Protein AF-A0A7U9S848-F1 (afdb_monomer)

Foldseek 3Di:
DDDDPDDQQDWDDDPQFTKGWHDKDKDWDWDADPVRDIDIDIWMKTFIATPVFRDGQAWWAALQDIDGGHIDTPCCCPVVVDHDLCPGPNRRIAALCTAFLNVDPLNLVCQLQDPVGSSRRSRHGQQFQDWDQTADNLPRDTDPGTDGSVVCSVVVDDDDLLAPVDALLLLLVCCCDVPQQVVQWADKDAQDDDVLNPPDTAGIWTDGPNAIETEHADLVQQCLPDDPPPDPADNVNSVVNVVVVCCSCVVVRYHYWYFYPVDSDLVRRVVSCCVTPVVVRGPCPRGDSLVSNVSSDHSLLLVLLQCVAPVVDALVVSCVVSVDDSVVSVVSNVVCVVSVSHDDDHPDPPPQAFKKWKADPVRDIDIDSHLVRCQVCVCVVPVDHDDSVLLVCQQVVVDVARPRMHMHTDDPVVVVD

Sequence (417 aa):
MITYKLNIGDRLKNDTRDLTITNRKIVEKIYGKKNGKQYNKSEIYYQFICNKCGYDSSEYYISGVLYKEYWILQGGLINKGYGCPCCNKSHRITVSHINSIVSSKKTEWMIPYFQGGYDEAKKYTANSNKMKYFICPHCGRIKDKQIHIDFLAKTGYLPCICGDGISYPNKYGFELFNNQLKDQIQNFIREYSPDWAKRYSYDFYFEKDGKKYICEFDGGLGHGGYIHTNSKITKEETIEIDRIKDNLAKNNGAELIRIDTSVSNSDYISKNILNSKLKNILDFSKVDFKSCDIFACSNLMKSFCFDYENNQVYYHDLTKKYGLSEDAIRKYIKHGRKIGWCKREYIIQEKTSQKIRMYSSDGSYEVFKSAVELEKISCKKFGIKFNRYGIYAACNGTKKTYRGYRFEYITDEEVVA

Secondary structure (DSSP, 8-state):
----SS-TT-EEESSS-EEEEEEEEEEEEEEE-TTS-EEEEEEEEEEEEETTT---S-SEEETTEEES---EEHHHHHTS----TTTSSS--SB-TTTTSGGG-TTTGGGGGGSTTHHHHHTTS-TT---EE-PBPTTT-PBPSS-EEHHHHHHHSS---TTSTTS-HHHHHHHHIIIIISGGG-EEEEEEE--GGGTT--EEEEEEETTEEEEEEEE-STTTTS---TT-S--HHHHHHHHHHHHHHHHHTTEEEEEEE-SS--HHHHHHHHHHSGGGGTS--TT--HHHHHHHHS-HHHHHHHHHHHHS---HHHHHHHHT--HHHHHHHHHHHHHHTS--PPP-----PPPEEEEE-TTS-EEEES-HHHHHHHHHHHHSS---HHHHHHHHTTSSS-BTTBEEEEE-SGGG--

Radius of gyration: 35.05 Å; Cα contacts (8 Å, |Δi|>4): 669; chains: 1; bounding box: 66×70×109 Å

Structure (mmCIF, N/CA/C/O backbone):
data_AF-A0A7U9S848-F1
#
_entry.id   AF-A0A7U9S848-F1
#
loop_
_atom_site.group_PDB
_atom_site.id
_atom_site.type_symbol
_atom_site.label_atom_id
_atom_site.label_alt_id
_atom_site.label_comp_id
_atom_site.label_asym_id
_atom_site.label_entity_id
_atom_site.label_seq_id
_atom_site.pdbx_PDB_ins_code
_atom_site.Cartn_x
_atom_site.Cartn_y
_atom_site.Cartn_z
_atom_site.occupancy
_atom_site.B_iso_or_equiv
_atom_site.auth_seq_id
_atom_site.auth_comp_id
_atom_site.auth_asym_id
_atom_site.auth_atom_id
_atom_site.pdbx_PDB_model_num
ATOM 1 N N . MET A 1 1 ? 24.810 7.479 -53.062 1.00 67.62 1 MET A N 1
ATOM 2 C CA . MET A 1 1 ? 24.498 6.068 -52.746 1.00 67.62 1 MET A CA 1
ATOM 3 C C . MET A 1 1 ? 24.488 5.917 -51.230 1.00 67.62 1 MET A C 1
ATOM 5 O O . MET A 1 1 ? 25.383 6.459 -50.591 1.00 67.62 1 MET A O 1
ATOM 9 N N . ILE A 1 2 ? 23.457 5.307 -50.638 1.00 86.06 2 ILE A N 1
ATOM 10 C CA . ILE A 1 2 ? 23.409 5.098 -49.183 1.00 86.06 2 ILE A CA 1
ATOM 11 C C . ILE A 1 2 ? 24.327 3.925 -48.816 1.00 86.06 2 ILE A C 1
ATOM 13 O O . ILE A 1 2 ? 24.224 2.862 -49.418 1.00 86.06 2 ILE A O 1
ATOM 17 N N . THR A 1 3 ? 25.251 4.121 -47.875 1.00 91.69 3 THR A N 1
ATOM 18 C CA . THR A 1 3 ? 26.263 3.113 -47.522 1.00 91.69 3 THR A CA 1
ATOM 19 C C . THR A 1 3 ? 26.296 2.838 -46.025 1.00 91.69 3 THR A C 1
ATOM 21 O O . THR A 1 3 ? 26.155 3.746 -45.191 1.00 91.69 3 THR A O 1
ATOM 24 N N . TYR A 1 4 ? 26.469 1.559 -45.685 1.00 95.12 4 TYR A N 1
ATOM 25 C CA . TYR A 1 4 ? 26.722 1.132 -44.317 1.00 95.12 4 TYR A CA 1
ATOM 26 C C . TYR A 1 4 ? 28.052 1.710 -43.843 1.00 95.12 4 TYR A C 1
ATOM 28 O O . TYR A 1 4 ? 29.075 1.564 -44.503 1.00 95.12 4 TYR A O 1
ATOM 36 N N . LYS A 1 5 ? 28.024 2.363 -42.686 1.00 95.56 5 LYS A N 1
ATOM 37 C CA . LYS A 1 5 ? 29.217 2.860 -41.996 1.00 95.56 5 LYS A CA 1
ATOM 38 C C . LYS A 1 5 ? 29.747 1.889 -40.936 1.00 95.56 5 LYS A C 1
ATOM 40 O O . LYS A 1 5 ? 30.796 2.161 -40.372 1.00 95.56 5 LYS A O 1
ATOM 45 N N . LEU A 1 6 ? 29.005 0.820 -40.638 1.00 96.06 6 LEU A N 1
ATOM 46 C CA . LEU A 1 6 ? 29.400 -0.238 -39.710 1.00 96.06 6 LEU A CA 1
ATOM 47 C C . LEU A 1 6 ? 29.177 -1.611 -40.354 1.00 96.06 6 LEU A C 1
ATOM 49 O O . LEU A 1 6 ? 28.190 -1.839 -41.071 1.00 96.06 6 LEU A O 1
ATOM 53 N N . ASN A 1 7 ? 30.090 -2.529 -40.075 1.00 97.12 7 ASN A N 1
ATOM 54 C CA . ASN A 1 7 ? 30.034 -3.933 -40.444 1.00 97.12 7 ASN A CA 1
ATOM 55 C C . ASN A 1 7 ? 29.506 -4.792 -39.295 1.00 97.12 7 ASN A C 1
ATOM 57 O O . ASN A 1 7 ? 29.535 -4.406 -38.128 1.00 97.12 7 ASN A O 1
ATOM 61 N N . ILE A 1 8 ? 28.982 -5.967 -39.644 1.00 97.81 8 ILE A N 1
ATOM 62 C CA . ILE A 1 8 ? 28.645 -6.988 -38.649 1.00 97.81 8 ILE A CA 1
ATOM 63 C C . ILE A 1 8 ? 29.952 -7.417 -37.970 1.00 97.81 8 ILE A C 1
ATOM 65 O O . ILE A 1 8 ? 30.948 -7.640 -38.652 1.00 97.81 8 ILE A O 1
ATOM 69 N N . GLY A 1 9 ? 29.946 -7.487 -36.640 1.00 97.69 9 GLY A N 1
ATOM 70 C CA . GLY A 1 9 ? 31.130 -7.717 -35.811 1.00 97.69 9 GLY A CA 1
ATOM 71 C C . GLY A 1 9 ? 31.802 -6.440 -35.297 1.00 97.69 9 GLY A C 1
ATOM 72 O O . GLY A 1 9 ? 32.552 -6.516 -34.324 1.00 97.69 9 GLY A O 1
ATOM 73 N N . ASP A 1 10 ? 31.499 -5.264 -35.862 1.00 97.88 10 ASP A N 1
ATOM 74 C CA . ASP A 1 10 ? 32.074 -4.007 -35.376 1.00 97.88 10 ASP A CA 1
ATOM 75 C C . ASP A 1 10 ? 31.671 -3.749 -33.920 1.00 97.88 10 ASP A C 1
ATOM 77 O O . ASP A 1 10 ? 30.493 -3.838 -33.551 1.00 97.88 10 ASP A O 1
ATOM 81 N N . ARG A 1 11 ? 32.653 -3.365 -33.096 1.00 97.31 11 ARG A N 1
ATOM 82 C CA . ARG A 1 11 ? 32.451 -3.031 -31.684 1.00 97.31 11 ARG A CA 1
ATOM 83 C C . ARG A 1 11 ? 32.529 -1.526 -31.451 1.00 97.31 11 ARG A C 1
ATOM 85 O O . ARG A 1 11 ? 33.555 -0.890 -31.667 1.00 97.31 11 ARG A O 1
ATOM 92 N N . LEU A 1 12 ? 31.452 -0.964 -30.917 1.00 95.19 12 LEU A N 1
ATOM 93 C CA . LEU A 1 12 ? 31.349 0.426 -30.486 1.00 95.19 12 LEU A CA 1
ATOM 94 C C . LEU A 1 12 ? 31.537 0.506 -28.967 1.00 95.19 12 LEU A C 1
ATOM 96 O O . LEU A 1 12 ? 30.590 0.259 -28.216 1.00 95.19 12 LEU A O 1
ATOM 100 N N . LYS A 1 13 ? 32.738 0.882 -28.511 1.00 94.31 13 LYS A N 1
ATOM 101 C CA . LYS A 1 13 ? 33.074 0.973 -27.081 1.00 94.31 13 LYS A CA 1
ATOM 102 C C . LYS A 1 13 ? 33.490 2.386 -26.668 1.00 94.31 13 LYS A C 1
ATOM 104 O O . LYS A 1 13 ? 34.346 2.993 -27.298 1.00 94.31 13 LYS A O 1
ATOM 109 N N . ASN A 1 14 ? 32.878 2.889 -25.599 1.00 88.81 14 ASN A N 1
ATOM 110 C CA . ASN A 1 14 ? 33.303 4.055 -24.821 1.00 88.81 14 ASN A CA 1
ATOM 111 C C . ASN A 1 14 ? 32.723 3.962 -23.392 1.00 88.81 14 ASN A C 1
ATOM 113 O O . ASN A 1 14 ? 32.030 2.997 -23.058 1.00 88.81 14 ASN A O 1
ATOM 117 N N . ASP A 1 15 ? 32.939 4.976 -22.555 1.00 83.94 15 ASP A N 1
ATOM 118 C CA . ASP A 1 15 ? 32.482 4.975 -21.155 1.00 83.94 15 ASP A CA 1
ATOM 119 C C . ASP A 1 15 ? 30.972 4.737 -21.014 1.00 83.94 15 ASP A C 1
ATOM 121 O O . ASP A 1 15 ? 30.498 4.054 -20.103 1.00 83.94 15 ASP A O 1
ATOM 125 N N . THR A 1 16 ? 30.186 5.222 -21.974 1.00 83.75 16 THR A N 1
ATOM 126 C CA . THR A 1 16 ? 28.721 5.150 -21.941 1.00 83.75 16 THR A CA 1
ATOM 127 C C . THR A 1 16 ? 28.151 3.905 -22.622 1.00 83.75 16 THR A C 1
ATOM 129 O O . THR A 1 16 ? 27.079 3.446 -22.228 1.00 83.75 16 THR A O 1
ATOM 132 N N . ARG A 1 17 ? 28.862 3.267 -23.564 1.00 90.94 17 ARG A N 1
ATOM 133 C CA . ARG A 1 17 ? 28.336 2.129 -24.343 1.00 90.94 17 ARG A CA 1
ATOM 134 C C . ARG A 1 17 ? 29.391 1.085 -24.690 1.00 90.94 17 ARG A C 1
ATOM 136 O O . ARG A 1 17 ? 30.548 1.409 -24.905 1.00 90.94 17 ARG A O 1
ATOM 143 N N . ASP A 1 18 ? 28.955 -0.161 -24.792 1.00 96.06 18 ASP A N 1
ATOM 144 C CA . ASP A 1 18 ? 29.749 -1.263 -25.334 1.00 96.06 18 ASP A CA 1
ATOM 145 C C . ASP A 1 18 ? 28.796 -2.155 -26.131 1.00 96.06 18 ASP A C 1
ATOM 147 O O . ASP A 1 18 ? 27.959 -2.843 -25.541 1.00 96.06 18 ASP A O 1
ATOM 151 N N . LEU A 1 19 ? 28.825 -2.020 -27.458 1.00 97.69 19 LEU A N 1
ATOM 152 C CA . LEU A 1 19 ? 27.879 -2.652 -28.380 1.00 97.69 19 LEU A CA 1
ATOM 153 C C . LEU A 1 19 ? 28.640 -3.378 -29.490 1.00 97.69 19 LEU A C 1
ATOM 155 O O . LEU A 1 19 ? 29.578 -2.805 -30.035 1.00 97.69 19 LEU A O 1
ATOM 159 N N . THR A 1 20 ? 28.195 -4.569 -29.875 1.00 98.38 20 THR A N 1
ATOM 160 C CA . THR A 1 20 ? 28.698 -5.307 -31.044 1.00 98.38 20 THR A CA 1
ATOM 161 C C . THR A 1 20 ? 27.589 -5.414 -32.082 1.00 98.38 20 THR A C 1
ATOM 163 O O . THR A 1 20 ? 26.498 -5.874 -31.754 1.00 98.38 20 THR A O 1
ATOM 166 N N . ILE A 1 21 ? 27.835 -4.975 -33.317 1.00 98.50 21 ILE A N 1
ATOM 167 C CA . ILE A 1 21 ? 26.840 -5.018 -34.399 1.00 98.50 21 ILE A CA 1
ATOM 168 C C . ILE A 1 21 ? 26.603 -6.465 -34.836 1.00 98.50 21 ILE A C 1
ATOM 170 O O . ILE A 1 21 ? 27.550 -7.177 -35.159 1.00 98.50 21 ILE A O 1
ATOM 174 N N . THR A 1 22 ? 25.341 -6.886 -34.889 1.00 98.25 22 THR A N 1
ATOM 175 C CA . THR A 1 22 ? 24.952 -8.263 -35.248 1.00 98.25 22 THR A CA 1
ATOM 176 C C . THR A 1 22 ? 24.195 -8.352 -36.563 1.00 98.25 22 THR A C 1
ATOM 178 O O . THR A 1 22 ? 24.275 -9.366 -37.246 1.00 98.25 22 THR A O 1
ATOM 181 N N . ASN A 1 23 ? 23.479 -7.294 -36.948 1.00 98.19 23 ASN A N 1
ATOM 182 C CA . ASN A 1 23 ? 22.708 -7.270 -38.186 1.00 98.19 23 ASN A CA 1
ATOM 183 C C . ASN A 1 23 ? 22.568 -5.845 -38.730 1.00 98.19 23 ASN A C 1
ATOM 185 O O . ASN A 1 23 ? 22.725 -4.864 -37.994 1.00 98.19 23 ASN A O 1
ATOM 189 N N . ARG A 1 24 ? 22.245 -5.718 -40.019 1.00 97.62 24 ARG A N 1
ATOM 190 C CA . ARG A 1 24 ? 22.034 -4.432 -40.691 1.00 97.62 24 ARG A CA 1
ATOM 191 C C . ARG A 1 24 ? 21.044 -4.554 -41.844 1.00 97.62 24 ARG A C 1
ATOM 193 O O . ARG A 1 24 ? 21.055 -5.538 -42.570 1.00 97.62 24 ARG A O 1
ATOM 200 N N . LYS A 1 25 ? 20.225 -3.523 -42.061 1.00 97.12 25 LYS A N 1
ATOM 201 C CA . LYS A 1 25 ? 19.288 -3.447 -43.197 1.00 97.12 25 LYS A CA 1
ATOM 202 C C . LYS A 1 25 ? 19.115 -2.020 -43.701 1.00 97.12 25 LYS A C 1
ATOM 204 O O . LYS A 1 25 ? 19.347 -1.066 -42.957 1.00 97.12 25 LYS A O 1
ATOM 209 N N . ILE A 1 26 ? 18.702 -1.890 -44.955 1.00 96.44 26 ILE A N 1
ATOM 210 C CA . ILE A 1 26 ? 18.235 -0.632 -45.539 1.00 96.44 26 ILE A CA 1
ATOM 211 C C . ILE A 1 26 ? 16.715 -0.722 -45.642 1.00 96.44 26 ILE A C 1
ATOM 213 O O . ILE A 1 26 ? 16.181 -1.737 -46.075 1.00 96.44 26 ILE A O 1
ATOM 217 N N . VAL A 1 27 ? 16.023 0.325 -45.205 1.00 95.25 27 VAL A N 1
ATOM 218 C CA . VAL A 1 27 ? 14.564 0.432 -45.289 1.00 95.25 27 VAL A CA 1
ATOM 219 C C . VAL A 1 27 ? 14.224 1.702 -46.047 1.00 95.25 27 VAL A C 1
ATOM 221 O O . VAL A 1 27 ? 14.706 2.777 -45.689 1.00 95.25 27 VAL A O 1
ATOM 224 N N . GLU A 1 28 ? 13.387 1.596 -47.071 1.00 93.12 28 GLU A N 1
ATOM 225 C CA . GLU A 1 28 ? 12.820 2.760 -47.746 1.00 93.12 28 GLU A CA 1
ATOM 226 C C . GLU A 1 28 ? 11.597 3.258 -46.986 1.00 93.12 28 GLU A C 1
ATOM 228 O O . GLU A 1 28 ? 10.691 2.494 -46.656 1.00 93.12 28 GLU A O 1
ATOM 233 N N . LYS A 1 29 ? 11.590 4.551 -46.662 1.00 90.69 29 LYS A N 1
ATOM 234 C CA . LYS A 1 29 ? 10.498 5.194 -45.938 1.00 90.69 29 LYS A CA 1
ATOM 235 C C . LYS A 1 29 ? 9.965 6.383 -46.718 1.00 90.69 29 LYS A C 1
ATOM 237 O O . LYS A 1 29 ? 10.732 7.159 -47.289 1.00 90.69 29 LYS A O 1
ATOM 242 N N . ILE A 1 30 ? 8.646 6.530 -46.682 1.00 90.50 30 ILE A N 1
ATOM 243 C CA . ILE A 1 30 ? 7.923 7.664 -47.250 1.00 90.50 30 ILE A CA 1
ATOM 244 C C . ILE A 1 30 ? 7.723 8.695 -46.140 1.00 90.50 30 ILE A C 1
ATOM 246 O O . ILE A 1 30 ? 7.187 8.381 -45.077 1.00 90.50 30 ILE A O 1
ATOM 250 N N . TYR A 1 31 ? 8.153 9.929 -46.378 1.00 87.56 31 TYR A N 1
ATOM 251 C CA . TYR A 1 31 ? 8.009 11.038 -45.441 1.00 87.56 31 TYR A CA 1
ATOM 252 C C . TYR A 1 31 ? 7.080 12.098 -46.017 1.00 87.56 31 TYR A C 1
ATOM 254 O O . TYR A 1 31 ? 7.248 12.526 -47.158 1.00 87.56 31 TYR A O 1
ATOM 262 N N . GLY A 1 32 ? 6.139 12.571 -45.202 1.00 86.00 32 GLY A N 1
ATOM 263 C CA . GLY A 1 32 ? 5.325 13.741 -45.518 1.00 86.00 32 GLY A CA 1
ATOM 264 C C . GLY A 1 32 ? 6.055 15.043 -45.186 1.00 86.00 32 GLY A C 1
ATOM 265 O O . GLY A 1 32 ? 6.699 15.167 -44.143 1.00 86.00 32 GLY A O 1
ATOM 266 N N . LYS A 1 33 ? 5.945 16.038 -46.065 1.00 82.19 33 LYS A N 1
ATOM 267 C CA . LYS A 1 33 ? 6.315 17.432 -45.790 1.00 82.19 33 LYS A CA 1
ATOM 268 C C . LYS A 1 33 ? 5.093 18.209 -45.290 1.00 82.19 33 LYS A C 1
ATOM 270 O O . LYS A 1 33 ? 3.957 17.854 -45.590 1.00 82.19 33 LYS A O 1
ATOM 275 N N . LYS A 1 34 ? 5.327 19.326 -44.584 1.00 73.50 34 LYS A N 1
ATOM 276 C CA . LYS A 1 34 ? 4.268 20.228 -44.072 1.00 73.50 34 LYS A CA 1
ATOM 277 C C . LYS A 1 34 ? 3.311 20.755 -45.155 1.00 73.50 34 LYS A C 1
ATOM 279 O O . LYS A 1 34 ? 2.200 21.142 -44.835 1.00 73.50 34 LYS A O 1
ATOM 284 N N . ASN A 1 35 ? 3.734 20.760 -46.419 1.00 84.75 35 ASN A N 1
ATOM 285 C CA . ASN A 1 35 ? 2.944 21.178 -47.580 1.00 84.75 35 ASN A CA 1
ATOM 286 C C . ASN A 1 35 ? 2.248 20.008 -48.308 1.00 84.75 35 ASN A C 1
ATOM 288 O O . ASN A 1 35 ? 1.928 20.134 -49.486 1.00 84.75 35 ASN A O 1
ATOM 292 N N . GLY A 1 36 ? 2.101 18.845 -47.664 1.00 81.62 36 GLY A N 1
ATOM 293 C CA . GLY A 1 36 ? 1.437 17.663 -48.230 1.00 81.62 36 GLY A CA 1
ATOM 294 C C . GLY A 1 36 ? 2.277 16.847 -49.221 1.00 81.62 36 GLY A C 1
ATOM 295 O O . GLY A 1 36 ? 1.904 15.727 -49.555 1.00 81.62 36 GLY A O 1
ATOM 296 N N . LYS A 1 37 ? 3.440 17.347 -49.664 1.00 84.94 37 LYS A N 1
ATOM 297 C CA . LYS A 1 37 ? 4.323 16.610 -50.584 1.00 84.94 37 LYS A CA 1
ATOM 298 C C . LYS A 1 37 ? 5.006 15.442 -49.875 1.00 84.94 37 LYS A C 1
ATOM 300 O O . LYS A 1 37 ? 5.584 15.624 -48.804 1.00 84.94 37 LYS A O 1
ATOM 305 N N . GLN A 1 38 ? 5.005 14.269 -50.500 1.00 89.62 38 GLN A N 1
ATOM 306 C CA . GLN A 1 38 ? 5.727 13.095 -50.011 1.00 89.62 3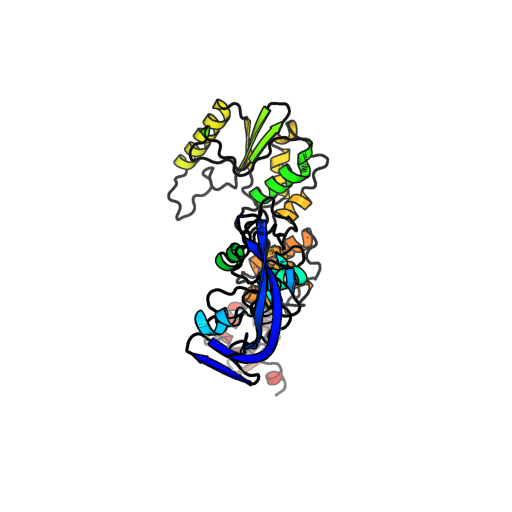8 GLN A CA 1
ATOM 307 C C . GLN A 1 38 ? 7.099 12.966 -50.682 1.00 89.62 38 GLN A C 1
ATOM 309 O O . GLN A 1 38 ? 7.293 13.414 -51.811 1.00 89.62 38 GLN A O 1
ATOM 314 N N . TYR A 1 39 ? 8.070 12.387 -49.977 1.00 87.38 39 TYR A N 1
ATOM 315 C CA . TYR A 1 39 ? 9.351 11.992 -50.558 1.00 87.38 39 TYR A CA 1
ATOM 316 C C . TYR A 1 39 ? 9.847 10.683 -49.951 1.00 87.38 39 TYR A C 1
ATOM 318 O O . TYR A 1 39 ? 9.628 10.412 -48.768 1.00 87.38 39 TYR A O 1
ATOM 326 N N . ASN A 1 40 ? 10.557 9.904 -50.762 1.00 88.69 40 ASN A N 1
ATOM 327 C CA . ASN A 1 40 ? 11.159 8.649 -50.337 1.00 88.69 40 ASN A CA 1
ATOM 328 C C . ASN A 1 40 ? 12.578 8.898 -49.837 1.00 88.69 40 ASN A C 1
ATOM 330 O O . ASN A 1 40 ? 13.328 9.702 -50.397 1.00 88.69 40 ASN A O 1
ATOM 334 N N . LYS A 1 41 ? 12.953 8.199 -48.772 1.00 90.56 41 LYS A N 1
ATOM 335 C CA . LYS A 1 41 ? 14.304 8.221 -48.231 1.00 90.56 41 LYS A CA 1
ATOM 336 C C . LYS A 1 41 ? 14.649 6.838 -47.709 1.00 90.56 41 LYS A C 1
ATOM 338 O O . LYS A 1 41 ? 13.946 6.289 -46.863 1.00 90.56 41 LYS A O 1
ATOM 343 N N . SER A 1 42 ? 15.760 6.305 -48.190 1.00 92.88 42 SER A N 1
ATOM 344 C CA . SER A 1 42 ? 16.357 5.091 -47.647 1.00 92.88 42 SER A CA 1
ATOM 345 C C . SER A 1 42 ? 17.054 5.407 -46.323 1.00 92.88 42 SER A C 1
ATOM 347 O O . SER A 1 42 ? 17.754 6.414 -46.185 1.00 92.88 42 SER A O 1
ATOM 349 N N . GLU A 1 43 ? 16.878 4.542 -45.335 1.00 94.94 43 GLU A N 1
ATOM 350 C CA . GLU A 1 43 ? 17.501 4.651 -44.024 1.00 94.94 43 GLU A CA 1
ATOM 351 C C . GLU A 1 43 ? 18.197 3.345 -43.651 1.00 94.94 43 GLU A C 1
ATOM 353 O O . GLU A 1 43 ? 17.666 2.259 -43.869 1.00 94.94 43 GLU A O 1
ATOM 358 N N . ILE A 1 44 ? 19.386 3.453 -43.058 1.00 97.19 44 ILE A N 1
ATOM 359 C CA . ILE A 1 44 ? 20.152 2.301 -42.577 1.00 97.19 44 ILE A CA 1
ATOM 360 C C . ILE A 1 44 ? 19.853 2.054 -41.105 1.00 97.19 44 ILE A C 1
ATOM 362 O O . ILE A 1 44 ? 19.991 2.964 -40.283 1.00 97.19 44 ILE A O 1
ATOM 366 N N . TYR A 1 45 ? 19.549 0.804 -40.778 1.00 97.75 45 TYR A N 1
ATOM 367 C CA . TYR A 1 45 ? 19.307 0.332 -39.424 1.00 97.75 45 TYR A CA 1
ATOM 368 C C . TYR A 1 45 ? 20.272 -0.787 -39.039 1.00 97.75 45 TYR A C 1
ATOM 370 O O . TYR A 1 45 ? 20.689 -1.570 -39.892 1.00 97.75 45 TYR A O 1
ATOM 378 N N . TYR A 1 46 ? 20.564 -0.882 -37.744 1.00 98.19 46 TYR A N 1
ATOM 379 C CA . TYR A 1 46 ? 21.417 -1.907 -37.148 1.00 98.19 46 TYR A CA 1
ATOM 380 C C . TYR A 1 46 ? 20.710 -2.628 -35.997 1.00 98.19 46 TYR A C 1
ATOM 382 O O . TYR A 1 46 ? 19.921 -2.010 -35.275 1.00 98.19 46 TYR A O 1
ATOM 390 N N . GLN A 1 47 ? 21.052 -3.901 -35.808 1.00 98.19 47 GLN A N 1
ATOM 391 C CA . GLN A 1 47 ? 20.898 -4.631 -34.546 1.00 98.19 47 GLN A CA 1
ATOM 392 C C . GLN A 1 47 ? 22.265 -4.786 -33.887 1.00 98.19 47 GLN A C 1
ATOM 394 O O . GLN A 1 47 ? 23.307 -4.733 -34.549 1.00 98.19 47 GLN A O 1
ATOM 399 N N . PHE A 1 48 ? 22.257 -4.961 -32.573 1.00 97.88 48 PHE A N 1
ATOM 400 C CA . PHE A 1 48 ? 23.467 -5.145 -31.788 1.00 97.88 48 PHE A CA 1
ATOM 401 C C . PHE A 1 48 ? 23.219 -6.022 -30.563 1.00 97.88 48 PHE A C 1
ATOM 403 O O . PHE A 1 48 ? 22.096 -6.109 -30.066 1.00 97.88 48 PHE A O 1
ATOM 410 N N . ILE A 1 49 ? 24.308 -6.559 -30.019 1.00 98.19 49 ILE A N 1
ATOM 411 C CA . ILE A 1 49 ? 24.383 -7.058 -28.646 1.00 98.19 49 ILE A CA 1
ATOM 412 C C . ILE A 1 49 ? 25.056 -6.001 -27.776 1.00 98.19 49 ILE A C 1
ATOM 414 O O . ILE A 1 49 ? 26.077 -5.422 -28.148 1.00 98.19 49 ILE A O 1
ATOM 418 N N . CYS A 1 50 ? 24.476 -5.710 -26.616 1.00 97.62 50 CYS A N 1
ATOM 419 C CA . CYS A 1 50 ? 25.077 -4.855 -25.611 1.00 97.62 50 CYS A CA 1
ATOM 420 C C . CYS A 1 50 ? 25.937 -5.688 -24.665 1.00 97.62 50 CYS A C 1
ATOM 422 O O . CYS A 1 50 ? 25.421 -6.376 -23.789 1.00 97.62 50 CYS A O 1
ATOM 424 N N . ASN A 1 51 ? 27.251 -5.514 -24.748 1.00 97.50 51 ASN A N 1
ATOM 425 C CA . ASN A 1 51 ? 28.219 -6.240 -23.925 1.00 97.50 51 ASN A CA 1
ATOM 426 C C . ASN A 1 51 ? 28.175 -5.841 -22.433 1.00 97.50 51 ASN A C 1
ATOM 428 O O . ASN A 1 51 ? 28.852 -6.458 -21.620 1.00 97.50 51 ASN A O 1
ATOM 432 N N . LYS A 1 52 ? 27.396 -4.809 -22.057 1.00 95.19 52 LYS A N 1
ATOM 433 C CA . LYS A 1 52 ? 27.201 -4.393 -20.653 1.00 95.19 52 LYS A CA 1
ATOM 434 C C . LYS A 1 52 ? 26.040 -5.100 -19.954 1.00 95.19 52 LYS A C 1
ATOM 436 O O . LYS A 1 52 ? 26.140 -5.381 -18.769 1.00 95.19 52 LYS A O 1
ATOM 441 N N . CYS A 1 53 ? 24.922 -5.306 -20.651 1.00 95.44 53 CYS A N 1
ATOM 442 C CA . CYS A 1 53 ? 23.685 -5.829 -20.048 1.00 95.44 53 CYS A CA 1
ATOM 443 C C . CYS A 1 53 ? 23.147 -7.096 -20.718 1.00 95.44 53 CYS A C 1
ATOM 445 O O . CYS A 1 53 ? 22.130 -7.613 -20.279 1.00 95.44 53 CYS A O 1
ATOM 447 N N . GLY A 1 54 ? 23.785 -7.564 -21.792 1.00 96.62 54 GLY A N 1
ATOM 448 C CA . GLY A 1 54 ? 23.375 -8.756 -22.532 1.00 96.62 54 GLY A CA 1
ATOM 449 C C . GLY A 1 54 ? 22.242 -8.541 -23.536 1.00 96.62 54 GLY A C 1
ATOM 450 O O . GLY A 1 54 ? 21.961 -9.451 -24.301 1.00 96.62 54 GLY A O 1
ATOM 451 N N . TYR A 1 55 ? 21.614 -7.358 -23.592 1.00 97.81 55 TYR A N 1
ATOM 452 C CA . TYR A 1 55 ? 20.520 -7.111 -24.538 1.00 97.81 55 TYR A CA 1
ATOM 453 C C . TYR A 1 55 ? 20.971 -7.272 -25.994 1.00 97.81 55 TYR A C 1
ATOM 455 O O . TYR A 1 55 ? 21.879 -6.571 -26.435 1.00 97.81 55 TYR A O 1
ATOM 463 N N . ASP A 1 56 ? 20.292 -8.128 -26.743 1.00 97.25 56 ASP A N 1
ATOM 464 C CA . ASP A 1 56 ? 20.653 -8.626 -28.076 1.00 97.25 56 ASP A CA 1
ATOM 465 C C . ASP A 1 56 ? 19.760 -8.081 -29.202 1.00 97.25 56 ASP A C 1
ATOM 467 O O . ASP A 1 56 ? 19.757 -8.598 -30.317 1.00 97.25 56 ASP A O 1
ATOM 471 N N . SER A 1 57 ? 19.015 -7.004 -28.934 1.00 97.50 57 SER A N 1
ATOM 472 C CA . SER A 1 57 ? 18.023 -6.439 -29.861 1.00 97.50 57 SER A CA 1
ATOM 473 C C . SER A 1 57 ? 16.822 -7.354 -30.153 1.00 97.50 57 SER A C 1
ATOM 475 O O . SER A 1 57 ? 16.117 -7.111 -31.138 1.00 97.50 57 SER A O 1
ATOM 477 N N . SER A 1 58 ? 16.574 -8.353 -29.298 1.00 96.56 58 SER A N 1
ATOM 478 C CA . SER A 1 58 ? 15.374 -9.199 -29.313 1.00 96.56 58 SER A CA 1
ATOM 479 C C . SER A 1 58 ? 14.156 -8.495 -28.688 1.00 96.56 58 SER A C 1
ATOM 481 O O . SER A 1 58 ? 14.005 -7.276 -28.799 1.00 96.56 58 SER A O 1
ATOM 483 N N . GLU A 1 59 ? 13.257 -9.259 -28.066 1.00 97.81 59 GLU A N 1
ATOM 484 C CA . GLU A 1 59 ? 11.974 -8.787 -27.570 1.00 97.81 59 GLU A CA 1
ATOM 485 C C . GLU A 1 59 ? 12.105 -7.705 -26.491 1.00 97.81 59 GLU A C 1
ATOM 487 O O . GLU A 1 59 ? 12.862 -7.816 -25.522 1.00 97.81 59 GLU A O 1
ATOM 492 N N . TYR A 1 60 ? 11.302 -6.653 -26.627 1.00 98.00 60 TYR A N 1
ATOM 493 C CA . TYR A 1 60 ? 11.251 -5.560 -25.664 1.00 98.00 60 TYR A CA 1
ATOM 494 C C . TYR A 1 60 ? 9.867 -4.922 -25.597 1.00 98.00 60 TYR A C 1
ATOM 496 O O . TYR A 1 60 ? 9.027 -5.084 -26.481 1.00 98.00 60 TYR A O 1
ATOM 504 N N . TYR A 1 61 ? 9.650 -4.126 -24.553 1.00 97.75 61 TYR A N 1
ATOM 505 C CA . TYR A 1 61 ? 8.437 -3.352 -24.353 1.00 97.75 61 TYR A CA 1
ATOM 506 C C . TYR A 1 61 ? 8.703 -1.852 -24.443 1.00 97.75 61 TYR A C 1
ATOM 508 O O . TYR A 1 61 ? 9.662 -1.331 -23.861 1.00 97.75 61 TYR A O 1
ATOM 516 N N . ILE A 1 62 ? 7.794 -1.137 -25.106 1.00 95.00 62 ILE A N 1
ATOM 517 C CA . ILE A 1 62 ? 7.643 0.317 -24.981 1.00 95.00 62 ILE A CA 1
ATOM 518 C C . ILE A 1 62 ? 6.231 0.590 -24.495 1.00 95.00 62 ILE A C 1
ATOM 520 O O . ILE A 1 62 ? 5.254 0.225 -25.139 1.00 95.00 62 ILE A O 1
ATOM 524 N N . SER A 1 63 ? 6.114 1.265 -23.351 1.00 90.19 63 SER A N 1
ATOM 525 C CA . SER A 1 63 ? 4.814 1.635 -22.776 1.00 90.19 63 SER A CA 1
ATOM 526 C C . SER A 1 63 ? 3.843 0.455 -22.585 1.00 90.19 63 SER A C 1
ATOM 528 O O . SER A 1 63 ? 2.634 0.658 -22.596 1.00 90.19 63 SER A O 1
ATOM 530 N N . GLY A 1 64 ? 4.353 -0.762 -22.376 1.00 92.81 64 GLY A N 1
ATOM 531 C CA . GLY A 1 64 ? 3.542 -1.975 -22.227 1.00 92.81 64 GLY A CA 1
ATOM 532 C C . GLY A 1 64 ? 3.261 -2.742 -23.523 1.00 92.81 64 GLY A C 1
ATOM 533 O O . GLY A 1 64 ? 2.704 -3.834 -23.456 1.00 92.81 64 GLY A O 1
ATOM 534 N N . VAL A 1 65 ? 3.658 -2.210 -24.681 1.00 96.12 65 VAL A N 1
ATOM 535 C CA . VAL A 1 65 ? 3.492 -2.854 -25.993 1.00 96.12 65 VAL A CA 1
ATOM 536 C C . VAL A 1 65 ? 4.738 -3.666 -26.323 1.00 96.12 65 VAL A C 1
ATOM 538 O O . VAL A 1 65 ? 5.840 -3.127 -26.230 1.00 96.12 65 VAL A O 1
ATOM 541 N N . LEU A 1 66 ? 4.553 -4.936 -26.693 1.00 97.75 66 LEU A N 1
ATOM 542 C CA . LEU A 1 66 ? 5.621 -5.857 -27.087 1.00 97.75 66 LEU A CA 1
ATOM 543 C C . LEU A 1 66 ? 6.086 -5.581 -28.523 1.00 97.75 66 LEU A C 1
ATOM 545 O O . LEU A 1 66 ? 5.273 -5.435 -29.434 1.00 97.75 66 LEU A O 1
ATOM 549 N N . TYR A 1 67 ? 7.396 -5.587 -28.719 1.00 98.00 67 TYR A N 1
ATOM 550 C CA . TYR A 1 67 ? 8.071 -5.527 -30.009 1.00 98.00 67 TYR A CA 1
ATOM 551 C C . TYR A 1 67 ? 9.052 -6.692 -30.089 1.00 98.00 67 TYR A C 1
ATOM 553 O O . TYR A 1 67 ? 9.738 -6.971 -29.110 1.00 98.00 67 TYR A O 1
ATOM 561 N N . LYS A 1 68 ? 9.122 -7.358 -31.246 1.00 97.56 68 LYS A N 1
ATOM 562 C CA . LYS A 1 68 ? 9.938 -8.572 -31.417 1.00 97.56 68 LYS A CA 1
ATOM 563 C C . LYS A 1 68 ? 11.409 -8.303 -31.728 1.00 97.56 68 LYS A C 1
ATOM 565 O O . LYS A 1 68 ? 12.259 -9.131 -31.437 1.00 97.56 68 LYS A O 1
ATOM 570 N N . GLU A 1 69 ? 11.697 -7.152 -32.329 1.00 96.62 69 GLU A N 1
ATOM 571 C CA . GLU A 1 69 ? 13.038 -6.806 -32.792 1.00 96.62 69 GLU A CA 1
ATOM 572 C C . GLU A 1 69 ? 13.301 -5.315 -32.633 1.00 96.62 69 GLU A C 1
ATOM 574 O O . GLU A 1 69 ? 12.484 -4.478 -33.034 1.00 96.62 69 GLU A O 1
ATOM 579 N N . TYR A 1 70 ? 14.475 -4.966 -32.114 1.00 97.25 70 TYR A N 1
ATOM 580 C CA . TYR A 1 70 ? 14.912 -3.582 -31.993 1.00 97.25 70 TYR A CA 1
ATOM 581 C C . TYR A 1 70 ? 15.883 -3.200 -33.102 1.00 97.25 70 TYR A C 1
ATOM 583 O O . TYR A 1 70 ? 16.935 -3.804 -33.265 1.00 97.25 70 TYR A O 1
ATOM 591 N N . TRP A 1 71 ? 15.568 -2.127 -33.820 1.00 97.25 71 TRP A N 1
ATOM 592 C CA . TRP A 1 71 ? 16.401 -1.606 -34.897 1.00 97.25 71 TRP A CA 1
ATOM 593 C C . TRP A 1 71 ? 16.758 -0.147 -34.619 1.00 97.25 71 TRP A C 1
ATOM 595 O O . TRP A 1 71 ? 15.875 0.692 -34.439 1.00 97.25 71 TRP A O 1
ATOM 605 N N . ILE A 1 72 ? 18.052 0.183 -34.615 1.00 95.44 72 ILE A N 1
ATOM 606 C CA . ILE A 1 72 ? 18.533 1.554 -34.394 1.00 95.44 72 ILE A CA 1
ATOM 607 C C . ILE A 1 72 ? 19.068 2.179 -35.680 1.00 95.44 72 ILE A C 1
ATOM 609 O O . ILE A 1 72 ? 19.834 1.565 -36.417 1.00 95.44 72 ILE A O 1
ATOM 613 N N . LEU A 1 73 ? 18.683 3.430 -35.938 1.00 96.50 73 LEU A N 1
ATOM 614 C CA . LEU A 1 73 ? 19.141 4.194 -37.097 1.00 96.50 73 LEU A CA 1
ATOM 615 C C . LEU A 1 73 ? 20.661 4.436 -37.039 1.00 96.50 73 LEU A C 1
ATOM 617 O O . LEU A 1 73 ? 21.186 4.838 -35.997 1.00 96.50 73 LEU A O 1
ATOM 621 N N . GLN A 1 74 ? 21.347 4.316 -38.181 1.00 95.38 74 GLN A N 1
ATOM 622 C CA . GLN A 1 74 ? 22.782 4.596 -38.341 1.00 95.38 74 GLN A CA 1
ATOM 623 C C . GLN A 1 74 ? 23.210 5.931 -37.717 1.00 95.38 74 GLN A C 1
ATOM 625 O O . GLN A 1 74 ? 24.185 5.995 -36.970 1.00 95.38 74 GLN A O 1
ATOM 630 N N . GLY A 1 75 ? 22.460 7.004 -37.989 1.00 94.19 75 GLY A N 1
ATOM 631 C CA . GLY A 1 75 ? 22.746 8.327 -37.431 1.00 94.19 75 GLY A CA 1
ATOM 632 C C . GLY A 1 75 ? 22.644 8.379 -35.902 1.00 94.19 75 GLY A C 1
ATOM 633 O O . GLY A 1 75 ? 23.347 9.165 -35.273 1.00 94.19 75 GLY A O 1
ATOM 634 N N . GLY A 1 76 ? 21.824 7.518 -35.292 1.00 93.12 76 GLY A N 1
ATOM 635 C CA . GLY A 1 76 ? 21.716 7.391 -33.841 1.00 93.12 76 GLY A CA 1
ATOM 636 C C . GLY A 1 76 ? 22.982 6.808 -33.213 1.00 93.12 76 GLY A C 1
ATOM 637 O O . GLY A 1 76 ? 23.489 7.358 -32.238 1.00 93.12 76 GLY A O 1
ATOM 638 N N . LEU A 1 77 ? 23.529 5.736 -33.794 1.00 92.75 77 LEU A N 1
ATOM 639 C CA . LEU A 1 77 ? 24.771 5.123 -33.311 1.00 92.75 77 LEU A CA 1
ATOM 640 C C . LEU A 1 77 ? 25.997 5.999 -33.589 1.00 92.75 77 LEU A C 1
ATOM 642 O O . LEU A 1 77 ? 26.838 6.169 -32.708 1.00 92.75 77 LEU A O 1
ATOM 646 N N . ILE A 1 78 ? 26.104 6.562 -34.790 1.00 92.69 78 ILE A N 1
ATOM 647 C CA . ILE A 1 78 ? 27.342 7.211 -35.240 1.00 92.69 78 ILE A CA 1
ATOM 648 C C . ILE A 1 78 ? 27.353 8.693 -34.881 1.00 92.69 78 ILE A C 1
ATOM 650 O O . ILE A 1 78 ? 28.271 9.152 -34.214 1.00 92.69 78 ILE A O 1
ATOM 654 N N . ASN A 1 79 ? 26.316 9.437 -35.272 1.00 92.12 79 ASN A N 1
ATOM 655 C CA . ASN A 1 79 ? 26.320 10.896 -35.137 1.00 92.12 79 ASN A CA 1
ATOM 656 C C . ASN A 1 79 ? 25.886 11.343 -33.736 1.00 92.12 79 ASN A C 1
ATOM 658 O O . ASN A 1 79 ? 26.364 12.352 -33.233 1.00 92.12 79 ASN A O 1
ATOM 662 N N . LYS A 1 80 ? 24.932 10.629 -33.120 1.00 90.25 80 LYS A N 1
ATOM 663 C CA . LYS A 1 80 ? 24.395 10.970 -31.790 1.00 90.25 80 LYS A CA 1
ATOM 664 C C . LYS A 1 80 ? 25.025 10.177 -30.651 1.00 90.25 80 LYS A C 1
ATOM 666 O O . LYS A 1 80 ? 24.742 10.468 -29.494 1.00 90.25 80 LYS A O 1
ATOM 671 N N . GLY A 1 81 ? 25.838 9.169 -30.961 1.00 90.50 81 GLY A N 1
ATOM 672 C CA . GLY A 1 81 ? 26.513 8.373 -29.941 1.00 90.50 81 GLY A CA 1
ATOM 673 C C . GLY A 1 81 ? 25.565 7.580 -29.035 1.00 90.50 81 GLY A C 1
ATOM 674 O O . GLY A 1 81 ? 25.940 7.264 -27.909 1.00 90.50 81 GLY A O 1
ATOM 675 N N . TYR A 1 82 ? 24.342 7.253 -29.478 1.00 91.75 82 TYR A N 1
ATOM 676 C CA . TYR A 1 82 ? 23.383 6.534 -28.638 1.00 91.75 82 TYR A CA 1
ATOM 677 C C . TYR A 1 82 ? 23.964 5.205 -28.136 1.00 91.75 82 TYR A C 1
ATOM 679 O O . TYR A 1 82 ? 24.575 4.444 -28.890 1.00 91.75 82 TYR A O 1
ATOM 687 N N . GLY A 1 83 ? 23.772 4.952 -26.841 1.00 92.12 83 GLY A N 1
ATOM 688 C CA . GLY A 1 83 ? 24.073 3.678 -26.197 1.00 92.12 83 GLY A CA 1
ATOM 689 C C . GLY A 1 83 ? 22.882 2.718 -26.208 1.00 92.12 83 GLY A C 1
ATOM 690 O O . GLY A 1 83 ? 21.854 2.967 -26.848 1.00 92.12 83 GLY A O 1
ATOM 691 N N . CYS A 1 84 ? 23.015 1.632 -25.445 1.00 95.06 84 CYS A N 1
ATOM 692 C CA . CYS A 1 84 ? 21.967 0.628 -25.298 1.00 95.06 84 CYS A CA 1
ATOM 693 C C . CYS A 1 84 ? 20.674 1.259 -24.742 1.00 95.06 84 CYS A C 1
ATOM 695 O O . CYS A 1 84 ? 20.707 1.881 -23.680 1.00 95.06 84 CYS A O 1
ATOM 697 N N . PRO A 1 85 ? 19.516 1.109 -25.406 1.00 94.88 85 PRO A N 1
ATOM 698 C CA . PRO A 1 85 ? 18.245 1.637 -24.913 1.00 94.88 85 PRO A CA 1
ATOM 699 C C . PRO A 1 85 ? 17.772 0.944 -23.622 1.00 94.88 85 PRO A C 1
ATOM 701 O O . PRO A 1 85 ? 16.922 1.506 -22.936 1.00 94.88 85 PRO A O 1
ATOM 704 N N . CYS A 1 86 ? 18.306 -0.241 -23.300 1.00 94.94 86 CYS A N 1
ATOM 705 C CA . CYS A 1 86 ? 17.921 -1.046 -22.142 1.00 94.94 86 CYS A CA 1
ATOM 706 C C . CYS A 1 86 ? 18.681 -0.684 -20.858 1.00 94.94 86 CYS A C 1
ATOM 708 O O . CYS A 1 86 ? 18.073 -0.714 -19.797 1.00 94.94 86 CYS A O 1
ATOM 710 N N . CYS A 1 87 ? 19.979 -0.349 -20.922 1.00 92.69 87 CYS A N 1
ATOM 711 C CA . CYS A 1 87 ? 20.827 -0.148 -19.728 1.00 92.69 87 CYS A CA 1
ATOM 712 C C . CYS A 1 87 ? 21.498 1.235 -19.640 1.00 92.69 87 CYS A C 1
ATOM 714 O O . CYS A 1 87 ? 22.364 1.459 -18.797 1.00 92.69 87 CYS A O 1
ATOM 716 N N . ASN A 1 88 ? 21.172 2.158 -20.548 1.00 86.94 88 ASN A N 1
ATOM 717 C CA . ASN A 1 88 ? 21.625 3.544 -20.429 1.00 86.94 88 ASN A CA 1
ATOM 718 C C . ASN A 1 88 ? 20.872 4.257 -19.293 1.00 86.94 88 ASN A C 1
ATOM 720 O O . ASN A 1 88 ? 19.710 3.947 -19.076 1.00 86.94 88 ASN A O 1
ATOM 724 N N . LYS A 1 89 ? 21.482 5.258 -18.637 1.00 80.69 89 LYS A N 1
ATOM 725 C CA . LYS A 1 89 ? 20.922 5.979 -17.469 1.00 80.69 89 LYS A CA 1
ATOM 726 C C . LYS A 1 89 ? 19.435 6.331 -17.622 1.00 80.69 89 LYS A C 1
ATOM 728 O O . LYS A 1 89 ? 18.657 6.143 -16.693 1.00 80.69 89 LYS A O 1
ATOM 733 N N . SER A 1 90 ? 19.048 6.787 -18.813 1.00 82.56 90 SER A N 1
ATOM 734 C CA . SER A 1 90 ? 17.650 6.971 -19.209 1.00 82.56 90 SER A CA 1
ATOM 735 C C . SER A 1 90 ? 17.209 5.815 -20.106 1.00 82.56 90 SER A C 1
ATOM 737 O O . SER A 1 90 ? 17.270 5.906 -21.337 1.00 82.56 90 SER A O 1
ATOM 739 N N . HIS A 1 91 ? 16.798 4.709 -19.484 1.00 86.38 91 HIS A N 1
ATOM 740 C CA . HIS A 1 91 ? 16.285 3.534 -20.187 1.00 86.38 91 HIS A CA 1
ATOM 741 C C . HIS A 1 91 ? 15.061 3.918 -21.036 1.00 86.38 91 HIS A C 1
ATOM 743 O O . HIS A 1 91 ? 14.139 4.574 -20.554 1.00 86.38 91 HIS A O 1
ATOM 749 N N . ARG A 1 92 ? 15.052 3.517 -22.310 1.00 91.31 92 ARG A N 1
ATOM 750 C CA . ARG A 1 92 ? 13.977 3.820 -23.279 1.00 91.31 92 ARG A CA 1
ATOM 751 C C . ARG A 1 92 ? 13.064 2.630 -23.549 1.00 91.31 92 ARG A C 1
ATOM 753 O O . ARG A 1 92 ? 11.946 2.819 -24.017 1.00 91.31 92 ARG A O 1
ATOM 760 N N . ILE A 1 93 ? 13.551 1.425 -23.274 1.00 96.12 93 ILE A N 1
ATOM 761 C CA . ILE A 1 93 ? 12.819 0.171 -23.447 1.00 96.12 93 ILE A CA 1
ATOM 762 C C . ILE A 1 93 ? 12.861 -0.634 -22.152 1.00 96.12 93 ILE A C 1
ATOM 764 O O . ILE A 1 93 ? 13.760 -0.452 -21.326 1.00 96.12 93 ILE A O 1
ATOM 768 N N . THR A 1 94 ? 11.905 -1.544 -22.003 1.00 97.44 94 THR A N 1
ATOM 769 C CA . THR A 1 94 ? 11.919 -2.562 -20.949 1.00 97.44 94 THR A CA 1
ATOM 770 C C . THR A 1 94 ? 12.181 -3.931 -21.560 1.00 97.44 94 THR A C 1
ATOM 772 O O . THR A 1 94 ? 11.523 -4.298 -22.526 1.00 97.44 94 THR A O 1
ATOM 775 N N . VAL A 1 95 ? 13.100 -4.696 -20.987 1.00 97.50 95 VAL A N 1
ATOM 776 C CA . VAL A 1 95 ? 13.377 -6.089 -21.350 1.00 97.50 95 VAL A CA 1
ATOM 777 C C . VAL A 1 95 ? 13.156 -6.926 -20.098 1.00 97.50 95 VAL A C 1
ATOM 779 O O . VAL A 1 95 ? 13.765 -6.662 -19.056 1.00 97.50 95 VAL A O 1
ATOM 782 N N . SER A 1 96 ? 12.250 -7.906 -20.180 1.00 96.69 96 SER A N 1
ATOM 783 C CA . SER A 1 96 ? 11.681 -8.564 -18.997 1.00 96.69 96 SER A CA 1
ATOM 784 C C . SER A 1 96 ? 12.728 -9.170 -18.066 1.00 96.69 96 SER A C 1
ATOM 786 O O . SER A 1 96 ? 12.599 -9.017 -16.859 1.00 96.69 96 SER A O 1
ATOM 788 N N . HIS A 1 97 ? 13.788 -9.773 -18.600 1.00 94.94 97 HIS A N 1
ATOM 789 C CA . HIS A 1 97 ? 14.835 -10.425 -17.810 1.00 94.94 97 HIS A CA 1
ATOM 790 C C . HIS A 1 97 ? 16.047 -9.523 -17.492 1.00 94.94 97 HIS A C 1
ATOM 792 O O . HIS A 1 97 ? 16.973 -9.989 -16.840 1.00 94.94 97 HIS A O 1
ATOM 798 N N . ILE A 1 98 ? 16.063 -8.253 -17.931 1.00 95.88 98 ILE A N 1
ATOM 799 C CA . ILE A 1 98 ? 17.225 -7.353 -17.758 1.00 95.88 98 ILE A CA 1
ATOM 800 C C . ILE A 1 98 ? 16.921 -6.179 -16.826 1.00 95.88 98 ILE A C 1
ATOM 802 O O . ILE A 1 98 ? 17.680 -5.922 -15.897 1.00 95.88 98 ILE A O 1
ATOM 806 N N . ASN A 1 99 ? 15.865 -5.409 -17.107 1.00 95.56 99 ASN A N 1
ATOM 807 C CA . ASN A 1 99 ? 15.621 -4.133 -16.417 1.00 95.56 99 ASN A CA 1
ATOM 808 C C . ASN A 1 99 ? 14.163 -3.919 -15.976 1.00 95.56 99 ASN A C 1
ATOM 810 O O . ASN A 1 99 ? 13.809 -2.833 -15.508 1.00 95.56 99 ASN A O 1
ATOM 814 N N . SER A 1 100 ? 13.301 -4.922 -16.147 1.00 96.44 100 SER A N 1
ATOM 815 C CA . SER A 1 100 ? 11.901 -4.839 -15.730 1.00 96.44 100 SER A CA 1
ATOM 816 C C . SER A 1 100 ? 11.734 -4.997 -14.214 1.00 96.44 100 SER A C 1
ATOM 818 O O . SER A 1 100 ? 12.652 -5.419 -13.511 1.00 96.44 100 SER A O 1
ATOM 820 N N . ILE A 1 101 ? 10.530 -4.736 -13.708 1.00 96.69 101 ILE A N 1
ATOM 821 C CA . ILE A 1 101 ? 10.165 -4.971 -12.302 1.00 96.69 101 ILE A CA 1
ATOM 822 C C . ILE A 1 101 ? 10.414 -6.426 -11.878 1.00 96.69 101 ILE A C 1
ATOM 824 O O . ILE A 1 101 ? 10.849 -6.660 -10.752 1.00 96.69 101 ILE A O 1
ATOM 828 N N . VAL A 1 102 ? 10.195 -7.396 -12.772 1.00 97.12 102 VAL A N 1
ATOM 829 C CA . VAL A 1 102 ? 10.363 -8.826 -12.454 1.00 97.12 102 VAL A CA 1
ATOM 830 C C . VAL A 1 102 ? 11.817 -9.300 -12.531 1.00 97.12 102 VAL A C 1
ATOM 832 O O . VAL A 1 102 ? 12.119 -10.409 -12.110 1.00 97.12 102 VAL A O 1
ATOM 835 N N . SER A 1 103 ? 12.728 -8.479 -13.062 1.00 94.94 103 SER A N 1
ATOM 836 C CA . SER A 1 103 ? 14.138 -8.860 -13.251 1.00 94.94 103 SER A CA 1
ATOM 837 C C . SER A 1 103 ? 14.997 -8.745 -11.986 1.00 94.94 103 SER A C 1
ATOM 839 O O . SER A 1 103 ? 16.154 -9.156 -11.989 1.00 94.94 103 SER A O 1
ATOM 841 N N . SER A 1 104 ? 14.464 -8.176 -10.898 1.00 92.06 104 SER A N 1
ATOM 842 C CA . SER A 1 104 ? 15.227 -7.889 -9.682 1.00 92.06 104 SER A CA 1
ATOM 843 C C . SER A 1 104 ? 14.443 -8.226 -8.419 1.00 92.06 104 SER A C 1
ATOM 845 O O . SER A 1 104 ? 13.330 -7.743 -8.213 1.00 92.06 104 SER A O 1
ATOM 847 N N . LYS A 1 105 ? 15.089 -8.951 -7.496 1.00 91.75 105 LYS A N 1
ATOM 848 C CA . LYS A 1 105 ? 14.547 -9.234 -6.154 1.00 91.75 105 LYS A CA 1
ATOM 849 C C . LYS A 1 105 ? 14.190 -7.964 -5.374 1.00 91.75 105 LYS A C 1
ATOM 851 O O . LYS A 1 105 ? 13.308 -7.985 -4.525 1.00 91.75 105 LYS A O 1
ATOM 856 N N . LYS A 1 106 ? 14.852 -6.835 -5.663 1.00 93.00 106 LYS A N 1
ATOM 857 C CA . LYS A 1 106 ? 14.571 -5.548 -5.001 1.00 93.00 106 LYS A CA 1
ATOM 858 C C . LYS A 1 106 ? 13.235 -4.931 -5.425 1.00 93.00 106 LYS A C 1
ATOM 860 O O . LYS A 1 106 ? 12.746 -4.043 -4.736 1.00 93.00 106 LYS A O 1
ATOM 865 N N . THR A 1 107 ? 12.672 -5.357 -6.553 1.00 94.81 107 THR A N 1
ATOM 866 C CA . THR A 1 107 ? 11.438 -4.802 -7.133 1.00 94.81 107 THR A CA 1
ATOM 867 C C . THR A 1 107 ? 10.325 -5.837 -7.259 1.00 94.81 107 THR A C 1
ATOM 869 O O . THR A 1 107 ? 9.183 -5.468 -7.505 1.00 94.81 107 THR A O 1
ATOM 872 N N . GLU A 1 108 ? 10.622 -7.118 -7.032 1.00 93.88 108 GLU A N 1
ATOM 873 C CA . GLU A 1 108 ? 9.660 -8.225 -7.090 1.00 93.88 108 GLU A CA 1
ATOM 874 C C . GLU A 1 108 ? 8.445 -8.015 -6.169 1.00 93.88 108 GLU A C 1
ATOM 876 O O . GLU A 1 108 ? 7.315 -8.330 -6.539 1.00 93.88 108 GLU A O 1
ATOM 881 N N . TRP A 1 109 ? 8.645 -7.370 -5.015 1.00 94.06 109 TRP A N 1
ATOM 882 C CA . TRP A 1 109 ? 7.573 -7.010 -4.079 1.00 94.06 109 TRP A CA 1
ATOM 883 C C . TRP A 1 109 ? 6.486 -6.108 -4.696 1.00 94.06 109 TRP A C 1
ATOM 885 O O . TRP A 1 109 ? 5.383 -6.033 -4.160 1.00 94.06 109 TRP A O 1
ATOM 895 N N . MET A 1 110 ? 6.773 -5.422 -5.810 1.00 97.19 110 MET A N 1
ATOM 896 C CA . MET A 1 110 ? 5.808 -4.570 -6.509 1.00 97.19 110 MET A CA 1
ATOM 897 C C . MET A 1 110 ? 4.797 -5.384 -7.329 1.00 97.19 110 MET A C 1
ATOM 899 O O . MET A 1 110 ? 3.711 -4.883 -7.610 1.00 97.19 110 MET A O 1
ATOM 903 N N . ILE A 1 111 ? 5.131 -6.618 -7.733 1.00 97.62 111 ILE A N 1
ATOM 904 C CA . ILE A 1 111 ? 4.322 -7.441 -8.652 1.00 97.62 111 ILE A CA 1
ATOM 905 C C . ILE A 1 111 ? 2.870 -7.608 -8.174 1.00 97.62 111 ILE A C 1
ATOM 907 O O . ILE A 1 111 ? 1.973 -7.391 -8.990 1.00 97.62 111 ILE A O 1
ATOM 911 N N . PRO A 1 112 ? 2.593 -7.917 -6.890 1.00 96.75 112 PRO A N 1
ATOM 912 C CA . PRO A 1 112 ? 1.225 -8.114 -6.408 1.00 96.75 112 PRO A CA 1
ATOM 913 C C . PRO A 1 112 ? 0.333 -6.868 -6.488 1.00 96.75 112 PRO A C 1
ATOM 915 O O . PRO A 1 112 ? -0.877 -6.982 -6.317 1.00 96.75 112 PRO A O 1
ATOM 918 N N . TYR A 1 113 ? 0.903 -5.681 -6.725 1.00 97.06 113 TYR A N 1
ATOM 919 C CA . TYR A 1 113 ? 0.132 -4.451 -6.901 1.00 97.06 113 TYR A CA 1
ATOM 920 C C . TYR A 1 113 ? -0.397 -4.268 -8.330 1.00 97.06 113 TYR A C 1
ATOM 922 O O . TYR A 1 113 ? -1.296 -3.454 -8.547 1.00 97.06 113 TYR A O 1
ATOM 930 N N . PHE A 1 114 ? 0.133 -5.003 -9.312 1.00 97.50 114 PHE A N 1
ATOM 931 C CA . PHE A 1 114 ? -0.347 -4.977 -10.694 1.00 97.50 114 PHE A CA 1
ATOM 932 C C . PHE A 1 114 ? -1.551 -5.905 -10.857 1.00 97.50 114 PHE A C 1
ATOM 934 O O . PHE A 1 114 ? -1.517 -7.051 -10.416 1.00 97.50 114 PHE A O 1
ATOM 941 N N . GLN A 1 115 ? -2.604 -5.433 -11.529 1.00 97.06 115 GLN A N 1
ATOM 942 C CA . GLN A 1 115 ? -3.826 -6.222 -11.730 1.00 97.06 115 GLN A CA 1
ATOM 943 C C . GLN A 1 115 ? -3.558 -7.475 -12.573 1.00 97.06 115 GLN A C 1
ATOM 945 O O . GLN A 1 115 ? -4.075 -8.543 -12.265 1.00 97.06 115 GLN A O 1
ATOM 950 N N . GLY A 1 116 ? -2.708 -7.365 -13.600 1.00 96.75 116 GLY A N 1
ATOM 951 C CA . GLY A 1 116 ? -2.254 -8.511 -14.393 1.00 96.75 116 GLY A CA 1
ATOM 952 C C . GLY A 1 116 ? -1.053 -9.253 -13.794 1.00 96.75 116 GLY A C 1
ATOM 953 O O . GLY A 1 116 ? -0.402 -10.018 -14.506 1.00 96.75 116 GLY A O 1
ATOM 954 N N . GLY A 1 117 ? -0.705 -8.985 -12.530 1.00 96.75 117 GLY A N 1
ATOM 955 C CA . GLY A 1 117 ? 0.385 -9.634 -11.806 1.00 96.75 117 GLY A CA 1
ATOM 956 C C . GLY A 1 117 ? 1.714 -9.619 -12.564 1.00 96.75 117 GLY A C 1
ATOM 957 O O . GLY A 1 117 ? 2.138 -8.593 -13.105 1.00 96.75 117 GLY A O 1
ATOM 958 N N . TYR A 1 118 ? 2.371 -10.780 -12.613 1.00 97.38 118 TYR A N 1
ATOM 959 C CA . TYR A 1 118 ? 3.671 -10.960 -13.265 1.00 97.38 118 TYR A CA 1
ATOM 960 C C . TYR A 1 118 ? 3.655 -10.534 -14.741 1.00 97.38 118 TYR A C 1
ATOM 962 O O . TYR A 1 118 ? 4.550 -9.816 -15.196 1.00 97.38 118 TYR A O 1
ATOM 970 N N . ASP A 1 119 ? 2.618 -10.928 -15.485 1.00 97.50 119 ASP A N 1
ATOM 971 C CA . ASP A 1 119 ? 2.522 -10.671 -16.922 1.00 97.50 119 ASP A CA 1
ATOM 972 C C . ASP A 1 119 ? 2.347 -9.197 -17.263 1.00 97.50 119 ASP A C 1
ATOM 974 O O . ASP A 1 119 ? 2.749 -8.762 -18.344 1.00 97.50 119 ASP A O 1
ATOM 978 N N . GLU A 1 120 ? 1.772 -8.409 -16.360 1.00 97.69 120 GLU A N 1
ATOM 979 C CA . GLU A 1 120 ? 1.735 -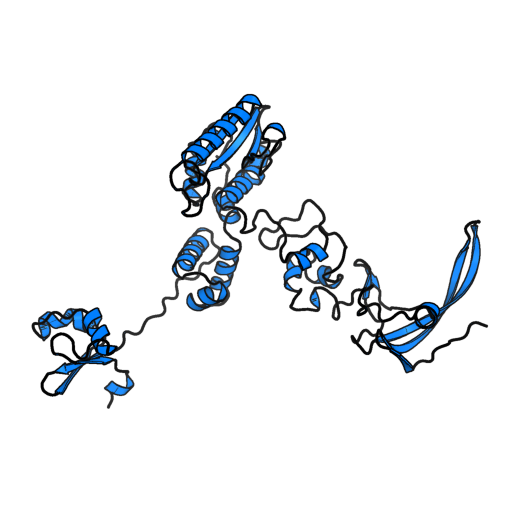6.960 -16.499 1.00 97.69 120 GLU A CA 1
ATOM 980 C C . GLU A 1 120 ? 3.038 -6.311 -16.021 1.00 97.69 120 GLU A C 1
ATOM 982 O O . GLU A 1 120 ? 3.612 -5.491 -16.744 1.00 97.69 120 GLU A O 1
ATOM 987 N N . ALA A 1 121 ? 3.535 -6.697 -14.844 1.00 97.50 121 ALA A N 1
ATOM 988 C CA . ALA A 1 121 ? 4.719 -6.102 -14.228 1.00 97.50 121 ALA A CA 1
ATOM 989 C C . ALA A 1 121 ? 5.980 -6.257 -15.097 1.00 97.50 121 ALA A C 1
ATOM 991 O O . ALA A 1 121 ? 6.778 -5.322 -15.202 1.00 97.50 121 ALA A O 1
ATOM 992 N N . LYS A 1 122 ? 6.139 -7.390 -15.801 1.00 97.44 122 LYS A N 1
ATOM 993 C CA . LYS A 1 122 ? 7.303 -7.665 -16.670 1.00 97.44 122 LYS A CA 1
ATOM 994 C C . LYS A 1 122 ? 7.467 -6.699 -17.846 1.00 97.44 122 LYS A C 1
ATOM 996 O O . LYS A 1 122 ? 8.514 -6.702 -18.498 1.00 97.44 122 LYS A O 1
ATOM 1001 N N . LYS A 1 123 ? 6.436 -5.898 -18.132 1.00 97.81 123 LYS A N 1
ATOM 1002 C CA . LYS A 1 123 ? 6.372 -4.950 -19.252 1.00 97.81 123 LYS A CA 1
ATOM 1003 C C . LYS A 1 123 ? 6.916 -3.562 -18.904 1.00 97.81 123 LYS A C 1
ATOM 1005 O O . LYS A 1 123 ? 7.036 -2.718 -19.794 1.00 97.81 123 LYS A O 1
ATOM 1010 N N . TYR A 1 124 ? 7.211 -3.306 -17.627 1.00 97.06 124 TYR A N 1
ATOM 1011 C CA . TYR A 1 124 ? 7.618 -1.993 -17.128 1.00 97.06 124 TYR A CA 1
ATOM 1012 C C . TYR A 1 124 ? 8.880 -2.073 -16.268 1.00 97.06 124 TYR A C 1
ATOM 1014 O O . TYR A 1 124 ? 9.158 -3.087 -15.630 1.00 97.06 124 TYR A O 1
ATOM 1022 N N . THR A 1 125 ? 9.641 -0.982 -16.239 1.00 95.38 125 T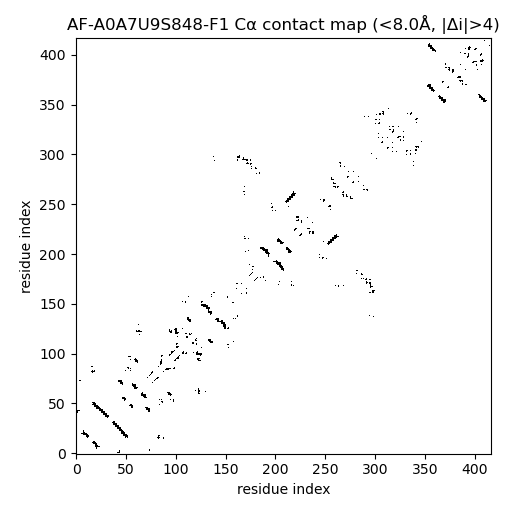HR A N 1
ATOM 1023 C CA . THR A 1 125 ? 10.717 -0.760 -15.266 1.00 95.38 125 THR A CA 1
ATOM 1024 C C . THR A 1 125 ? 10.140 -0.142 -13.989 1.00 95.38 125 THR A C 1
ATOM 1026 O O . THR A 1 125 ? 9.120 0.549 -14.030 1.00 95.38 125 THR A O 1
ATOM 1029 N N . ALA A 1 126 ? 10.813 -0.335 -12.852 1.00 95.25 126 ALA A N 1
ATOM 1030 C CA . ALA A 1 126 ? 10.360 0.211 -11.569 1.00 95.25 126 ALA A CA 1
ATOM 1031 C C . ALA A 1 126 ? 10.338 1.751 -11.528 1.00 95.25 126 ALA A C 1
ATOM 1033 O O . ALA A 1 126 ? 9.553 2.324 -10.790 1.00 95.25 126 ALA A O 1
ATOM 1034 N N . ASN A 1 127 ? 11.138 2.422 -12.366 1.00 92.38 127 ASN A N 1
ATOM 1035 C CA . ASN A 1 127 ? 11.199 3.887 -12.469 1.00 92.38 127 ASN A CA 1
ATOM 1036 C C . ASN A 1 127 ? 10.312 4.448 -13.597 1.00 92.38 127 ASN A C 1
ATOM 1038 O O . ASN A 1 127 ? 10.571 5.531 -14.118 1.00 92.38 127 ASN A O 1
ATOM 1042 N N . SER A 1 128 ? 9.319 3.688 -14.060 1.00 92.69 128 SER A N 1
ATOM 1043 C CA . SER A 1 128 ? 8.451 4.128 -15.148 1.00 92.69 128 SER A CA 1
ATOM 1044 C C . SER A 1 128 ? 7.471 5.211 -14.687 1.00 92.69 128 SER A C 1
ATOM 1046 O O . SER A 1 128 ? 6.731 5.025 -13.727 1.00 92.69 128 SER A O 1
ATOM 1048 N N . ASN A 1 129 ? 7.356 6.296 -15.456 1.00 93.06 129 ASN A N 1
ATOM 1049 C CA . ASN A 1 129 ? 6.343 7.334 -15.225 1.00 93.06 129 ASN A CA 1
ATOM 1050 C C . ASN A 1 129 ? 4.953 6.938 -15.758 1.00 93.06 129 ASN A C 1
ATOM 1052 O O . ASN A 1 129 ? 4.080 7.792 -15.903 1.00 93.06 129 ASN A O 1
ATOM 1056 N N . LYS A 1 130 ? 4.719 5.671 -16.115 1.00 95.00 130 LYS A N 1
ATOM 1057 C CA . LYS A 1 130 ? 3.388 5.225 -16.542 1.00 95.00 130 LYS A CA 1
ATOM 1058 C C . LYS A 1 130 ? 2.450 5.167 -15.347 1.00 95.00 130 LYS A C 1
ATOM 1060 O O . LYS A 1 130 ? 2.839 4.710 -14.278 1.00 95.00 130 LYS A O 1
ATOM 1065 N N . MET A 1 131 ? 1.224 5.630 -15.559 1.00 96.25 131 MET A N 1
ATOM 1066 C CA . MET A 1 131 ? 0.176 5.619 -14.550 1.00 96.25 131 MET A CA 1
ATOM 1067 C C . MET A 1 131 ? -0.694 4.371 -14.700 1.00 96.25 131 MET A C 1
ATOM 1069 O O . MET A 1 131 ? -1.003 3.953 -15.820 1.00 96.25 131 MET A O 1
ATOM 1073 N N . LYS A 1 132 ? -1.060 3.763 -13.572 1.00 96.25 132 LYS A N 1
ATOM 1074 C CA . LYS A 1 132 ? -1.860 2.538 -13.500 1.00 96.25 132 LYS A CA 1
ATOM 1075 C C . LYS A 1 132 ? -2.852 2.602 -12.346 1.00 96.25 132 LYS A C 1
ATOM 1077 O O . LYS A 1 132 ? -2.589 3.233 -11.326 1.00 96.25 132 LYS A O 1
ATOM 1082 N N . TYR A 1 133 ? -3.973 1.908 -12.504 1.00 97.12 133 TYR A N 1
ATOM 1083 C CA . TYR A 1 133 ? -4.854 1.577 -11.391 1.00 97.12 133 TYR A CA 1
ATOM 1084 C C . TYR A 1 133 ? -4.271 0.358 -10.677 1.00 97.12 133 TYR A C 1
ATOM 1086 O O . TYR A 1 133 ? -4.363 -0.757 -11.186 1.00 97.12 133 TYR A O 1
ATOM 1094 N N . PHE A 1 134 ? -3.613 0.559 -9.540 1.00 97.25 134 PHE A N 1
ATOM 1095 C CA . PHE A 1 134 ? -3.054 -0.558 -8.778 1.00 97.25 134 PHE A CA 1
ATOM 1096 C C . PHE A 1 134 ? -4.121 -1.260 -7.944 1.00 97.25 134 PHE A C 1
ATOM 1098 O O . PHE A 1 134 ? -5.084 -0.634 -7.498 1.00 97.25 134 PHE A O 1
ATOM 1105 N N . ILE A 1 135 ? -3.910 -2.550 -7.704 1.00 96.69 135 ILE A N 1
ATOM 1106 C CA . ILE A 1 135 ? -4.684 -3.354 -6.764 1.00 96.69 135 ILE A CA 1
ATOM 1107 C C . ILE A 1 135 ? -3.939 -3.437 -5.431 1.00 96.69 135 ILE A C 1
ATOM 1109 O O . ILE A 1 135 ? -2.718 -3.543 -5.389 1.00 96.69 135 ILE A O 1
ATOM 1113 N N . CYS A 1 136 ? -4.656 -3.361 -4.313 1.00 93.50 136 CYS A N 1
ATOM 1114 C CA . CYS A 1 136 ? -4.072 -3.660 -3.013 1.00 93.50 136 CYS A CA 1
ATOM 1115 C C . CYS A 1 136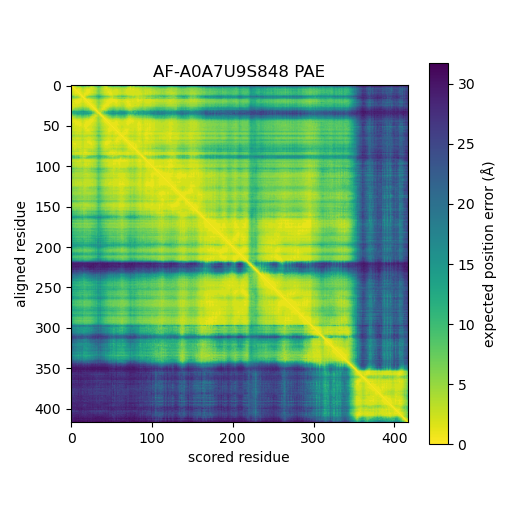 ? -4.022 -5.184 -2.812 1.00 93.50 136 CYS A C 1
ATOM 1117 O O . CYS A 1 136 ? -5.087 -5.799 -2.738 1.00 93.50 136 CYS A O 1
ATOM 1119 N N . PRO A 1 137 ? -2.846 -5.805 -2.621 1.00 90.19 137 PRO A N 1
ATOM 1120 C CA . PRO A 1 137 ? -2.740 -7.256 -2.459 1.00 90.19 137 PRO A CA 1
ATOM 1121 C C . PRO A 1 137 ? -3.350 -7.764 -1.145 1.00 90.19 137 PRO A C 1
ATOM 1123 O O . PRO A 1 137 ? -3.618 -8.952 -1.000 1.00 90.19 137 PRO A O 1
ATOM 1126 N N . HIS A 1 138 ? -3.593 -6.880 -0.173 1.00 86.62 138 HIS A N 1
ATOM 1127 C CA . HIS A 1 138 ? -4.124 -7.273 1.131 1.00 86.62 138 HIS A CA 1
ATOM 1128 C C . HIS A 1 138 ? -5.654 -7.326 1.183 1.00 86.62 138 HIS A C 1
ATOM 1130 O O . HIS A 1 138 ? -6.207 -8.229 1.821 1.00 86.62 138 HIS A O 1
ATOM 1136 N N . CYS A 1 139 ? -6.333 -6.379 0.524 1.00 87.56 139 CYS A N 1
ATOM 1137 C CA . CYS A 1 139 ? -7.799 -6.272 0.530 1.00 87.56 139 CYS A CA 1
ATOM 1138 C C . CYS A 1 139 ? -8.452 -6.377 -0.855 1.00 87.56 139 CYS A C 1
ATOM 1140 O O . CYS A 1 139 ? -9.670 -6.290 -0.947 1.00 87.56 139 CYS A O 1
ATOM 1142 N N . GLY A 1 140 ? -7.673 -6.511 -1.931 1.00 90.44 140 GLY A N 1
ATOM 1143 C CA . GLY A 1 140 ? -8.175 -6.650 -3.301 1.00 90.44 140 GLY A CA 1
ATOM 1144 C C . GLY A 1 140 ? -8.764 -5.377 -3.918 1.00 90.44 140 GLY A C 1
ATOM 1145 O O . GLY A 1 140 ? -9.136 -5.391 -5.087 1.00 90.44 140 GLY A O 1
ATOM 1146 N N . ARG A 1 141 ? -8.846 -4.259 -3.182 1.00 91.12 141 ARG A N 1
ATOM 1147 C CA . ARG A 1 141 ? -9.396 -3.003 -3.719 1.00 91.12 141 ARG A CA 1
ATOM 1148 C C . ARG A 1 141 ? -8.484 -2.431 -4.803 1.00 91.12 141 ARG A C 1
ATOM 1150 O O . ARG A 1 141 ? -7.280 -2.272 -4.584 1.00 91.12 141 ARG A O 1
ATOM 1157 N N . ILE A 1 142 ? -9.079 -2.071 -5.935 1.00 95.56 142 ILE A N 1
ATOM 1158 C CA . ILE A 1 142 ? -8.425 -1.323 -7.011 1.00 95.56 142 ILE A CA 1
ATOM 1159 C C . ILE A 1 142 ? -8.502 0.167 -6.675 1.00 95.56 142 ILE A C 1
ATOM 1161 O O . ILE A 1 142 ? -9.493 0.640 -6.117 1.00 95.56 142 ILE A O 1
ATOM 1165 N N . LYS A 1 143 ? -7.438 0.909 -6.976 1.00 93.69 143 LYS A N 1
ATOM 1166 C CA . LYS A 1 143 ? -7.426 2.362 -6.812 1.00 93.69 143 LYS A CA 1
ATOM 1167 C C . LYS A 1 143 ? -8.463 3.030 -7.710 1.00 93.69 143 LYS A C 1
ATOM 1169 O O . LYS A 1 143 ? -8.630 2.655 -8.860 1.00 93.69 143 LYS A O 1
ATOM 1174 N N . ASP A 1 144 ? -9.109 4.050 -7.172 1.00 89.62 144 ASP A N 1
ATOM 1175 C CA . ASP A 1 144 ? -10.046 4.949 -7.852 1.00 89.62 144 ASP A CA 1
ATOM 1176 C C . ASP A 1 144 ? -9.342 5.928 -8.804 1.00 89.62 144 ASP A C 1
ATOM 1178 O O . ASP A 1 144 ? -9.924 6.393 -9.782 1.00 89.62 144 ASP A O 1
ATOM 1182 N N . LYS A 1 145 ? -8.059 6.203 -8.551 1.00 93.44 145 LYS A N 1
ATOM 1183 C CA . LYS A 1 145 ? -7.192 7.024 -9.399 1.00 93.44 145 LYS A CA 1
ATOM 1184 C C . LYS A 1 145 ? -5.953 6.274 -9.858 1.00 93.44 145 LYS A C 1
ATOM 1186 O O . LYS A 1 145 ? -5.452 5.371 -9.185 1.00 93.44 145 LYS A O 1
ATOM 1191 N N . GLN A 1 146 ? -5.424 6.693 -11.002 1.00 95.69 146 GLN A N 1
ATOM 1192 C CA . GLN A 1 146 ? -4.152 6.173 -11.474 1.00 95.69 146 GLN A CA 1
ATOM 1193 C C . GLN A 1 146 ? -2.995 6.732 -10.636 1.00 95.69 146 GLN A C 1
ATOM 1195 O O . GLN A 1 146 ? -3.009 7.888 -10.217 1.00 95.69 146 GLN A O 1
ATOM 1200 N N . ILE A 1 147 ? -1.985 5.900 -10.404 1.00 96.19 147 ILE A N 1
ATOM 1201 C CA . ILE A 1 147 ? -0.755 6.246 -9.685 1.00 96.19 147 ILE A CA 1
ATOM 1202 C C . ILE A 1 147 ? 0.426 5.856 -10.576 1.00 96.19 147 ILE A C 1
ATOM 1204 O O . ILE A 1 147 ? 0.352 4.869 -11.312 1.00 96.19 147 ILE A O 1
ATOM 1208 N N . HIS A 1 148 ? 1.510 6.631 -10.545 1.00 96.75 148 HIS A N 1
ATOM 1209 C CA . HIS A 1 148 ? 2.720 6.296 -11.293 1.00 96.75 148 HIS A CA 1
ATOM 1210 C C . HIS A 1 148 ? 3.406 5.032 -10.746 1.00 96.75 148 HIS A C 1
ATOM 1212 O O . HIS A 1 148 ? 3.415 4.790 -9.542 1.00 96.75 148 HIS A O 1
ATOM 1218 N N . ILE A 1 149 ? 4.019 4.229 -11.619 1.00 96.50 149 ILE A N 1
ATOM 1219 C CA . ILE A 1 149 ? 4.791 3.042 -11.207 1.00 96.50 149 ILE A CA 1
ATOM 1220 C C . ILE A 1 149 ? 5.992 3.429 -10.332 1.00 96.50 149 ILE A C 1
ATOM 1222 O O . ILE A 1 149 ? 6.245 2.779 -9.318 1.00 96.50 149 ILE A O 1
ATOM 1226 N N . ASP A 1 150 ? 6.697 4.506 -10.679 1.00 95.81 150 ASP A N 1
ATOM 1227 C CA . ASP A 1 150 ? 7.855 4.991 -9.920 1.00 95.81 150 ASP A CA 1
ATOM 1228 C C . ASP A 1 150 ? 7.515 5.435 -8.488 1.00 95.81 150 ASP A C 1
ATOM 1230 O O . ASP A 1 150 ? 8.370 5.359 -7.604 1.00 95.81 150 ASP A O 1
ATOM 1234 N N . PHE A 1 151 ? 6.267 5.833 -8.226 1.00 96.31 151 PHE A N 1
ATOM 1235 C CA . PHE A 1 151 ? 5.791 6.137 -6.879 1.00 96.31 151 PHE A CA 1
ATOM 1236 C C . PHE A 1 151 ? 5.926 4.924 -5.953 1.00 96.31 151 PHE A C 1
ATOM 1238 O O . PHE A 1 151 ? 6.428 5.073 -4.839 1.00 96.31 151 PHE A O 1
ATOM 1245 N N . LEU A 1 152 ? 5.537 3.725 -6.410 1.00 94.69 152 LEU A N 1
ATOM 1246 C CA . LEU A 1 152 ? 5.681 2.497 -5.620 1.00 94.69 152 LEU A CA 1
ATOM 1247 C C . LEU A 1 152 ? 7.156 2.244 -5.295 1.00 94.69 152 LEU A C 1
ATOM 1249 O O . LEU A 1 152 ? 7.505 2.044 -4.137 1.00 94.69 152 LEU A O 1
ATOM 1253 N N . ALA A 1 153 ? 8.037 2.333 -6.294 1.00 93.75 153 ALA A N 1
ATOM 1254 C CA . ALA A 1 153 ? 9.467 2.099 -6.107 1.00 93.75 153 ALA A CA 1
ATOM 1255 C C . ALA A 1 153 ? 10.114 3.087 -5.116 1.00 93.75 153 ALA A C 1
ATOM 1257 O O . ALA A 1 153 ? 10.987 2.697 -4.346 1.00 93.75 153 ALA A O 1
ATOM 1258 N N . LYS A 1 154 ? 9.680 4.355 -5.124 1.00 94.69 154 LYS A N 1
ATOM 1259 C CA . LYS A 1 154 ? 10.204 5.413 -4.243 1.00 94.69 154 LYS A CA 1
ATOM 1260 C C . LYS A 1 154 ? 9.666 5.335 -2.818 1.00 94.69 154 LYS A C 1
ATOM 1262 O O . LYS A 1 154 ? 10.403 5.619 -1.882 1.00 94.69 154 LYS A O 1
ATOM 1267 N N . THR A 1 155 ? 8.385 5.011 -2.656 1.00 92.31 155 THR A N 1
ATOM 1268 C CA . THR A 1 155 ? 7.721 5.029 -1.343 1.00 92.31 155 THR A CA 1
ATOM 1269 C C . THR A 1 155 ? 7.780 3.689 -0.624 1.00 92.31 155 THR A C 1
ATOM 1271 O O . THR A 1 155 ? 7.728 3.662 0.601 1.00 92.31 155 THR A O 1
ATOM 1274 N N . GLY A 1 156 ? 7.899 2.578 -1.355 1.00 91.50 156 GLY A N 1
ATOM 1275 C CA . GLY A 1 156 ? 7.914 1.232 -0.786 1.00 91.50 156 GLY A CA 1
ATOM 1276 C C . GLY A 1 156 ? 6.532 0.692 -0.401 1.00 91.50 156 GLY A C 1
ATOM 1277 O O . GLY A 1 156 ? 6.449 -0.401 0.152 1.00 91.50 156 GLY A O 1
ATOM 1278 N N . TYR A 1 157 ? 5.443 1.421 -0.673 1.00 88.75 157 TYR A N 1
ATOM 1279 C CA . TYR A 1 157 ? 4.085 0.971 -0.357 1.00 88.75 157 TYR A CA 1
ATOM 1280 C C . TYR A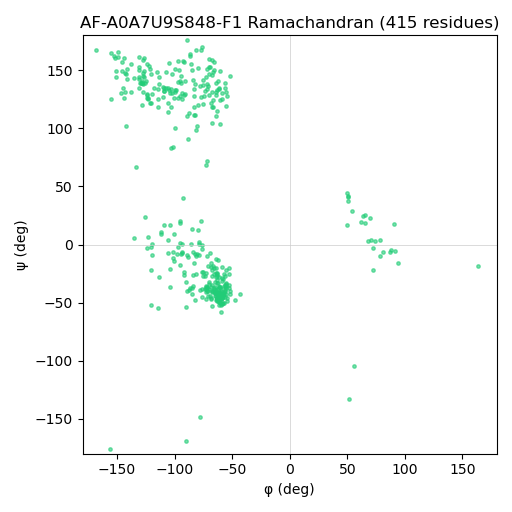 1 157 ? 3.028 1.581 -1.288 1.00 88.75 157 TYR A C 1
ATOM 1282 O O . TYR A 1 157 ? 3.244 2.600 -1.940 1.00 88.75 157 TYR A O 1
ATOM 1290 N N . LEU A 1 158 ? 1.844 0.964 -1.323 1.00 91.25 158 LEU A N 1
ATOM 1291 C CA . LEU A 1 158 ? 0.641 1.561 -1.904 1.00 91.25 158 LEU A CA 1
ATOM 1292 C C . LEU A 1 158 ? -0.266 2.043 -0.760 1.00 91.25 158 LEU A C 1
ATOM 1294 O O . LEU A 1 158 ? -0.732 1.201 0.014 1.00 91.25 158 LEU A O 1
ATOM 1298 N N . PRO A 1 159 ? -0.572 3.350 -0.645 1.00 88.81 159 PRO A N 1
ATOM 1299 C CA . PRO A 1 159 ? -1.520 3.840 0.350 1.00 88.81 159 PRO A CA 1
ATOM 1300 C C . PRO A 1 159 ? -2.839 3.091 0.214 1.00 88.81 159 PRO A C 1
ATOM 1302 O O . PRO A 1 159 ? -3.380 3.014 -0.883 1.00 88.81 159 PRO A O 1
ATOM 1305 N N . CYS A 1 160 ? -3.378 2.515 1.282 1.00 90.88 160 CYS A N 1
ATOM 1306 C CA . CYS A 1 160 ? -4.639 1.783 1.239 1.00 90.88 160 CYS A CA 1
ATOM 1307 C C . CYS A 1 160 ? -5.342 1.868 2.585 1.00 90.88 160 CYS A C 1
ATOM 1309 O O . CYS A 1 160 ? -4.687 1.895 3.621 1.00 90.88 160 CYS A O 1
ATOM 1311 N N . ILE A 1 161 ? -6.672 1.845 2.560 1.00 88.50 161 ILE A N 1
ATOM 1312 C CA . ILE A 1 161 ? -7.483 1.875 3.771 1.00 88.50 161 ILE A CA 1
ATOM 1313 C C . ILE A 1 161 ? -7.253 0.644 4.668 1.00 88.50 161 ILE A C 1
ATOM 1315 O O . ILE A 1 161 ? -7.261 0.738 5.887 1.00 88.50 161 ILE A O 1
ATOM 1319 N N . CYS A 1 162 ? -6.930 -0.518 4.102 1.00 88.69 162 CYS A N 1
ATOM 1320 C CA . CYS A 1 162 ? -6.561 -1.669 4.927 1.00 88.69 162 CYS A CA 1
ATOM 1321 C C . CYS A 1 162 ? -5.130 -1.568 5.497 1.00 88.69 162 CYS A C 1
ATOM 1323 O O . CYS A 1 162 ? -4.687 -2.480 6.186 1.00 88.69 162 CYS A O 1
ATOM 1325 N N . GLY A 1 163 ? -4.373 -0.503 5.199 1.00 86.94 163 GLY A N 1
ATOM 1326 C CA . GLY A 1 163 ? -2.979 -0.320 5.613 1.00 86.94 163 GLY A CA 1
ATOM 1327 C C . GLY A 1 163 ? -2.813 -0.157 7.125 1.00 86.94 163 GLY A C 1
ATOM 1328 O O . GLY A 1 163 ? -3.684 0.376 7.801 1.00 86.94 163 GLY A O 1
ATOM 1329 N N . ASP A 1 164 ? -1.688 -0.605 7.680 1.00 83.06 164 ASP A N 1
ATOM 1330 C CA . ASP A 1 164 ? -1.472 -0.651 9.139 1.00 83.06 164 ASP A CA 1
ATOM 1331 C C . ASP A 1 164 ? -1.271 0.726 9.798 1.00 83.06 164 ASP A C 1
ATOM 1333 O O . ASP A 1 164 ? -1.336 0.831 11.016 1.00 83.06 164 ASP A O 1
ATOM 1337 N N . GLY A 1 165 ? -1.109 1.790 9.004 1.00 83.50 165 GLY A N 1
ATOM 1338 C CA . GLY A 1 165 ? -1.072 3.174 9.492 1.00 83.50 165 GLY A CA 1
ATOM 1339 C C . GLY A 1 165 ? -2.439 3.768 9.858 1.00 83.50 165 GLY A C 1
ATOM 1340 O O . GLY A 1 165 ? -2.492 4.902 10.316 1.00 83.50 165 GLY A O 1
ATOM 1341 N N . ILE A 1 166 ? -3.538 3.036 9.645 1.00 88.12 166 ILE A N 1
ATOM 1342 C CA . ILE A 1 166 ? -4.898 3.474 9.991 1.00 88.12 166 ILE A CA 1
ATOM 1343 C C . ILE A 1 166 ? -5.383 2.652 11.183 1.00 88.12 166 ILE A C 1
ATOM 1345 O O . ILE A 1 166 ? -5.221 1.428 11.206 1.00 88.12 166 ILE A O 1
ATOM 1349 N N . SER A 1 167 ? -5.978 3.331 12.166 1.00 89.44 167 SER A N 1
ATOM 1350 C CA . SER A 1 167 ? -6.449 2.707 13.402 1.00 89.44 167 SER A CA 1
ATOM 1351 C C . SER A 1 167 ? -7.506 1.631 13.125 1.00 89.44 167 SER A C 1
ATOM 1353 O O . SER A 1 167 ? -8.276 1.709 12.163 1.00 89.44 167 SER A O 1
ATOM 1355 N N . TYR A 1 168 ? -7.551 0.614 13.989 1.00 91.69 168 TYR A N 1
ATOM 1356 C CA . TYR A 1 168 ? -8.560 -0.443 13.912 1.00 91.69 168 TYR A CA 1
ATOM 1357 C C . TYR A 1 168 ? -9.995 0.132 13.908 1.00 91.69 168 TYR A C 1
ATOM 1359 O O . TYR A 1 168 ? -10.737 -0.204 12.983 1.00 91.69 168 TYR A O 1
ATOM 1367 N N . PRO A 1 169 ? -10.379 1.058 14.819 1.00 93.75 169 PRO A N 1
ATOM 1368 C CA . PRO A 1 169 ? -11.693 1.704 14.771 1.00 93.75 169 PRO A CA 1
ATOM 1369 C C . PRO A 1 169 ? -11.995 2.390 13.430 1.00 93.75 169 PRO A C 1
ATOM 1371 O O . PRO A 1 169 ? -13.075 2.188 12.878 1.00 93.75 169 PRO A O 1
ATOM 1374 N N . ASN A 1 170 ? -11.031 3.101 12.831 1.00 93.25 170 ASN A N 1
ATOM 1375 C CA . ASN A 1 170 ? -11.279 3.833 11.582 1.00 93.25 170 ASN A CA 1
ATOM 1376 C C . ASN A 1 170 ? -11.389 2.921 10.354 1.00 93.25 170 ASN A C 1
ATOM 1378 O O . ASN A 1 170 ? -12.063 3.260 9.376 1.00 93.25 170 ASN A O 1
ATOM 1382 N N . LYS A 1 171 ? -10.747 1.751 10.377 1.00 94.50 171 LYS A N 1
ATOM 1383 C CA . LYS A 1 171 ? -10.985 0.710 9.368 1.00 94.50 171 LYS A CA 1
ATOM 1384 C C . LYS A 1 171 ? -12.340 0.039 9.569 1.00 94.50 171 LYS A C 1
ATOM 1386 O O . LYS A 1 171 ? -13.040 -0.207 8.590 1.00 94.50 171 LYS A O 1
ATOM 1391 N N . TYR A 1 172 ? -12.706 -0.223 10.823 1.00 95.94 172 TYR A N 1
ATOM 1392 C CA . TYR A 1 172 ? -13.976 -0.840 11.192 1.00 95.94 172 TYR A CA 1
ATOM 1393 C C . TYR A 1 172 ? -15.159 0.028 10.759 1.00 95.94 172 TYR A C 1
ATOM 1395 O O . TYR A 1 172 ? -16.042 -0.441 10.044 1.00 95.94 172 TYR A O 1
ATOM 1403 N N . GLY A 1 173 ? -15.138 1.314 11.127 1.00 96.38 173 GLY A N 1
ATOM 1404 C CA . GLY A 1 173 ? -16.146 2.291 10.721 1.00 96.38 173 GLY A CA 1
ATOM 1405 C C . GLY A 1 173 ? -16.215 2.449 9.204 1.00 96.38 173 GLY A C 1
ATOM 1406 O O . GLY A 1 173 ? -17.303 2.500 8.639 1.00 96.38 173 GLY A O 1
ATOM 1407 N N . PHE A 1 174 ? -15.076 2.420 8.507 1.00 95.56 174 PHE A N 1
ATOM 1408 C CA . PHE A 1 174 ? -15.086 2.437 7.047 1.00 95.56 174 PHE A CA 1
ATOM 1409 C C . PHE A 1 174 ? -15.790 1.224 6.435 1.00 95.56 174 PHE A C 1
ATOM 1411 O O . PHE A 1 174 ? -16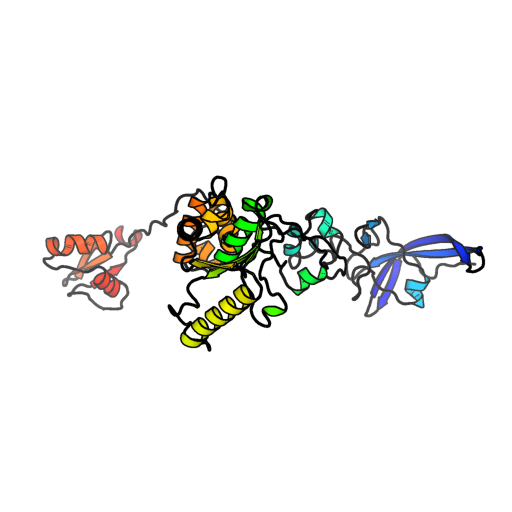.620 1.409 5.553 1.00 95.56 174 PHE A O 1
ATOM 1418 N N . GLU A 1 175 ? -15.480 -0.000 6.869 1.00 96.00 175 GLU A N 1
ATOM 1419 C CA . GLU A 1 175 ? -16.160 -1.194 6.347 1.00 96.00 175 GLU A CA 1
ATOM 1420 C C . GLU A 1 175 ? -17.668 -1.135 6.620 1.00 96.00 175 GLU A C 1
ATOM 1422 O O . GLU A 1 175 ? -18.475 -1.395 5.724 1.00 96.00 175 GLU A O 1
ATOM 1427 N N . LEU A 1 176 ? -18.036 -0.695 7.825 1.00 97.75 176 LEU A N 1
ATOM 1428 C CA . LEU A 1 176 ? -19.416 -0.516 8.248 1.00 97.75 176 LEU A CA 1
ATOM 1429 C C . LEU A 1 176 ? -20.174 0.481 7.358 1.00 97.75 176 LEU A C 1
ATOM 1431 O O . LEU A 1 176 ? -21.186 0.125 6.761 1.00 97.75 176 LEU A O 1
ATOM 1435 N N . PHE A 1 177 ? -19.699 1.720 7.240 1.00 97.81 177 PHE A N 1
ATOM 1436 C CA . PHE A 1 177 ? -20.425 2.758 6.508 1.00 97.81 177 PHE A CA 1
ATOM 1437 C C . PHE A 1 177 ? -20.312 2.591 4.990 1.00 97.81 177 PHE A C 1
ATOM 1439 O O . PHE A 1 177 ? -21.314 2.657 4.284 1.00 97.81 177 PHE A O 1
ATOM 1446 N N . ASN A 1 178 ? -19.107 2.333 4.475 1.00 95.12 178 ASN A N 1
ATOM 1447 C CA . ASN A 1 178 ? -18.851 2.325 3.035 1.00 95.12 178 ASN A CA 1
ATOM 1448 C C . ASN A 1 178 ? -19.379 1.073 2.329 1.00 95.12 178 ASN A C 1
ATOM 1450 O O . ASN A 1 178 ? -19.617 1.124 1.125 1.00 95.12 178 ASN A O 1
ATOM 1454 N N . ASN A 1 179 ? -19.485 -0.062 3.029 1.00 93.69 179 ASN A N 1
ATOM 1455 C CA . ASN A 1 179 ? -19.870 -1.330 2.403 1.00 93.69 179 ASN A CA 1
ATOM 1456 C C . ASN A 1 179 ? -21.151 -1.901 3.016 1.00 93.69 179 ASN A C 1
ATOM 1458 O O . ASN A 1 179 ? -22.083 -2.172 2.264 1.00 93.69 179 ASN A O 1
ATOM 1462 N N . GLN A 1 180 ? -21.231 -2.042 4.345 1.00 96.88 180 GLN A N 1
ATOM 1463 C CA . GLN A 1 180 ? -22.393 -2.670 4.997 1.00 96.88 180 GLN A CA 1
ATOM 1464 C C . GLN A 1 180 ? -23.648 -1.780 4.975 1.00 96.88 180 GLN A C 1
ATOM 1466 O O . GLN A 1 180 ? -24.758 -2.284 4.831 1.00 96.88 180 GLN A O 1
ATOM 1471 N N . LEU A 1 181 ? -23.482 -0.459 5.098 1.00 97.69 181 LEU A N 1
ATOM 1472 C CA . LEU A 1 181 ? -24.581 0.516 5.198 1.00 97.69 181 LEU A CA 1
ATOM 1473 C C . LEU A 1 181 ? -24.702 1.436 3.979 1.00 97.69 181 LEU A C 1
ATOM 1475 O O . LEU A 1 181 ? -25.494 2.377 4.003 1.00 97.69 181 LEU A O 1
ATOM 1479 N N . LYS A 1 182 ? -23.951 1.161 2.908 1.00 96.38 182 LYS A N 1
ATOM 1480 C CA . LYS A 1 182 ? -23.841 2.028 1.723 1.00 96.38 182 LYS A CA 1
ATOM 1481 C C . LYS A 1 182 ? -25.192 2.409 1.109 1.00 96.38 182 LYS A C 1
ATOM 1483 O O . LYS A 1 182 ? -25.345 3.521 0.629 1.00 96.38 182 LYS A O 1
ATOM 1488 N N . ASP A 1 183 ? -26.166 1.499 1.149 1.00 97.06 183 ASP A N 1
ATOM 1489 C CA . ASP A 1 183 ? -27.479 1.689 0.527 1.00 97.06 183 ASP A CA 1
ATOM 1490 C C . ASP A 1 183 ? -28.431 2.509 1.423 1.00 97.06 183 ASP A C 1
ATOM 1492 O O . ASP A 1 183 ? -29.520 2.888 0.999 1.00 97.06 183 ASP A O 1
ATOM 1496 N N . GLN A 1 184 ? -28.037 2.789 2.671 1.00 97.50 184 GLN A N 1
ATOM 1497 C CA . GLN A 1 184 ? -28.827 3.554 3.642 1.00 97.50 184 GLN A CA 1
ATOM 1498 C C . GLN A 1 184 ? -28.372 5.009 3.800 1.00 97.50 184 GLN A C 1
ATOM 1500 O O . GLN A 1 184 ? -29.080 5.783 4.458 1.00 97.50 184 GLN A O 1
ATOM 1505 N N . ILE A 1 185 ? -27.203 5.357 3.252 1.00 97.69 185 ILE A N 1
ATOM 1506 C CA . ILE A 1 185 ? -26.535 6.651 3.420 1.00 97.69 185 ILE A CA 1
ATOM 1507 C C . ILE A 1 185 ? -26.099 7.233 2.072 1.00 97.69 185 ILE A C 1
ATOM 1509 O O . ILE A 1 185 ? -25.968 6.528 1.078 1.00 97.69 185 ILE A O 1
ATOM 1513 N N . GLN A 1 186 ? -25.846 8.536 2.048 1.00 97.69 186 GLN A N 1
ATOM 1514 C CA . GLN A 1 186 ? -25.351 9.281 0.892 1.00 97.69 186 GLN A CA 1
ATOM 1515 C C . GLN A 1 186 ? -24.097 10.069 1.277 1.00 97.69 186 GLN A C 1
ATOM 1517 O O . GLN A 1 186 ? -23.851 10.313 2.458 1.00 97.69 186 GLN A O 1
ATOM 1522 N N . ASN A 1 187 ? -23.307 10.477 0.280 1.00 96.12 187 ASN A N 1
ATOM 1523 C CA . ASN A 1 187 ? -22.169 11.388 0.458 1.00 96.12 187 ASN A CA 1
ATOM 1524 C C . ASN A 1 187 ? -21.204 10.968 1.584 1.00 96.12 187 ASN A C 1
ATOM 1526 O O . ASN A 1 187 ? -20.738 11.806 2.352 1.00 96.12 187 ASN A O 1
ATOM 1530 N N . PHE A 1 188 ? -20.914 9.667 1.700 1.00 97.44 188 PHE A N 1
ATOM 1531 C CA . PHE A 1 188 ? -20.004 9.165 2.725 1.00 97.44 188 PHE A CA 1
ATOM 1532 C C . PHE A 1 188 ? -18.569 9.657 2.483 1.00 97.44 188 PHE A C 1
ATOM 1534 O O . PHE A 1 188 ? -17.997 9.430 1.415 1.00 97.44 188 PHE A O 1
ATOM 1541 N N . ILE A 1 189 ? -17.979 10.307 3.486 1.00 96.50 189 ILE A N 1
ATOM 1542 C CA . ILE A 1 189 ? -16.614 10.842 3.450 1.00 96.50 189 ILE A CA 1
ATOM 1543 C C . ILE A 1 189 ? -15.882 10.404 4.720 1.00 96.50 189 ILE A C 1
ATOM 1545 O O . ILE A 1 189 ? -16.408 10.502 5.825 1.00 96.50 189 ILE A O 1
ATOM 1549 N N . ARG A 1 190 ? -14.643 9.936 4.564 1.00 95.00 190 ARG A N 1
ATOM 1550 C CA . ARG A 1 190 ? -13.716 9.701 5.678 1.00 95.00 190 ARG A CA 1
ATOM 1551 C C . ARG A 1 190 ? -12.859 10.929 5.928 1.00 95.00 190 ARG A C 1
ATOM 1553 O O . ARG A 1 190 ? -12.584 11.652 4.974 1.00 95.00 190 ARG A O 1
ATOM 1560 N N . GLU A 1 191 ? -12.334 11.059 7.144 1.00 93.88 191 GLU A N 1
ATOM 1561 C CA . GLU A 1 191 ? -11.392 12.130 7.505 1.00 93.88 191 GLU A CA 1
ATOM 1562 C C . GLU A 1 191 ? -11.957 13.491 7.060 1.00 93.88 191 GLU A C 1
ATOM 1564 O O . GLU A 1 191 ? -11.295 14.308 6.419 1.00 93.88 191 GLU A O 1
ATOM 1569 N N . TYR A 1 192 ? -13.252 13.683 7.327 1.00 96.56 192 TYR A N 1
ATOM 1570 C CA . TYR A 1 192 ? -14.041 14.798 6.839 1.00 96.56 192 TYR A CA 1
ATOM 1571 C C . TYR A 1 192 ? -13.485 16.105 7.403 1.00 96.56 192 TYR A C 1
ATOM 1573 O O . TYR A 1 192 ? -13.509 16.343 8.610 1.00 96.56 192 TYR A O 1
ATOM 1581 N N . SER A 1 193 ? -12.965 16.946 6.513 1.00 96.12 193 SER A N 1
ATOM 1582 C CA . SER A 1 193 ? -12.299 18.208 6.846 1.00 96.12 193 SER A CA 1
ATOM 1583 C C . SER A 1 193 ? -12.819 19.331 5.944 1.00 96.12 193 SER A C 1
ATOM 1585 O O . SER A 1 193 ? -12.085 19.822 5.085 1.00 96.12 193 SER A O 1
ATOM 1587 N N . PRO A 1 194 ? -14.100 19.715 6.071 1.00 95.75 194 PRO A N 1
ATOM 1588 C CA . PRO A 1 194 ? -14.659 20.819 5.298 1.00 95.75 194 PRO A CA 1
ATOM 1589 C C . PRO A 1 194 ? -14.027 22.152 5.717 1.00 95.75 194 PRO A C 1
ATOM 1591 O O . PRO A 1 194 ? -13.564 22.293 6.848 1.00 95.75 194 PRO A O 1
ATOM 1594 N N . ASP A 1 195 ? -14.086 23.164 4.850 1.00 95.94 195 ASP A N 1
ATOM 1595 C CA . ASP A 1 195 ? -13.458 24.474 5.096 1.00 95.94 195 ASP A CA 1
ATOM 1596 C C . ASP A 1 195 ? -13.861 25.099 6.445 1.00 95.94 195 ASP A C 1
ATOM 1598 O O . ASP A 1 195 ? -13.034 25.680 7.154 1.00 95.94 195 ASP A O 1
ATOM 1602 N N . TRP A 1 196 ? -15.123 24.925 6.857 1.00 95.44 196 TRP A N 1
ATOM 1603 C CA . TRP A 1 196 ? -15.628 25.436 8.135 1.00 95.44 196 TRP A CA 1
ATOM 1604 C C . TRP A 1 196 ? -15.005 24.751 9.362 1.00 95.44 196 TRP A C 1
ATOM 1606 O O . TRP A 1 196 ? -14.986 25.343 10.442 1.00 95.44 196 TRP A O 1
ATOM 1616 N N . ALA A 1 197 ? -14.459 23.539 9.217 1.00 93.12 197 ALA A N 1
ATOM 1617 C CA . ALA A 1 197 ? -13.755 22.823 10.280 1.00 93.12 197 ALA A CA 1
ATOM 1618 C C . ALA A 1 197 ? -12.311 23.326 10.477 1.00 93.12 197 ALA A C 1
ATOM 1620 O O . ALA A 1 197 ? -11.673 23.013 11.486 1.00 93.12 197 ALA A O 1
ATOM 1621 N N . LYS A 1 198 ? -11.809 24.180 9.572 1.00 91.00 198 LYS A N 1
ATOM 1622 C CA . LYS A 1 198 ? -10.479 24.803 9.629 1.00 91.00 198 LYS A CA 1
ATOM 1623 C C . LYS A 1 198 ? -9.356 23.763 9.742 1.00 91.00 198 LYS A C 1
ATOM 1625 O O . LYS A 1 198 ? -8.997 23.133 8.760 1.00 91.00 198 LYS A O 1
ATOM 1630 N N . ARG A 1 199 ? -8.770 23.617 10.937 1.00 90.81 199 ARG A N 1
ATOM 1631 C CA . ARG A 1 199 ? -7.665 22.683 11.226 1.00 90.81 199 ARG A CA 1
ATOM 1632 C C . ARG A 1 199 ? -8.137 21.328 11.756 1.00 90.81 199 ARG A C 1
ATOM 1634 O O . ARG A 1 199 ? -7.304 20.465 12.011 1.00 90.81 199 ARG A O 1
ATOM 1641 N N . TYR A 1 200 ? -9.431 21.187 12.026 1.00 91.62 200 TYR A N 1
ATOM 1642 C CA . TYR A 1 200 ? -10.008 19.983 12.603 1.00 91.62 200 TYR A CA 1
ATOM 1643 C C . TYR A 1 200 ? -10.538 19.074 11.501 1.00 91.62 200 TYR A C 1
ATOM 1645 O O . TYR A 1 200 ? -11.076 19.539 10.501 1.00 91.62 200 TYR A O 1
ATOM 1653 N N . SER A 1 201 ? -10.418 17.775 11.734 1.00 92.75 201 SER A N 1
ATOM 1654 C CA . SER A 1 201 ? -11.051 16.736 10.934 1.00 92.75 201 SER A CA 1
ATOM 1655 C C . SER A 1 201 ? -11.896 15.850 11.838 1.00 92.75 201 SER A C 1
ATOM 1657 O O . SER A 1 201 ? -11.664 15.781 13.053 1.00 92.75 201 SER A O 1
ATOM 1659 N N . TYR A 1 202 ? -12.886 15.217 11.223 1.00 95.12 202 TYR A N 1
ATOM 1660 C CA . TYR A 1 202 ? -13.755 14.229 11.842 1.00 95.12 202 TYR A CA 1
ATOM 1661 C C . TYR A 1 202 ? -13.548 12.871 11.177 1.00 95.12 202 TYR A C 1
ATOM 1663 O O . TYR A 1 202 ? -13.269 12.824 9.977 1.00 95.12 202 TYR A O 1
ATOM 1671 N N . ASP A 1 203 ? -13.705 11.767 11.907 1.00 95.50 203 ASP A N 1
ATOM 1672 C CA . ASP A 1 203 ? -13.447 10.439 11.340 1.00 95.50 203 ASP A CA 1
ATOM 1673 C C . ASP A 1 203 ? -14.350 10.124 10.138 1.00 95.50 203 ASP A C 1
ATOM 1675 O O . ASP A 1 203 ? -13.862 9.673 9.093 1.00 95.50 203 ASP A O 1
ATOM 1679 N N . PHE A 1 204 ? -15.656 10.395 10.257 1.00 97.75 204 PHE A N 1
ATOM 1680 C CA . PHE A 1 204 ? -16.646 10.071 9.229 1.00 97.75 204 PHE A CA 1
ATOM 1681 C C . PHE A 1 204 ? -17.737 11.131 9.080 1.00 97.75 204 PHE A C 1
ATOM 1683 O O . PHE A 1 204 ? -18.209 11.711 10.055 1.00 97.75 204 PHE A O 1
ATOM 1690 N N . TYR A 1 205 ? -18.206 11.299 7.848 1.00 98.38 205 TYR A N 1
ATOM 1691 C CA . TYR A 1 205 ? -19.380 12.080 7.477 1.00 98.38 205 TYR A CA 1
ATOM 1692 C C . TYR A 1 205 ? -20.285 11.260 6.568 1.00 98.38 205 TYR A C 1
ATOM 1694 O O . TYR A 1 205 ? -19.793 10.511 5.723 1.00 98.38 205 TYR A O 1
ATOM 1702 N N . PHE A 1 206 ? -21.595 11.424 6.715 1.00 98.38 206 PHE A N 1
ATOM 1703 C CA . PHE A 1 206 ? -22.577 10.940 5.752 1.00 98.38 206 PHE A CA 1
ATOM 1704 C C . PHE A 1 206 ? -23.869 11.752 5.830 1.00 98.38 206 PHE A C 1
ATOM 1706 O O . PHE A 1 206 ? -24.138 12.463 6.799 1.00 98.38 206 PHE A O 1
ATOM 1713 N N . GLU A 1 207 ? -24.699 11.600 4.809 1.00 98.25 207 GLU A N 1
ATOM 1714 C CA . GLU A 1 207 ? -26.035 12.168 4.749 1.00 98.25 207 GLU A CA 1
ATOM 1715 C C . GLU A 1 207 ? -27.088 11.068 4.761 1.00 98.25 207 GLU A C 1
ATOM 1717 O O . GLU A 1 207 ? -26.907 9.995 4.182 1.00 98.25 207 GLU A O 1
ATOM 1722 N N . LYS A 1 208 ? -28.213 11.339 5.418 1.00 97.44 208 LYS A N 1
ATOM 1723 C CA . LYS A 1 208 ? -29.394 10.483 5.375 1.00 97.44 208 LYS A CA 1
ATOM 1724 C C . LYS A 1 208 ? -30.645 11.341 5.464 1.00 97.44 208 LYS A C 1
ATOM 1726 O O . LYS A 1 208 ? -30.738 12.196 6.339 1.00 97.44 208 LYS A O 1
ATOM 1731 N N . ASP A 1 209 ? -31.589 11.114 4.554 1.00 95.50 209 ASP A N 1
ATOM 1732 C CA . ASP A 1 209 ? -32.894 11.787 4.526 1.00 95.50 209 ASP A CA 1
ATOM 1733 C C . ASP A 1 209 ? -32.775 13.325 4.614 1.00 95.50 209 ASP A C 1
ATOM 1735 O O . ASP A 1 209 ? -33.491 13.992 5.359 1.00 95.50 209 ASP A O 1
ATOM 1739 N N . GLY A 1 210 ? -31.804 13.891 3.884 1.00 94.62 210 GLY A N 1
ATOM 1740 C CA . GLY A 1 210 ? -31.522 15.333 3.849 1.00 94.62 210 GLY A CA 1
ATOM 1741 C C . GLY A 1 210 ? -30.826 15.899 5.095 1.00 94.62 210 GLY A C 1
ATOM 1742 O O . GLY A 1 210 ? -30.598 17.106 5.166 1.00 94.62 210 GLY A O 1
ATOM 1743 N N . LYS A 1 211 ? -30.472 15.060 6.075 1.00 97.56 211 LYS A N 1
ATOM 1744 C CA . LYS A 1 211 ? -29.735 15.447 7.285 1.00 97.56 211 LYS A CA 1
ATOM 1745 C C . LYS A 1 211 ? -28.268 15.050 7.189 1.00 97.56 211 LYS A C 1
ATOM 1747 O O . LYS A 1 211 ? -27.930 14.017 6.614 1.00 97.56 211 LYS A O 1
ATOM 1752 N N . LYS A 1 212 ? -27.411 15.875 7.790 1.00 98.25 212 LYS A N 1
ATOM 1753 C CA . LYS A 1 212 ? -25.958 15.697 7.828 1.00 98.25 212 LYS A CA 1
ATOM 1754 C C . LYS A 1 212 ? -25.540 15.093 9.157 1.00 98.25 212 LYS A C 1
ATOM 1756 O O . LYS A 1 212 ? -25.917 15.608 10.210 1.00 98.25 212 LYS A O 1
ATOM 1761 N N . TYR A 1 213 ? -24.724 14.052 9.099 1.00 98.38 213 TYR A N 1
ATOM 1762 C CA . TYR A 1 213 ? -24.223 13.350 10.269 1.00 98.38 213 TYR A CA 1
ATOM 1763 C C . TYR A 1 213 ? -22.705 13.294 10.237 1.00 98.38 213 TYR A C 1
ATOM 1765 O O . TYR A 1 213 ? -22.095 13.042 9.198 1.00 98.38 213 TYR A O 1
ATOM 1773 N N . ILE A 1 214 ? -22.104 13.506 11.400 1.00 98.00 214 ILE A N 1
ATOM 1774 C CA . ILE A 1 214 ? -20.686 13.281 11.635 1.00 98.00 214 ILE A CA 1
ATOM 1775 C C . ILE A 1 214 ? -20.567 12.205 12.705 1.00 98.00 214 ILE A C 1
ATOM 1777 O O . ILE A 1 214 ? -21.267 12.254 13.716 1.00 98.00 214 ILE A O 1
ATOM 1781 N N . CYS A 1 215 ? -19.687 11.234 12.484 1.00 96.81 215 CYS A N 1
ATOM 1782 C CA . CYS A 1 215 ? -19.419 10.172 13.438 1.00 96.81 215 CYS A CA 1
ATOM 1783 C C . CYS A 1 215 ? -17.934 10.146 13.800 1.00 96.81 215 CYS A C 1
ATOM 1785 O O . CYS A 1 215 ? -17.096 10.030 12.910 1.00 96.81 215 CYS A O 1
ATOM 1787 N N . GLU A 1 216 ? -17.635 10.208 15.094 1.00 94.56 216 GLU A N 1
ATOM 1788 C CA . GLU A 1 216 ? -16.279 10.107 15.650 1.00 94.56 216 GLU A CA 1
ATOM 1789 C C . GLU A 1 216 ? -16.117 8.774 16.372 1.00 94.56 216 GLU A C 1
ATOM 1791 O O . GLU A 1 216 ? -16.993 8.365 17.143 1.00 94.56 216 GLU A O 1
ATOM 1796 N N . PHE A 1 217 ? -15.025 8.072 16.088 1.00 93.12 217 PHE A N 1
ATOM 1797 C CA . PHE A 1 217 ? -14.676 6.792 16.690 1.00 93.12 217 PHE A CA 1
ATOM 1798 C C . PHE A 1 217 ? -13.579 7.035 17.724 1.00 93.12 217 PHE A C 1
ATOM 1800 O O . PHE A 1 217 ? -12.386 6.830 17.497 1.00 93.12 217 PHE A O 1
ATOM 1807 N N . ASP A 1 218 ? -14.004 7.443 18.914 1.00 86.75 218 ASP A N 1
ATOM 1808 C CA . ASP A 1 218 ? -13.099 7.946 19.932 1.00 86.75 218 ASP A CA 1
ATOM 1809 C C . ASP A 1 218 ? -12.439 6.810 20.722 1.00 86.75 218 ASP A C 1
ATOM 1811 O O . ASP A 1 218 ? -13.064 6.104 21.516 1.00 86.75 218 ASP A O 1
ATOM 1815 N N . GLY A 1 219 ? -11.133 6.637 20.529 1.00 70.75 219 GLY A N 1
ATOM 1816 C CA . GLY A 1 219 ? -10.324 5.585 21.155 1.00 70.75 219 GLY A CA 1
ATOM 1817 C C . GLY A 1 219 ? -9.952 5.829 22.624 1.00 70.75 219 GLY A C 1
ATOM 1818 O O . GLY A 1 219 ? -8.961 5.277 23.097 1.00 70.75 219 GLY A O 1
ATOM 1819 N N . GLY A 1 220 ? -10.664 6.696 23.350 1.00 60.38 220 GLY A N 1
ATOM 1820 C CA . GLY A 1 220 ? -10.365 7.070 24.744 1.00 60.38 220 GLY A CA 1
ATOM 1821 C C . GLY A 1 220 ? -9.125 7.965 24.940 1.00 60.38 220 GLY A C 1
ATOM 1822 O O . GLY A 1 220 ? -9.050 8.699 25.930 1.00 60.38 220 GLY A O 1
ATOM 1823 N N . LEU A 1 221 ? -8.188 7.977 23.982 1.00 50.16 221 LEU A N 1
ATOM 1824 C CA . LEU A 1 221 ? -7.084 8.938 23.860 1.00 50.16 221 LEU A CA 1
ATOM 1825 C C . LEU A 1 221 ? -7.623 10.306 23.417 1.00 50.16 221 LEU A C 1
ATOM 1827 O O . LEU A 1 221 ? -7.454 10.729 22.279 1.00 50.16 221 LEU A O 1
ATOM 1831 N N . GLY A 1 222 ? -8.304 10.977 24.339 1.00 43.91 222 GLY A N 1
ATOM 1832 C CA . GLY A 1 222 ? -8.746 12.357 24.168 1.00 43.91 222 GLY A CA 1
ATOM 1833 C C . GLY A 1 222 ? -9.827 12.803 25.147 1.00 43.91 222 GLY A C 1
ATOM 1834 O O . GLY A 1 222 ? -9.929 13.976 25.473 1.00 43.91 222 GLY A O 1
ATOM 1835 N N . HIS A 1 223 ? -10.532 11.872 25.783 1.00 46.56 223 HIS A N 1
ATOM 1836 C CA . HIS A 1 223 ? -11.544 12.206 26.790 1.00 46.56 223 HIS A CA 1
ATOM 1837 C C . HIS A 1 223 ? -10.980 12.218 28.214 1.00 46.56 223 HIS A C 1
ATOM 1839 O O . HIS A 1 223 ? -11.578 11.697 29.153 1.00 46.56 223 HIS A O 1
ATOM 1845 N N . GLY A 1 224 ? -9.767 12.748 28.386 1.00 48.22 224 GLY A N 1
ATOM 1846 C CA . GLY A 1 224 ? -9.163 12.913 29.706 1.00 48.22 224 GLY A CA 1
ATOM 1847 C C . GLY A 1 224 ? -8.907 11.633 30.511 1.00 48.22 224 GLY A C 1
ATOM 1848 O O . GLY A 1 224 ? -8.759 11.716 31.733 1.00 48.22 224 GLY A O 1
ATOM 1849 N N . GLY A 1 225 ? -8.872 10.468 29.859 1.00 47.44 225 GLY A N 1
ATOM 1850 C CA . GLY A 1 225 ? -8.581 9.183 30.498 1.00 47.44 225 GLY A CA 1
ATOM 1851 C C . GLY A 1 225 ? -7.083 8.902 30.619 1.00 47.44 225 GLY A C 1
ATOM 1852 O O . GLY A 1 225 ? -6.631 8.462 31.672 1.00 47.44 225 GLY A O 1
ATOM 1853 N N . TYR A 1 226 ? -6.308 9.185 29.565 1.00 48.88 226 TYR A N 1
ATOM 1854 C CA . TYR A 1 226 ? -4.860 8.970 29.549 1.00 48.88 226 TYR A CA 1
ATOM 1855 C C . TYR A 1 226 ? -4.173 9.898 28.540 1.00 48.88 226 TYR A C 1
ATOM 1857 O O . TYR A 1 226 ? -4.518 9.910 27.360 1.00 48.88 226 TYR A O 1
ATOM 1865 N N . ILE A 1 227 ? -3.189 10.664 29.005 1.00 55.38 227 ILE A N 1
ATOM 1866 C CA . ILE A 1 227 ? -2.279 11.442 28.163 1.00 55.38 227 ILE A CA 1
ATOM 1867 C C . ILE A 1 227 ? -1.036 10.569 27.959 1.00 55.38 227 ILE A C 1
ATOM 1869 O O . ILE A 1 227 ? -0.478 10.063 28.934 1.00 55.38 227 ILE A O 1
ATOM 1873 N N . HIS A 1 228 ? -0.596 10.353 26.715 1.00 54.75 228 HIS A N 1
ATOM 1874 C CA . HIS A 1 228 ? 0.700 9.703 26.486 1.00 54.75 228 HIS A CA 1
ATOM 1875 C C . HIS A 1 228 ? 1.794 10.497 27.207 1.00 54.75 228 HIS A C 1
ATOM 1877 O O . HIS A 1 228 ? 1.804 11.719 27.128 1.00 54.75 228 HIS A O 1
ATOM 1883 N N . THR A 1 229 ? 2.747 9.825 27.852 1.00 54.88 229 THR A N 1
ATOM 1884 C CA . THR A 1 229 ? 3.811 10.450 28.666 1.00 54.88 229 THR A CA 1
ATOM 1885 C C . THR A 1 229 ? 4.612 11.542 27.944 1.00 54.88 229 THR A C 1
ATOM 1887 O O . THR A 1 229 ? 5.199 12.391 28.601 1.00 54.88 229 THR A O 1
ATOM 1890 N N . ASN A 1 230 ? 4.597 11.551 26.605 1.00 61.03 230 ASN A N 1
ATOM 1891 C CA . ASN A 1 230 ? 5.268 12.536 25.749 1.00 61.03 230 ASN A CA 1
ATOM 1892 C C . ASN A 1 230 ? 4.303 13.463 24.980 1.00 61.03 230 ASN A C 1
ATOM 1894 O O . ASN A 1 230 ? 4.718 14.146 24.043 1.00 61.03 230 ASN A O 1
ATOM 1898 N N . SER A 1 231 ? 3.009 13.455 25.303 1.00 63.88 231 SER A N 1
ATOM 1899 C CA . SER A 1 231 ? 2.038 14.350 24.674 1.00 63.88 231 SER A CA 1
ATOM 1900 C C . SER A 1 231 ? 2.270 15.781 25.142 1.00 63.88 231 SER A C 1
ATOM 1902 O O . SER A 1 231 ? 2.444 16.042 26.330 1.00 63.88 231 SER A O 1
ATOM 1904 N N . LYS A 1 232 ? 2.224 16.717 24.194 1.00 69.62 232 LYS A N 1
ATOM 1905 C CA . LYS A 1 232 ? 2.253 18.158 24.472 1.00 69.62 232 LYS A CA 1
ATOM 1906 C C . LYS A 1 232 ? 0.870 18.729 24.803 1.00 69.62 232 LYS A C 1
ATOM 1908 O O . LYS A 1 232 ? 0.791 19.907 25.118 1.00 69.62 232 LYS A O 1
ATOM 1913 N N . ILE A 1 233 ? -0.183 17.917 24.673 1.00 70.88 233 ILE A N 1
ATOM 1914 C CA . ILE A 1 233 ? -1.582 18.323 24.831 1.00 70.88 233 ILE A CA 1
ATOM 1915 C C . ILE A 1 233 ? -2.088 17.876 26.203 1.00 70.88 233 ILE A C 1
ATOM 1917 O O . ILE A 1 233 ? -1.917 16.709 26.576 1.00 70.88 233 ILE A O 1
ATOM 1921 N N . THR A 1 234 ? -2.711 18.798 26.930 1.00 77.56 234 THR A N 1
ATOM 1922 C CA . THR A 1 234 ? -3.319 18.570 28.243 1.00 77.56 234 THR A CA 1
ATOM 1923 C C . THR A 1 234 ? -4.715 17.947 28.135 1.00 77.56 234 THR A C 1
ATOM 1925 O O . THR A 1 234 ? -5.341 17.878 27.071 1.00 77.56 234 THR A O 1
ATOM 1928 N N . LYS A 1 235 ? -5.236 17.474 29.269 1.00 75.94 235 LYS A N 1
ATOM 1929 C CA . LYS A 1 235 ? -6.589 16.915 29.353 1.00 75.94 235 LYS A CA 1
ATOM 1930 C C . LYS A 1 235 ? -7.631 17.996 29.073 1.00 75.94 235 LYS A C 1
ATOM 1932 O O . LYS A 1 235 ? -8.585 17.758 28.339 1.00 75.94 235 LYS A O 1
ATOM 1937 N N . GLU A 1 236 ? -7.411 19.179 29.626 1.00 79.50 236 GLU A N 1
ATOM 1938 C CA . GLU A 1 236 ? -8.253 20.359 29.478 1.00 79.50 236 GLU A CA 1
ATOM 1939 C C . GLU A 1 236 ? -8.284 20.827 28.021 1.00 79.50 236 GLU A C 1
ATOM 1941 O O . GLU A 1 236 ? -9.359 21.077 27.481 1.00 79.50 236 GLU A O 1
ATOM 1946 N N . GLU A 1 237 ? -7.126 20.858 27.354 1.00 80.69 237 GLU A N 1
ATOM 1947 C CA . GLU A 1 237 ? -7.037 21.193 25.930 1.00 80.69 237 GLU A CA 1
ATOM 1948 C C . GLU A 1 237 ? -7.810 20.206 25.058 1.00 80.69 237 GLU A C 1
ATOM 1950 O O . GLU A 1 237 ? -8.434 20.617 24.081 1.00 80.69 237 GLU A O 1
ATOM 1955 N N . THR A 1 238 ? -7.819 18.917 25.407 1.00 78.31 238 THR A N 1
ATOM 1956 C CA . THR A 1 238 ? -8.545 17.936 24.593 1.00 78.31 238 THR A CA 1
ATOM 1957 C C . THR A 1 238 ? -10.059 18.042 24.771 1.00 78.31 238 THR A C 1
ATOM 1959 O O . THR A 1 238 ? -10.794 18.006 23.786 1.00 78.31 238 THR A O 1
ATOM 1962 N N . ILE A 1 239 ? -10.525 18.296 25.999 1.00 81.75 239 ILE A N 1
ATOM 1963 C CA . ILE A 1 239 ? -11.939 18.607 26.273 1.00 81.75 239 ILE A CA 1
ATOM 1964 C C . ILE A 1 239 ? -12.373 19.863 25.507 1.00 81.75 239 ILE A C 1
ATOM 1966 O O . ILE A 1 239 ? -13.480 19.920 24.971 1.00 81.75 239 ILE A O 1
ATOM 1970 N N . GLU A 1 240 ? -11.510 20.876 25.441 1.00 86.31 240 GLU A N 1
ATOM 1971 C CA . GLU A 1 240 ? -11.817 22.106 24.717 1.00 86.31 240 GLU A CA 1
ATOM 1972 C C . GLU A 1 240 ? -11.851 21.892 23.198 1.00 86.31 240 GLU A C 1
ATOM 1974 O O . GLU A 1 240 ? -12.738 22.408 22.520 1.00 86.31 240 GLU A O 1
ATOM 1979 N N . ILE A 1 241 ? -10.950 21.070 22.651 1.00 85.12 241 ILE A N 1
ATOM 1980 C CA . ILE A 1 241 ? -10.998 20.658 21.241 1.00 85.12 241 ILE A CA 1
ATOM 1981 C C . ILE A 1 241 ? -12.327 19.967 20.919 1.00 85.12 241 ILE A C 1
ATOM 1983 O O . ILE A 1 241 ? -12.946 20.304 19.907 1.00 85.12 241 ILE A O 1
ATOM 1987 N N . ASP A 1 242 ? -12.791 19.060 21.779 1.00 85.38 242 ASP A N 1
ATOM 1988 C CA . ASP A 1 242 ? -14.078 18.383 21.602 1.00 85.38 242 ASP A CA 1
ATOM 1989 C C . ASP A 1 242 ? -15.245 19.378 21.582 1.00 85.38 242 ASP A C 1
ATOM 1991 O O . ASP A 1 242 ? -16.073 19.334 20.671 1.00 85.38 242 ASP A O 1
ATOM 1995 N N . ARG A 1 243 ? -15.271 20.342 22.513 1.00 89.31 243 ARG A N 1
ATOM 1996 C CA . ARG A 1 243 ? -16.296 21.403 22.543 1.00 89.31 243 ARG A CA 1
ATOM 1997 C C . ARG A 1 243 ? -16.283 22.271 21.291 1.00 89.31 243 ARG A C 1
ATOM 1999 O O . ARG A 1 243 ? -17.341 22.641 20.780 1.00 89.31 243 ARG A O 1
ATOM 2006 N N . ILE A 1 244 ? -15.099 22.620 20.790 1.00 91.94 244 ILE A N 1
ATOM 2007 C CA . ILE A 1 244 ? -14.961 23.394 19.553 1.00 91.94 244 ILE A CA 1
ATOM 2008 C C . ILE A 1 244 ? -15.533 22.597 18.378 1.00 91.94 244 ILE A C 1
ATOM 2010 O O . ILE A 1 244 ? -16.320 23.143 17.604 1.00 91.94 244 ILE A O 1
ATOM 2014 N N . LYS A 1 245 ? -15.186 21.311 18.263 1.00 92.56 245 LYS A N 1
ATOM 2015 C CA . LYS A 1 245 ? -15.706 20.414 17.222 1.00 92.56 245 LYS A CA 1
ATOM 2016 C C . LYS A 1 245 ? -17.232 20.281 17.300 1.00 92.56 245 LYS A C 1
ATOM 2018 O O . LYS A 1 245 ? -17.900 20.422 16.277 1.00 92.56 245 LYS A O 1
ATOM 2023 N N . ASP A 1 246 ? -17.795 20.138 18.500 1.00 91.56 246 ASP A N 1
ATOM 2024 C CA . ASP A 1 246 ? -19.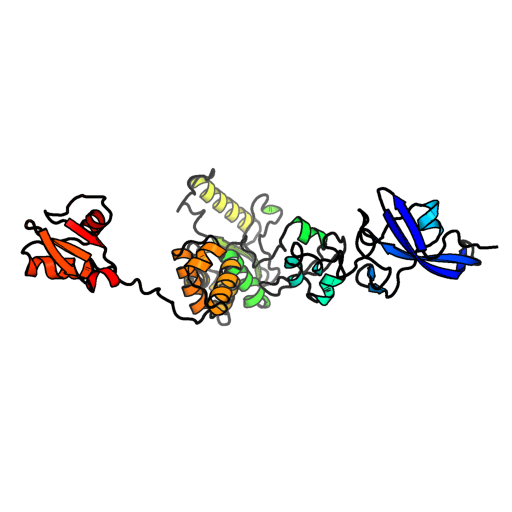249 20.084 18.720 1.00 91.56 246 ASP A CA 1
ATOM 2025 C C . ASP A 1 246 ? -19.953 21.337 18.205 1.00 91.56 246 ASP A C 1
ATOM 2027 O O . ASP A 1 246 ? -20.925 21.258 17.448 1.00 91.56 246 ASP A O 1
ATOM 2031 N N . ASN A 1 247 ? -19.441 22.505 18.593 1.00 94.56 247 ASN A N 1
ATOM 2032 C CA . ASN A 1 247 ? -20.008 23.783 18.190 1.00 94.56 247 ASN A CA 1
ATOM 2033 C C . ASN A 1 247 ? -19.886 24.001 16.680 1.00 94.56 247 ASN A C 1
ATOM 2035 O O . ASN A 1 247 ? -20.838 24.463 16.052 1.00 94.56 247 ASN A O 1
ATOM 2039 N N . LEU A 1 248 ? -18.747 23.648 16.080 1.00 96.38 248 LEU A N 1
ATOM 2040 C CA . LEU A 1 248 ? -18.541 23.768 14.638 1.00 96.38 248 LEU A CA 1
ATOM 2041 C C . LEU A 1 248 ? -19.509 22.874 13.855 1.00 96.38 248 LEU A C 1
ATOM 2043 O O . LEU A 1 248 ? -20.144 23.364 12.922 1.00 96.38 248 LEU A O 1
ATOM 2047 N N . ALA A 1 249 ? -19.670 21.607 14.248 1.00 95.19 249 ALA A N 1
ATOM 2048 C CA . ALA A 1 249 ? -20.619 20.694 13.615 1.00 95.19 249 ALA A CA 1
ATOM 2049 C C . ALA A 1 249 ? -22.060 21.218 13.726 1.00 95.19 249 ALA A C 1
ATOM 2051 O O . ALA A 1 249 ? -22.751 21.373 12.715 1.00 95.19 249 ALA A O 1
ATOM 2052 N N . LYS A 1 250 ? -22.479 21.595 14.942 1.00 94.88 250 LYS A N 1
ATOM 2053 C CA . LYS A 1 250 ? -23.823 22.118 15.213 1.00 94.88 250 LYS A CA 1
ATOM 2054 C C . LYS A 1 250 ? -24.125 23.386 14.412 1.00 94.88 250 LYS A C 1
ATOM 2056 O O . LYS A 1 250 ? -25.179 23.472 13.785 1.00 94.88 250 LYS A O 1
ATOM 2061 N N . ASN A 1 251 ? -23.203 24.349 14.391 1.00 96.50 251 ASN A N 1
ATOM 2062 C CA . ASN A 1 251 ? -23.376 25.618 13.676 1.00 96.50 251 ASN A CA 1
ATOM 2063 C C . ASN A 1 251 ? -23.453 25.441 12.152 1.00 96.50 251 ASN A C 1
ATOM 2065 O O . ASN A 1 251 ? -23.976 26.314 11.467 1.00 96.50 251 ASN A O 1
ATOM 2069 N N . ASN A 1 252 ? -22.970 24.314 11.625 1.00 96.12 252 ASN A N 1
ATOM 2070 C CA . ASN A 1 252 ? -23.036 23.974 10.203 1.00 96.12 252 ASN A CA 1
ATOM 2071 C C . ASN A 1 252 ? -24.124 22.929 9.888 1.00 96.12 252 ASN A C 1
ATOM 2073 O O . ASN A 1 252 ? -24.122 22.332 8.808 1.00 96.12 252 ASN A O 1
ATOM 2077 N N . GLY A 1 253 ? -25.068 22.718 10.813 1.00 95.94 253 GLY A N 1
ATOM 2078 C CA . GLY A 1 253 ? -26.236 21.861 10.608 1.00 95.94 253 GLY A CA 1
ATOM 2079 C C . GLY A 1 253 ? -25.917 20.367 10.532 1.00 95.94 253 GLY A C 1
ATOM 2080 O O . GLY A 1 253 ? -26.690 19.621 9.935 1.00 95.94 253 GLY A O 1
ATOM 2081 N N . ALA A 1 254 ? -24.788 19.933 11.098 1.00 96.62 254 ALA A N 1
ATOM 2082 C CA . ALA A 1 254 ? -24.413 18.527 11.191 1.00 96.62 254 ALA A CA 1
ATOM 2083 C C . ALA A 1 254 ? -24.622 17.996 12.615 1.00 96.62 254 ALA A C 1
ATOM 2085 O O . ALA A 1 254 ? -24.160 18.591 13.591 1.00 96.62 254 ALA A O 1
ATOM 2086 N N . GLU A 1 255 ? -25.304 16.856 12.740 1.00 96.69 255 GLU A N 1
ATOM 2087 C CA . GLU A 1 255 ? -25.432 16.152 14.013 1.00 96.69 255 GLU A CA 1
ATOM 2088 C C . GLU A 1 255 ? -24.197 15.279 14.257 1.00 96.69 255 GLU A C 1
ATOM 2090 O O . GLU A 1 255 ? -23.906 14.359 13.494 1.00 96.69 255 GLU A O 1
ATOM 2095 N N . LEU A 1 256 ? -23.477 15.572 15.339 1.00 95.50 256 LEU A N 1
ATOM 2096 C CA . LEU A 1 256 ? -22.281 14.845 15.743 1.00 95.50 256 LEU A CA 1
ATOM 2097 C C . LEU A 1 256 ? -22.629 13.696 16.699 1.00 95.50 256 LEU A C 1
ATOM 2099 O O . LEU A 1 256 ? -23.312 13.891 17.709 1.00 95.50 256 LEU A O 1
ATOM 2103 N N . ILE A 1 257 ? -22.138 12.499 16.388 1.00 95.62 257 ILE A N 1
ATOM 2104 C CA . ILE A 1 257 ? -22.329 11.272 17.161 1.00 95.62 257 ILE A CA 1
ATOM 2105 C C . ILE A 1 257 ? -20.954 10.705 17.510 1.00 95.62 257 ILE A C 1
ATOM 2107 O O . ILE A 1 257 ? -20.131 10.475 16.629 1.00 95.62 257 ILE A O 1
ATOM 2111 N N . ARG A 1 258 ? -20.708 10.456 18.797 1.00 93.62 258 ARG A N 1
ATOM 2112 C CA . ARG A 1 258 ? -19.470 9.832 19.276 1.00 93.62 258 ARG A CA 1
ATOM 2113 C C . ARG A 1 258 ? -19.700 8.379 19.626 1.00 93.62 258 ARG A C 1
ATOM 2115 O O . ARG A 1 258 ? -20.665 8.054 20.318 1.00 93.62 258 ARG A O 1
ATOM 2122 N N . ILE A 1 259 ? -18.798 7.530 19.162 1.00 94.88 259 ILE A N 1
ATOM 2123 C CA . ILE A 1 259 ? -18.762 6.106 19.459 1.00 94.88 259 ILE A CA 1
ATOM 2124 C C . ILE A 1 259 ? -17.497 5.836 20.258 1.00 94.88 259 ILE A C 1
ATOM 2126 O O . ILE A 1 259 ? -16.391 6.018 19.760 1.00 94.88 259 ILE A O 1
ATOM 2130 N N . ASP A 1 260 ? -17.663 5.360 21.489 1.00 92.25 260 ASP A N 1
ATOM 2131 C CA . ASP A 1 260 ? -16.529 4.915 22.291 1.00 92.25 260 ASP A CA 1
ATOM 2132 C C . ASP A 1 260 ? -15.906 3.658 21.666 1.00 92.25 260 ASP A C 1
ATOM 2134 O O . ASP A 1 260 ? -16.538 2.601 21.558 1.00 92.25 260 ASP A O 1
ATOM 2138 N N . THR A 1 261 ? -14.643 3.781 21.271 1.00 92.62 261 THR A N 1
ATOM 2139 C CA . THR A 1 261 ? -13.819 2.712 20.700 1.00 92.62 261 THR A CA 1
ATOM 2140 C C . THR A 1 261 ? -12.503 2.529 21.455 1.00 92.62 261 THR A C 1
ATOM 2142 O O . THR A 1 261 ? -11.535 1.978 20.923 1.00 92.62 261 THR A O 1
ATOM 2145 N N . SER A 1 262 ? -12.471 2.942 22.727 1.00 88.38 262 SER A N 1
ATOM 2146 C CA . SER A 1 262 ? -11.322 2.805 23.636 1.00 88.38 262 SER A CA 1
ATOM 2147 C C . SER A 1 262 ? -10.778 1.381 23.741 1.00 88.38 262 SER A C 1
ATOM 2149 O O . SER A 1 262 ? -9.587 1.175 23.983 1.00 88.38 262 SER A O 1
ATOM 2151 N N . VAL A 1 263 ? -11.625 0.386 23.481 1.00 88.06 263 VAL A N 1
ATOM 2152 C CA . VAL A 1 263 ? -11.216 -1.000 23.291 1.00 88.06 263 VAL A CA 1
ATOM 2153 C C . VAL A 1 263 ? -11.302 -1.352 21.806 1.00 88.06 263 VAL A C 1
ATOM 2155 O O . VAL A 1 263 ? -12.386 -1.442 21.232 1.00 88.06 263 VAL A O 1
ATOM 2158 N N . SER A 1 264 ? -10.146 -1.622 21.188 1.00 86.56 264 SER A N 1
ATOM 2159 C CA . SER A 1 264 ? -10.032 -2.093 19.797 1.00 86.56 264 SER A CA 1
ATOM 2160 C C . SER A 1 264 ? -10.488 -3.554 19.653 1.00 86.56 264 SER A C 1
ATOM 2162 O O . SER A 1 264 ? -9.684 -4.466 19.462 1.00 86.56 264 SER A O 1
ATOM 2164 N N . ASN A 1 265 ? -11.790 -3.786 19.820 1.00 89.38 265 ASN A N 1
ATOM 2165 C CA . ASN A 1 265 ? -12.438 -5.091 19.770 1.00 89.38 265 ASN A CA 1
ATOM 2166 C C . ASN A 1 265 ? -13.823 -4.970 19.113 1.00 89.38 265 ASN A C 1
ATOM 2168 O O . ASN A 1 265 ? -14.621 -4.129 19.516 1.00 89.38 265 ASN A O 1
ATOM 2172 N N . SER A 1 266 ? -14.124 -5.839 18.143 1.00 93.19 266 SER A N 1
ATOM 2173 C CA . SER A 1 266 ? -15.390 -5.804 17.395 1.00 93.19 266 SER A CA 1
ATOM 2174 C C . SER A 1 266 ? -16.638 -5.893 18.278 1.00 93.19 266 SER A C 1
ATOM 2176 O O . SER A 1 266 ? -17.582 -5.129 18.080 1.00 93.19 266 SER A O 1
ATOM 2178 N N . ASP A 1 267 ? -16.647 -6.768 19.288 1.00 94.25 267 ASP A N 1
ATOM 2179 C CA . ASP A 1 267 ? -17.813 -6.966 20.159 1.00 94.25 267 ASP A CA 1
ATOM 2180 C C . ASP A 1 267 ? -18.063 -5.703 21.015 1.00 94.25 267 ASP A C 1
ATOM 2182 O O . ASP A 1 267 ? -19.206 -5.315 21.252 1.00 94.25 267 ASP A O 1
ATOM 2186 N N . TYR A 1 268 ? -16.990 -5.016 21.430 1.00 95.19 268 TYR A N 1
ATOM 2187 C CA . TYR A 1 268 ? -17.071 -3.736 22.143 1.00 95.19 268 TYR A CA 1
ATOM 2188 C C . TYR A 1 268 ? -17.618 -2.615 21.249 1.00 95.19 268 TYR A C 1
ATOM 2190 O O . TYR A 1 268 ? -18.597 -1.955 21.601 1.00 95.19 268 TYR A O 1
ATOM 2198 N N . ILE A 1 269 ? -17.014 -2.429 20.071 1.00 95.81 269 ILE A N 1
ATOM 2199 C CA . ILE A 1 269 ? -17.374 -1.354 19.138 1.00 95.81 269 ILE A CA 1
ATOM 2200 C C . ILE A 1 269 ? -18.809 -1.536 18.629 1.00 95.81 269 ILE A C 1
ATOM 2202 O O . ILE A 1 269 ? -19.597 -0.593 18.677 1.00 95.81 269 ILE A O 1
ATOM 2206 N N . SER A 1 270 ? -19.185 -2.743 18.196 1.00 97.00 270 SER A N 1
ATOM 2207 C CA . SER A 1 270 ? -20.546 -3.033 17.719 1.00 97.00 270 SER A CA 1
ATOM 2208 C C . SER A 1 270 ? -21.601 -2.782 18.798 1.00 97.00 270 SER A C 1
ATOM 2210 O O . SER A 1 270 ? -22.615 -2.140 18.523 1.00 97.00 270 SER A O 1
ATOM 2212 N N . LYS A 1 271 ? -21.347 -3.187 20.050 1.00 97.62 271 LYS A N 1
ATOM 2213 C CA . LYS A 1 271 ? -22.233 -2.883 21.181 1.00 97.62 271 LYS A CA 1
ATOM 2214 C C . LYS A 1 271 ? -22.406 -1.375 21.381 1.00 97.62 271 LYS A C 1
ATOM 2216 O O . LYS A 1 271 ? -23.530 -0.920 21.581 1.00 97.62 271 LYS A O 1
ATOM 2221 N N . ASN A 1 272 ? -21.326 -0.601 21.317 1.00 97.00 272 ASN A N 1
ATOM 2222 C CA . ASN A 1 272 ? -21.396 0.851 21.485 1.00 97.00 272 ASN A CA 1
ATOM 2223 C C . ASN A 1 272 ? -22.121 1.537 20.321 1.00 97.00 272 ASN A C 1
ATOM 2225 O O . ASN A 1 272 ? -22.925 2.432 20.561 1.00 97.00 272 ASN A O 1
ATOM 2229 N N . ILE A 1 273 ? -21.944 1.060 19.086 1.00 97.25 273 ILE A N 1
ATOM 2230 C CA . ILE A 1 273 ? -22.727 1.514 17.927 1.00 97.25 273 ILE A CA 1
ATOM 2231 C C . ILE A 1 273 ? -24.221 1.273 18.157 1.00 97.25 273 ILE A C 1
ATOM 2233 O O . ILE A 1 273 ? -25.019 2.203 18.035 1.00 97.25 273 ILE A O 1
ATOM 2237 N N . LEU A 1 274 ? -24.597 0.054 18.551 1.00 97.44 274 LEU A N 1
ATOM 2238 C CA . LEU A 1 274 ? -25.991 -0.334 18.783 1.00 97.44 274 LEU A CA 1
ATOM 2239 C C . LEU A 1 274 ? -26.624 0.362 19.998 1.00 97.44 274 LEU A C 1
ATOM 2241 O O . LEU A 1 274 ? -27.844 0.429 20.090 1.00 97.44 274 LEU A O 1
ATOM 2245 N N . ASN A 1 275 ? -25.829 0.897 20.920 1.00 96.81 275 ASN A N 1
ATOM 2246 C CA . ASN A 1 275 ? -26.329 1.683 22.052 1.00 96.81 275 ASN A CA 1
ATOM 2247 C C . ASN A 1 275 ? -26.264 3.199 21.809 1.00 96.81 275 ASN A C 1
ATOM 2249 O O . ASN A 1 275 ? -26.684 3.976 22.663 1.00 96.81 275 ASN A O 1
ATOM 2253 N N . SER A 1 276 ? -25.741 3.627 20.660 1.00 96.12 276 SER A N 1
ATOM 2254 C CA . SER A 1 276 ? -25.638 5.035 20.285 1.00 96.12 276 SER A CA 1
ATOM 2255 C C . SER A 1 276 ? -26.882 5.526 19.540 1.00 96.12 276 SER A C 1
ATOM 2257 O O . SER A 1 276 ? -27.766 4.756 19.154 1.00 96.12 276 SER A O 1
ATOM 2259 N N . LYS A 1 277 ? -26.902 6.829 19.237 1.00 96.00 277 LYS A N 1
ATOM 2260 C CA . LYS A 1 277 ? -27.909 7.437 18.358 1.00 96.00 277 LYS A CA 1
ATOM 2261 C C . LYS A 1 277 ? -27.967 6.805 16.965 1.00 96.00 277 LYS A C 1
ATOM 2263 O O . LYS A 1 277 ? -29.030 6.845 16.353 1.00 96.00 277 LYS A O 1
ATOM 2268 N N . LEU A 1 278 ? -26.876 6.195 16.480 1.00 96.56 278 LEU A N 1
ATOM 2269 C CA . LEU A 1 278 ? -26.852 5.561 15.159 1.00 96.56 278 LEU A CA 1
ATOM 2270 C C . LEU A 1 278 ? -27.937 4.496 15.013 1.00 96.56 278 LEU A C 1
ATOM 2272 O O . LEU A 1 278 ? -28.525 4.409 13.942 1.00 96.56 278 LEU A O 1
ATOM 2276 N N . LYS A 1 279 ? -28.257 3.738 16.072 1.00 96.50 279 LYS A N 1
ATOM 2277 C CA . LYS A 1 279 ? -29.306 2.703 16.032 1.00 96.50 279 LYS A CA 1
ATOM 2278 C C . LYS A 1 279 ? -30.678 3.246 15.625 1.00 96.50 279 LYS A C 1
ATOM 2280 O O . LYS A 1 279 ? -31.472 2.519 15.044 1.00 96.50 279 LYS A O 1
ATOM 2285 N N . ASN A 1 280 ? -30.954 4.513 15.929 1.00 96.00 280 ASN A N 1
ATOM 2286 C CA . ASN A 1 280 ? -32.218 5.158 15.576 1.00 96.00 280 ASN A CA 1
ATOM 2287 C C . ASN A 1 280 ? -32.183 5.794 14.177 1.00 96.00 280 ASN A C 1
ATOM 2289 O O . ASN A 1 280 ? -33.214 6.237 13.684 1.00 96.00 280 ASN A O 1
ATOM 2293 N N . ILE A 1 281 ? -30.999 5.881 13.563 1.00 97.19 281 ILE A N 1
ATOM 2294 C CA . ILE A 1 281 ? -30.765 6.529 12.268 1.00 97.19 281 ILE A CA 1
ATOM 2295 C C . ILE A 1 281 ? -30.584 5.477 11.170 1.00 97.19 281 ILE A C 1
ATOM 2297 O O . ILE A 1 281 ? -31.021 5.696 10.048 1.00 97.19 281 ILE A O 1
ATOM 2301 N N . LEU A 1 282 ? -29.948 4.344 11.471 1.00 97.38 282 LEU A N 1
ATOM 2302 C CA . LEU A 1 282 ? -29.573 3.305 10.510 1.00 97.38 282 LEU A CA 1
ATOM 2303 C C . LEU A 1 282 ? -30.083 1.939 10.973 1.00 97.38 282 LEU A C 1
ATOM 2305 O O . LEU A 1 282 ? -30.128 1.646 12.167 1.00 97.38 282 LEU A O 1
ATOM 2309 N N . ASP A 1 283 ? -30.428 1.086 10.014 1.00 97.31 283 ASP A N 1
ATOM 2310 C CA . ASP A 1 283 ? -30.811 -0.300 10.256 1.00 97.31 283 ASP A CA 1
ATOM 2311 C C . ASP A 1 283 ? -29.570 -1.205 10.269 1.00 97.31 283 ASP A C 1
ATOM 2313 O O . ASP A 1 283 ? -28.913 -1.415 9.248 1.00 97.31 283 ASP A O 1
ATOM 2317 N N . PHE A 1 284 ? -29.268 -1.771 11.436 1.00 97.31 284 PHE A N 1
ATOM 2318 C CA . PHE A 1 284 ? -28.144 -2.687 11.638 1.00 97.31 284 PHE A CA 1
ATOM 2319 C C . PHE A 1 284 ? -28.533 -4.169 11.547 1.00 97.31 284 PHE A C 1
ATOM 2321 O O . PHE A 1 284 ? -27.674 -5.028 11.726 1.00 97.31 284 PHE A O 1
ATOM 2328 N N . SER A 1 285 ? -29.800 -4.499 11.273 1.00 96.06 285 SER A N 1
ATOM 2329 C CA . SER A 1 285 ? -30.304 -5.882 11.302 1.00 96.06 285 SER A CA 1
ATOM 2330 C C . SER A 1 285 ? -29.582 -6.830 10.337 1.00 96.06 285 SER A C 1
ATOM 2332 O O . SER A 1 285 ? -29.472 -8.024 10.610 1.00 96.06 285 SER A O 1
ATOM 2334 N N . LYS A 1 286 ? -29.067 -6.295 9.224 1.00 95.12 286 LYS A N 1
ATOM 2335 C CA . LYS A 1 286 ? -28.351 -7.040 8.176 1.00 95.12 286 LYS A CA 1
ATOM 2336 C C . LYS A 1 286 ? -26.837 -6.824 8.185 1.00 95.12 286 LYS A C 1
ATOM 2338 O O . LYS A 1 286 ? -26.158 -7.313 7.287 1.00 95.12 286 LYS A O 1
ATOM 2343 N N . VAL A 1 287 ? -26.310 -6.070 9.147 1.00 96.94 287 VAL A N 1
ATOM 2344 C CA . VAL A 1 287 ? -24.880 -5.746 9.198 1.00 96.94 287 VAL A CA 1
ATOM 2345 C C . VAL A 1 287 ? -24.079 -6.959 9.657 1.00 96.94 287 VAL A C 1
ATOM 2347 O O . VAL A 1 287 ? -24.331 -7.512 10.728 1.00 96.94 287 VAL A O 1
ATOM 2350 N N . ASP A 1 288 ? -23.056 -7.324 8.884 1.00 96.25 288 ASP A N 1
ATOM 2351 C CA . ASP A 1 288 ? -22.063 -8.312 9.296 1.00 96.25 288 ASP A CA 1
ATOM 2352 C C . ASP A 1 288 ? -20.906 -7.636 10.053 1.00 96.25 288 ASP A C 1
ATOM 2354 O O . ASP A 1 288 ? -19.888 -7.231 9.495 1.00 96.25 288 ASP A O 1
ATOM 2358 N N . PHE A 1 289 ? -21.025 -7.532 11.376 1.00 95.44 289 PHE A N 1
ATOM 2359 C CA . PHE A 1 289 ? -19.951 -6.981 12.213 1.00 95.44 289 PHE A CA 1
ATOM 2360 C C . PHE A 1 289 ? -18.663 -7.823 12.193 1.00 95.44 289 PHE A C 1
ATOM 2362 O O . PHE A 1 289 ? -17.583 -7.314 12.515 1.00 95.44 289 PHE A O 1
ATOM 2369 N N . LYS A 1 290 ? -18.736 -9.104 11.804 1.00 92.69 290 LYS A N 1
ATOM 2370 C CA . LYS A 1 290 ? -17.549 -9.951 11.653 1.00 92.69 290 LYS A CA 1
ATOM 2371 C C . LYS A 1 290 ? -16.758 -9.552 10.410 1.00 92.69 290 LYS A C 1
ATOM 2373 O O . LYS A 1 290 ? -15.529 -9.565 10.465 1.00 92.69 290 LYS A O 1
ATOM 2378 N N . SER A 1 291 ? -17.414 -9.154 9.318 1.00 92.38 291 SER A N 1
ATOM 2379 C CA . SER A 1 291 ? -16.702 -8.644 8.139 1.00 92.38 291 SER A CA 1
ATOM 2380 C C . SER A 1 291 ? -15.980 -7.329 8.445 1.00 92.38 291 SER A C 1
ATOM 2382 O O . SER A 1 291 ? -14.834 -7.158 8.026 1.00 92.38 291 SER A O 1
ATOM 2384 N N . CYS A 1 292 ? -16.592 -6.448 9.246 1.00 94.69 292 CYS A N 1
ATOM 2385 C CA . CYS A 1 292 ? -15.946 -5.237 9.760 1.00 94.69 292 CYS A CA 1
ATOM 2386 C C . CYS A 1 292 ? -14.683 -5.557 10.570 1.00 94.69 292 CYS A C 1
ATOM 2388 O O . CYS A 1 292 ? -13.641 -4.939 10.350 1.00 94.69 292 CYS A O 1
ATOM 2390 N N . ASP A 1 293 ? -14.750 -6.560 11.453 1.00 93.06 293 ASP A N 1
ATOM 2391 C CA . ASP A 1 293 ? -13.599 -7.030 12.234 1.00 93.06 293 ASP A CA 1
ATOM 2392 C C . ASP A 1 293 ? -12.468 -7.524 11.321 1.00 93.06 293 ASP A C 1
ATOM 2394 O O . ASP A 1 293 ? -11.339 -7.035 11.390 1.00 93.06 293 ASP A O 1
ATOM 2398 N N . ILE A 1 294 ? -12.794 -8.426 10.388 1.00 89.44 294 ILE A N 1
ATOM 2399 C CA . ILE A 1 294 ? -11.847 -9.007 9.424 1.00 89.44 294 ILE A CA 1
ATOM 2400 C C . ILE A 1 294 ? -11.153 -7.923 8.599 1.00 89.44 294 ILE A C 1
ATOM 2402 O O . ILE A 1 294 ? -9.953 -8.020 8.338 1.00 89.44 294 ILE A O 1
ATOM 2406 N N . PHE A 1 295 ? -11.892 -6.898 8.174 1.00 90.62 295 PHE A N 1
ATOM 2407 C CA . PHE A 1 295 ? -11.335 -5.795 7.401 1.00 90.62 295 PHE A CA 1
ATOM 2408 C C . PHE A 1 295 ? -10.438 -4.876 8.245 1.00 90.62 295 PHE A C 1
ATOM 2410 O O . PHE A 1 295 ? -9.419 -4.382 7.757 1.00 90.62 295 PHE A O 1
ATOM 2417 N N . ALA A 1 296 ? -10.807 -4.644 9.506 1.00 91.25 296 ALA A N 1
ATOM 2418 C CA . ALA A 1 296 ? -10.087 -3.760 10.415 1.00 91.25 296 ALA A CA 1
ATOM 2419 C C . ALA A 1 296 ? -8.781 -4.350 10.959 1.00 91.25 296 ALA A C 1
ATOM 2421 O O . ALA A 1 296 ? -7.867 -3.611 11.340 1.00 91.25 296 ALA A O 1
ATOM 2422 N N . CYS A 1 297 ? -8.676 -5.675 10.963 1.00 87.81 297 CYS A N 1
ATOM 2423 C CA . CYS A 1 297 ? -7.471 -6.407 11.316 1.00 87.81 297 CYS A CA 1
ATOM 2424 C C . CYS A 1 297 ? -6.229 -5.940 10.532 1.00 87.81 297 CYS A C 1
ATOM 2426 O O . CYS A 1 297 ? -6.298 -5.583 9.355 1.00 87.81 297 CYS A O 1
ATOM 2428 N N . SER A 1 298 ? -5.061 -5.958 11.182 1.00 80.69 298 SER A N 1
ATOM 2429 C CA . SER A 1 298 ? -3.809 -5.536 10.544 1.00 80.69 298 SER A CA 1
ATOM 2430 C C . SER A 1 298 ? -3.350 -6.521 9.467 1.00 80.69 298 SER A C 1
ATOM 2432 O O . SER A 1 298 ? -3.501 -7.743 9.594 1.00 80.69 298 SER A O 1
ATOM 2434 N N . ASN A 1 299 ? -2.722 -5.994 8.416 1.00 81.00 299 ASN A N 1
ATOM 2435 C CA . ASN A 1 299 ? -2.111 -6.814 7.369 1.00 81.00 299 ASN A CA 1
ATOM 2436 C C . ASN A 1 299 ? -0.949 -7.631 7.938 1.00 81.00 299 ASN A C 1
ATOM 2438 O O . ASN A 1 299 ? -0.722 -8.764 7.504 1.00 81.00 299 ASN A O 1
ATOM 2442 N N . LEU A 1 300 ? -0.251 -7.085 8.939 1.00 81.94 300 LEU A N 1
ATOM 2443 C CA . LEU A 1 300 ? 0.745 -7.812 9.713 1.00 81.94 300 LEU A CA 1
ATOM 2444 C C . LEU A 1 300 ? 0.152 -9.063 10.377 1.00 81.94 300 LEU A C 1
ATOM 2446 O O . LEU A 1 300 ? 0.690 -10.152 10.190 1.00 81.94 300 LEU A O 1
ATOM 2450 N N . MET A 1 301 ? -0.977 -8.940 11.089 1.00 84.06 301 MET A N 1
ATOM 2451 C CA . MET A 1 301 ? -1.637 -10.091 11.719 1.00 84.06 301 MET A CA 1
ATOM 2452 C C . MET A 1 301 ? -2.083 -11.118 10.678 1.00 84.06 301 MET A C 1
ATOM 2454 O O . MET A 1 301 ? -1.892 -12.316 10.887 1.00 84.06 301 MET A O 1
ATOM 2458 N N . LYS A 1 302 ? -2.636 -10.659 9.549 1.00 83.38 302 LYS A N 1
ATOM 2459 C CA . LYS A 1 302 ? -3.046 -11.525 8.438 1.00 83.38 302 LYS A CA 1
ATOM 2460 C C . LYS A 1 302 ? -1.873 -12.341 7.899 1.00 83.38 302 LYS A C 1
ATOM 2462 O O . LYS A 1 302 ? -1.960 -13.562 7.824 1.00 83.38 302 LYS A O 1
ATOM 2467 N N . SER A 1 303 ? -0.765 -11.670 7.587 1.00 83.00 303 SER A N 1
ATOM 2468 C CA . SER A 1 303 ? 0.456 -12.301 7.067 1.00 83.00 303 SER A CA 1
ATOM 2469 C C . SER A 1 303 ? 1.001 -13.333 8.049 1.00 83.00 303 SER A C 1
ATOM 2471 O O . SER A 1 303 ? 1.276 -14.469 7.678 1.00 83.00 303 SER A O 1
ATOM 2473 N N . PHE A 1 304 ? 1.067 -12.952 9.322 1.00 82.94 304 PHE A N 1
ATOM 2474 C CA . PHE A 1 304 ? 1.517 -13.823 10.392 1.00 82.94 304 PHE A CA 1
ATOM 2475 C C . PHE A 1 304 ? 0.621 -15.073 10.547 1.00 82.94 304 PHE A C 1
ATOM 2477 O O . PHE A 1 304 ? 1.137 -16.180 10.695 1.00 82.94 304 PHE A O 1
ATOM 2484 N N . CYS A 1 305 ? -0.710 -14.930 10.482 1.00 85.38 305 CYS A N 1
ATOM 2485 C CA . CYS A 1 305 ? -1.629 -16.068 10.601 1.00 85.38 305 CYS A CA 1
ATOM 2486 C C . CYS A 1 305 ? -1.474 -17.053 9.436 1.00 85.38 305 CYS A C 1
ATOM 2488 O O . CYS A 1 305 ? -1.472 -18.260 9.667 1.00 85.38 305 CYS A O 1
ATOM 2490 N N . PHE A 1 306 ? -1.298 -16.551 8.210 1.00 84.00 306 PHE A N 1
ATOM 2491 C CA . PHE A 1 306 ? -1.052 -17.404 7.046 1.00 84.00 306 PHE A CA 1
ATOM 2492 C C . PHE A 1 306 ? 0.297 -18.110 7.114 1.00 84.00 306 PHE A C 1
ATOM 2494 O O . PHE A 1 306 ? 0.377 -19.292 6.792 1.00 84.00 306 PHE A O 1
ATOM 2501 N N . ASP A 1 307 ? 1.345 -17.427 7.570 1.00 84.44 307 ASP A N 1
ATOM 2502 C CA . ASP A 1 307 ? 2.644 -18.062 7.769 1.00 84.44 307 ASP A CA 1
ATOM 2503 C C . ASP A 1 307 ? 2.580 -19.180 8.813 1.00 84.44 307 ASP A C 1
ATOM 2505 O O . ASP A 1 307 ? 3.164 -20.244 8.609 1.00 84.44 307 ASP A O 1
ATOM 2509 N N . TYR A 1 308 ? 1.854 -18.957 9.910 1.00 82.81 308 TYR A N 1
ATOM 2510 C CA . TYR A 1 308 ? 1.654 -19.956 10.958 1.00 82.81 308 TYR A CA 1
ATOM 2511 C C . TYR A 1 308 ? 0.874 -21.189 10.470 1.00 82.81 308 TYR A C 1
ATOM 2513 O O . TYR A 1 308 ? 1.221 -22.316 10.836 1.00 82.81 308 TYR A O 1
ATOM 2521 N N . GLU A 1 309 ? -0.154 -20.982 9.641 1.00 83.69 309 GLU A N 1
ATOM 2522 C CA . GLU A 1 309 ? -0.953 -22.061 9.051 1.00 83.69 309 GLU A CA 1
ATOM 2523 C C . GLU A 1 309 ? -0.149 -22.862 8.013 1.00 83.69 309 GLU A C 1
ATOM 2525 O O . GLU A 1 309 ? -0.160 -24.091 8.045 1.00 83.69 309 GLU A O 1
ATOM 2530 N N . ASN A 1 310 ? 0.591 -22.181 7.128 1.00 77.69 310 ASN A N 1
ATOM 2531 C CA . ASN A 1 310 ? 1.189 -22.801 5.941 1.00 77.69 310 ASN A CA 1
ATOM 2532 C C . ASN A 1 310 ? 2.603 -23.365 6.149 1.00 77.69 310 ASN A C 1
ATOM 2534 O O . ASN A 1 310 ? 2.962 -24.343 5.500 1.00 77.69 310 ASN A O 1
ATOM 2538 N N . ASN A 1 311 ? 3.431 -22.775 7.020 1.00 66.81 311 ASN A N 1
ATOM 2539 C CA . ASN A 1 311 ? 4.875 -23.068 7.030 1.00 66.81 311 ASN A CA 1
ATOM 2540 C C . ASN A 1 311 ? 5.326 -24.050 8.122 1.00 66.81 311 ASN A C 1
ATOM 2542 O O . ASN A 1 311 ? 6.518 -24.194 8.364 1.00 66.81 311 ASN A O 1
ATOM 2546 N N . GLN A 1 312 ? 4.398 -24.688 8.836 1.00 61.56 312 GLN A N 1
ATOM 2547 C CA . GLN A 1 312 ? 4.689 -25.512 10.016 1.00 61.56 312 GLN A CA 1
ATOM 2548 C C . GLN A 1 312 ? 5.593 -24.859 11.096 1.00 61.56 312 GLN A C 1
ATOM 2550 O O . GLN A 1 312 ? 6.045 -25.545 12.007 1.00 61.56 312 GLN A O 1
ATOM 2555 N N . VAL A 1 313 ? 5.769 -23.537 11.079 1.00 68.75 313 VAL A N 1
ATOM 2556 C CA . VAL A 1 313 ? 6.716 -22.780 11.920 1.00 68.75 313 VAL A CA 1
ATOM 2557 C C . VAL A 1 313 ? 6.333 -22.720 13.400 1.00 68.75 313 VAL A C 1
ATOM 2559 O O . VAL A 1 313 ? 5.148 -22.767 13.751 1.00 68.75 313 VAL A O 1
ATOM 2562 N N . TYR A 1 314 ? 7.343 -22.579 14.266 1.00 71.62 314 TYR A N 1
ATOM 2563 C CA . TYR A 1 314 ? 7.161 -22.349 15.698 1.00 71.62 314 TYR A CA 1
ATOM 2564 C C . TYR A 1 314 ? 7.013 -20.855 16.013 1.00 71.62 314 TYR A C 1
ATOM 2566 O O . TYR A 1 314 ? 7.405 -19.976 15.244 1.00 71.62 314 TYR A O 1
ATOM 2574 N N . TYR A 1 315 ? 6.488 -20.556 17.204 1.00 75.44 315 TYR A N 1
ATOM 2575 C CA . TYR A 1 315 ? 6.336 -19.191 17.719 1.00 75.44 315 TYR A CA 1
ATOM 2576 C C . TYR A 1 315 ? 7.636 -18.387 17.661 1.00 75.44 315 TYR A C 1
ATOM 2578 O O . TYR A 1 315 ? 7.618 -17.233 17.246 1.00 75.44 315 TYR A O 1
ATOM 2586 N N . HIS A 1 316 ? 8.757 -19.014 18.020 1.00 74.69 316 HIS A N 1
ATOM 2587 C CA . HIS A 1 316 ? 10.088 -18.403 18.002 1.00 74.69 316 HIS A CA 1
ATOM 2588 C C . HIS A 1 316 ? 10.562 -17.989 16.603 1.00 74.69 316 HIS A C 1
ATOM 2590 O O . HIS A 1 316 ? 11.268 -16.997 16.438 1.00 74.69 316 HIS A O 1
ATOM 2596 N N . ASP A 1 317 ? 10.169 -18.729 15.570 1.00 80.38 317 ASP A N 1
ATOM 2597 C CA . ASP A 1 317 ? 10.529 -18.372 14.197 1.00 80.38 317 ASP A CA 1
ATOM 2598 C C . ASP A 1 317 ? 9.739 -17.140 13.748 1.00 80.38 317 ASP A C 1
ATOM 2600 O O . ASP A 1 317 ? 10.262 -16.246 13.081 1.00 80.38 317 ASP A O 1
ATOM 2604 N N . LEU A 1 318 ? 8.484 -17.048 14.192 1.00 80.44 318 LEU A N 1
ATOM 2605 C CA . LEU A 1 318 ? 7.616 -15.913 13.915 1.00 80.44 318 LEU A CA 1
ATOM 2606 C C . LEU A 1 318 ? 8.017 -14.662 14.710 1.00 80.44 318 LEU A C 1
ATOM 2608 O O . LEU A 1 318 ? 7.987 -13.567 14.148 1.00 80.44 318 LEU A O 1
ATOM 2612 N N . THR A 1 319 ? 8.435 -14.793 15.977 1.00 82.62 319 THR A N 1
ATOM 2613 C CA . THR A 1 319 ? 8.961 -13.657 16.762 1.00 82.62 319 THR A CA 1
ATOM 2614 C C . THR A 1 319 ? 10.179 -13.057 16.069 1.00 82.62 319 THR A C 1
ATOM 2616 O O . THR A 1 319 ? 10.229 -11.845 15.874 1.00 82.62 319 THR A O 1
ATOM 2619 N N . LYS A 1 320 ? 11.120 -13.895 15.610 1.00 84.19 320 LYS A N 1
ATOM 2620 C CA . LYS A 1 320 ? 12.302 -13.458 14.854 1.00 84.19 320 LYS A CA 1
ATOM 2621 C C . LYS A 1 320 ? 11.941 -12.808 13.523 1.00 84.19 320 LYS A C 1
ATOM 2623 O O . LYS A 1 320 ? 12.495 -11.764 13.196 1.00 84.19 320 LYS A O 1
ATOM 2628 N N . LYS A 1 321 ? 11.024 -13.412 12.761 1.00 84.62 321 LYS A N 1
ATOM 2629 C CA . LYS A 1 321 ? 10.627 -12.911 11.438 1.00 84.62 321 LYS A CA 1
ATOM 2630 C C . LYS A 1 321 ? 9.949 -11.543 11.510 1.00 84.62 321 LYS A C 1
ATOM 2632 O O . LYS A 1 321 ? 10.211 -10.694 10.664 1.00 84.62 321 LYS A O 1
ATOM 2637 N N . TYR A 1 322 ? 9.074 -11.342 12.494 1.00 84.44 322 TYR A N 1
ATOM 2638 C CA . TYR A 1 322 ? 8.216 -10.157 12.575 1.00 84.44 322 TYR A CA 1
ATOM 2639 C C . TYR A 1 322 ? 8.630 -9.142 13.647 1.00 84.44 322 TYR A C 1
ATOM 2641 O O . TYR A 1 322 ? 8.044 -8.065 13.708 1.00 84.44 322 TYR A O 1
ATOM 2649 N N . GLY A 1 323 ? 9.604 -9.467 14.501 1.00 85.44 323 GLY A N 1
ATOM 2650 C CA . GLY A 1 323 ? 10.035 -8.598 15.600 1.00 85.44 323 GLY A CA 1
ATOM 2651 C C . GLY A 1 323 ? 8.960 -8.388 16.674 1.00 85.44 323 GLY A C 1
ATOM 2652 O O . GLY A 1 323 ? 8.954 -7.360 17.346 1.00 85.44 323 GLY A O 1
ATOM 2653 N N . LEU A 1 324 ? 8.023 -9.330 16.815 1.00 84.12 324 LEU A N 1
ATOM 2654 C CA . LEU A 1 324 ? 6.910 -9.252 17.766 1.00 84.12 324 LEU A CA 1
ATOM 2655 C C . LEU A 1 324 ? 7.194 -10.073 19.024 1.00 84.12 324 LEU A C 1
ATOM 2657 O O . LEU A 1 324 ? 7.863 -11.105 18.968 1.00 84.12 324 LEU A O 1
ATOM 2661 N N . SER A 1 325 ? 6.622 -9.651 20.154 1.00 84.50 325 SER A N 1
ATOM 2662 C CA . SER A 1 325 ? 6.640 -10.456 21.375 1.00 84.50 325 SER A CA 1
ATOM 2663 C C . SER A 1 325 ? 5.766 -11.705 21.231 1.00 84.50 325 SER A C 1
ATOM 2665 O O . SER A 1 325 ? 4.770 -11.711 20.500 1.00 84.50 325 SER A O 1
ATOM 2667 N N . GLU A 1 326 ? 6.098 -12.760 21.980 1.00 81.12 326 GLU A N 1
ATOM 2668 C CA . GLU A 1 326 ? 5.276 -13.976 22.023 1.00 81.12 326 GLU A CA 1
ATOM 2669 C C . GLU A 1 326 ? 3.829 -13.684 22.439 1.00 81.12 326 GLU A C 1
ATOM 2671 O O . GLU A 1 326 ? 2.902 -14.286 21.904 1.00 81.12 326 GLU A O 1
ATOM 2676 N N . ASP A 1 327 ? 3.612 -12.733 23.351 1.00 83.44 327 ASP A N 1
ATOM 2677 C CA . ASP A 1 327 ? 2.270 -12.363 23.802 1.00 83.44 327 ASP A CA 1
ATOM 2678 C C . ASP A 1 327 ? 1.448 -11.685 22.702 1.00 83.44 327 ASP A C 1
ATOM 2680 O O . ASP A 1 327 ? 0.263 -11.993 22.543 1.00 83.44 327 ASP A O 1
ATOM 2684 N N . ALA A 1 328 ? 2.057 -10.793 21.913 1.00 83.25 328 ALA A N 1
ATOM 2685 C CA . ALA A 1 328 ? 1.395 -10.188 20.757 1.00 83.25 328 ALA A CA 1
ATOM 2686 C C . ALA A 1 328 ? 1.019 -11.262 19.729 1.00 83.25 328 ALA A C 1
ATOM 2688 O O . ALA A 1 328 ? -0.122 -11.324 19.271 1.00 83.25 328 ALA A O 1
ATOM 2689 N N . ILE A 1 329 ? 1.948 -12.176 19.456 1.00 82.19 329 ILE A N 1
ATOM 2690 C CA . ILE A 1 329 ? 1.731 -13.323 18.579 1.00 82.19 329 ILE A CA 1
ATOM 2691 C C . ILE A 1 329 ? 0.585 -14.218 19.079 1.00 82.19 329 ILE A C 1
ATOM 2693 O O . ILE A 1 329 ? -0.295 -14.593 18.305 1.00 82.19 329 ILE A O 1
ATOM 2697 N N . ARG A 1 330 ? 0.547 -14.546 20.375 1.00 82.94 330 ARG A N 1
ATOM 2698 C CA . ARG A 1 330 ? -0.531 -15.354 20.969 1.00 82.94 330 ARG A CA 1
ATOM 2699 C C . ARG A 1 330 ? -1.888 -14.682 20.798 1.00 82.94 330 ARG A C 1
ATOM 2701 O O . ARG A 1 330 ? -2.853 -15.354 20.431 1.00 82.94 330 ARG A O 1
ATOM 2708 N N . LYS A 1 331 ? -1.964 -13.365 21.021 1.00 84.25 331 LYS A N 1
ATOM 2709 C CA . LYS A 1 331 ? -3.185 -12.580 20.780 1.00 84.25 331 LYS A CA 1
ATOM 2710 C C . LYS A 1 331 ? -3.603 -12.647 19.309 1.00 84.25 331 LYS A C 1
ATOM 2712 O O . LYS A 1 331 ? -4.773 -12.904 19.037 1.00 84.25 331 LYS A O 1
ATOM 2717 N N . TYR A 1 332 ? -2.654 -12.496 18.386 1.00 87.19 332 TYR A N 1
ATOM 2718 C CA . TYR A 1 332 ? -2.893 -12.562 16.943 1.00 87.19 332 TYR A CA 1
ATOM 2719 C C . TYR A 1 332 ? -3.398 -13.927 16.479 1.00 87.19 332 TYR A C 1
ATOM 2721 O O . TYR A 1 332 ? -4.408 -13.969 15.790 1.00 87.19 332 TYR A O 1
ATOM 2729 N N . ILE A 1 333 ? -2.796 -15.044 16.904 1.00 83.75 333 ILE A N 1
ATOM 2730 C CA . ILE A 1 333 ? -3.310 -16.385 16.560 1.00 83.75 333 ILE A CA 1
ATOM 2731 C C . ILE A 1 333 ? -4.699 -16.601 17.144 1.00 83.75 333 ILE A C 1
ATOM 2733 O O . ILE A 1 333 ? -5.586 -17.091 16.451 1.00 83.75 333 ILE A O 1
ATOM 2737 N N . LYS A 1 334 ? -4.909 -16.252 18.419 1.00 86.00 334 LYS A N 1
ATOM 2738 C CA . LYS A 1 334 ? -6.215 -16.431 19.063 1.00 86.00 334 LYS A CA 1
ATOM 2739 C C . LYS A 1 334 ? -7.305 -15.682 18.294 1.00 86.00 334 LYS A C 1
ATOM 2741 O O . LYS A 1 334 ? -8.382 -16.231 18.072 1.00 86.00 334 LYS A O 1
ATOM 2746 N N . HIS A 1 335 ? -7.012 -14.456 17.868 1.00 85.50 335 HIS A N 1
ATOM 2747 C CA . HIS A 1 335 ? -7.920 -13.673 17.045 1.00 85.50 335 HIS A CA 1
ATOM 2748 C C . HIS A 1 335 ? -8.071 -14.267 15.634 1.00 85.50 335 HIS A C 1
ATOM 2750 O O . HIS A 1 335 ? -9.192 -14.493 15.190 1.00 85.50 335 HIS A O 1
ATOM 2756 N N . GLY A 1 336 ? -6.963 -14.619 14.975 1.00 86.31 336 GLY A N 1
ATOM 2757 C CA . GLY A 1 336 ? -6.921 -15.292 13.675 1.00 86.31 336 GLY A CA 1
ATOM 2758 C C . GLY A 1 336 ? -7.784 -16.553 13.627 1.00 86.31 336 GLY A C 1
ATOM 2759 O O . GLY A 1 336 ? -8.514 -16.753 12.662 1.00 86.31 336 GLY A O 1
ATOM 2760 N N . ARG A 1 337 ? -7.802 -17.350 14.701 1.00 86.38 337 ARG A N 1
ATOM 2761 C CA . ARG A 1 337 ? -8.710 -18.497 14.860 1.00 86.38 337 ARG A CA 1
ATOM 2762 C C . ARG A 1 337 ? -10.182 -18.082 14.933 1.00 86.38 337 ARG A C 1
ATOM 2764 O O . ARG A 1 337 ? -10.997 -18.689 14.246 1.00 86.38 337 ARG A O 1
ATOM 2771 N N . LYS A 1 338 ? -10.532 -17.035 15.705 1.00 85.56 338 LYS A N 1
ATOM 2772 C CA . LYS A 1 338 ? -11.916 -16.500 15.794 1.00 85.56 338 LYS A CA 1
ATOM 2773 C C . LYS A 1 338 ? -12.444 -16.106 14.408 1.00 85.56 338 LYS A C 1
ATOM 2775 O O . LYS A 1 338 ? -13.606 -16.365 14.092 1.00 85.56 338 LYS A O 1
ATOM 2780 N N . ILE A 1 339 ? -11.591 -15.507 13.578 1.00 85.69 339 ILE A N 1
ATOM 2781 C CA . ILE A 1 339 ? -11.968 -15.039 12.236 1.00 85.69 339 ILE A CA 1
ATOM 2782 C C . ILE A 1 339 ? -11.704 -16.054 11.111 1.00 85.69 339 ILE A C 1
ATOM 2784 O O . ILE A 1 339 ? -12.173 -15.847 9.996 1.00 85.69 339 ILE A O 1
ATOM 2788 N N . GLY A 1 340 ? -11.038 -17.176 11.404 1.00 84.19 340 GLY A N 1
ATOM 2789 C CA . GLY A 1 340 ? -10.841 -18.303 10.485 1.00 84.19 340 GLY A CA 1
ATOM 2790 C C . GLY A 1 340 ? -9.582 -18.255 9.608 1.00 84.19 340 GLY A C 1
ATOM 2791 O O . GLY A 1 340 ? -9.526 -18.972 8.614 1.00 84.19 340 GLY A O 1
ATOM 2792 N N . TRP A 1 341 ? -8.581 -17.436 9.942 1.00 85.62 341 TRP A N 1
ATOM 2793 C CA . TRP A 1 341 ? -7.314 -17.336 9.195 1.00 85.62 341 TRP A CA 1
ATOM 2794 C C . TRP A 1 341 ? -6.295 -18.425 9.524 1.00 85.62 341 TRP A C 1
ATOM 2796 O O . TRP A 1 341 ? -5.444 -18.726 8.695 1.00 85.62 341 TRP A O 1
ATOM 2806 N N . CYS A 1 342 ? -6.367 -19.009 10.715 1.00 83.12 342 CYS A N 1
ATOM 2807 C CA . CYS A 1 342 ? -5.551 -20.156 11.090 1.00 83.12 342 CYS A CA 1
ATOM 2808 C C . CYS A 1 342 ? -6.392 -21.125 11.918 1.00 83.12 342 CYS A C 1
ATOM 2810 O O . CYS A 1 342 ? -7.251 -20.709 12.695 1.00 83.12 342 CYS A O 1
ATOM 2812 N N . LYS A 1 343 ? -6.175 -22.422 11.718 1.00 80.69 343 LYS A N 1
ATOM 2813 C CA . LYS A 1 343 ? -6.903 -23.514 12.378 1.00 80.69 343 LYS A CA 1
ATOM 2814 C C . LYS A 1 343 ? -5.969 -24.409 13.177 1.00 80.69 343 LYS A C 1
ATOM 2816 O O . LYS A 1 343 ? -6.421 -25.067 14.110 1.00 80.69 343 LYS A O 1
ATOM 2821 N N . ARG A 1 344 ? -4.675 -24.405 12.847 1.00 72.38 344 ARG A N 1
ATOM 2822 C CA . ARG A 1 344 ? -3.660 -25.217 13.517 1.00 72.38 344 ARG A CA 1
ATOM 2823 C C . ARG A 1 344 ? -3.637 -24.965 15.023 1.00 72.38 344 ARG A C 1
ATOM 2825 O O . ARG A 1 344 ? -3.598 -23.809 15.456 1.00 72.38 344 ARG A O 1
ATOM 2832 N N . GLU A 1 345 ? -3.647 -26.045 15.807 1.00 66.94 345 GLU A N 1
ATOM 2833 C CA . GLU A 1 345 ? -3.528 -26.010 17.267 1.00 66.94 345 GLU A CA 1
ATOM 2834 C C . GLU A 1 345 ? -2.123 -25.601 17.735 1.00 66.94 345 GLU A C 1
ATOM 2836 O O . GLU A 1 345 ? -1.151 -25.624 16.982 1.00 66.94 345 GLU A O 1
ATOM 2841 N N . TYR A 1 346 ? -2.030 -25.141 18.986 1.00 61.72 346 TYR A N 1
ATOM 2842 C CA . TYR A 1 346 ? -0.789 -24.587 19.528 1.00 61.72 346 TYR A CA 1
ATOM 2843 C C . TYR A 1 346 ? 0.246 -25.710 19.654 1.00 61.72 346 TYR A C 1
ATOM 2845 O O . TYR A 1 346 ? 0.033 -26.639 20.426 1.00 61.72 346 TYR A O 1
ATOM 2853 N N . ILE A 1 347 ? 1.381 -25.611 18.956 1.00 58.75 347 ILE A N 1
ATOM 2854 C CA . ILE A 1 347 ? 2.505 -26.513 19.225 1.00 58.75 347 ILE A CA 1
ATOM 2855 C C . ILE A 1 347 ? 3.245 -25.963 20.433 1.00 58.75 347 ILE A C 1
ATOM 2857 O O . ILE A 1 347 ? 4.014 -25.005 20.330 1.00 58.75 347 ILE A O 1
ATOM 2861 N N . ILE A 1 348 ? 2.953 -26.540 21.597 1.00 56.00 348 ILE A N 1
ATOM 2862 C CA . ILE A 1 348 ? 3.738 -26.304 22.801 1.00 56.00 348 ILE A CA 1
ATOM 2863 C C . ILE A 1 348 ? 5.019 -27.103 22.605 1.00 56.00 348 ILE A C 1
ATOM 2865 O O . ILE A 1 348 ? 4.973 -28.314 22.420 1.00 56.00 348 ILE A O 1
ATOM 2869 N N . GLN A 1 349 ? 6.163 -26.427 22.623 1.00 52.66 349 GLN A N 1
ATOM 2870 C CA . GLN A 1 349 ? 7.431 -27.124 22.755 1.00 52.66 349 GLN A CA 1
ATOM 2871 C C . GLN A 1 349 ? 7.404 -27.797 24.133 1.00 52.66 349 GLN A C 1
ATOM 2873 O O . GLN A 1 349 ? 7.379 -27.096 25.150 1.00 52.66 349 GLN A O 1
ATOM 2878 N N . GLU A 1 350 ? 7.330 -29.128 24.189 1.00 49.84 350 GLU A N 1
ATOM 2879 C CA . GLU A 1 350 ? 7.504 -29.838 25.453 1.00 49.84 350 GLU A CA 1
ATOM 2880 C C . GLU A 1 350 ? 8.903 -29.504 25.969 1.00 49.84 350 GLU A C 1
ATOM 2882 O O . GLU A 1 350 ? 9.914 -29.969 25.446 1.00 49.84 350 GLU A O 1
ATOM 2887 N N . LYS A 1 351 ? 8.986 -28.626 26.972 1.00 53.09 351 LYS A N 1
ATOM 2888 C CA . LYS A 1 351 ? 10.227 -28.460 27.719 1.00 53.09 351 LYS A CA 1
ATOM 2889 C C . LYS A 1 351 ? 10.431 -29.756 28.487 1.00 53.09 351 LYS A C 1
ATOM 2891 O O . LYS A 1 351 ? 9.758 -29.975 29.493 1.00 53.09 351 LYS A O 1
ATOM 2896 N N . THR A 1 352 ? 11.349 -30.596 28.023 1.00 57.44 352 THR A N 1
ATOM 2897 C CA . THR A 1 352 ? 11.857 -31.706 28.824 1.00 57.44 352 THR A CA 1
ATOM 2898 C C . THR A 1 352 ? 12.394 -31.115 30.125 1.00 57.44 352 THR A C 1
ATOM 2900 O O . THR A 1 352 ? 13.226 -30.204 30.137 1.00 57.44 352 THR A O 1
ATOM 2903 N N . SER A 1 353 ? 11.819 -31.526 31.252 1.00 67.44 353 SER A N 1
ATOM 2904 C CA . SER A 1 353 ? 12.262 -31.030 32.547 1.00 67.44 353 SER A CA 1
ATOM 2905 C C . SER A 1 353 ? 13.664 -31.567 32.817 1.00 67.44 353 SER A C 1
ATOM 2907 O O . SER A 1 353 ? 13.850 -32.781 32.829 1.00 67.44 353 SER A O 1
ATOM 2909 N N . GLN A 1 354 ? 14.641 -30.681 33.021 1.00 82.19 354 GLN A N 1
ATOM 2910 C CA . GLN A 1 354 ? 16.015 -31.097 33.307 1.00 82.19 354 GLN A CA 1
ATOM 2911 C C . GLN A 1 354 ? 16.080 -31.850 34.639 1.00 82.19 354 GLN A C 1
ATOM 2913 O O . GLN A 1 354 ? 15.553 -31.376 35.655 1.00 82.19 354 GLN A O 1
ATOM 2918 N N . LYS A 1 355 ? 16.735 -33.016 34.619 1.00 90.69 355 LYS A N 1
ATOM 2919 C CA . LYS A 1 355 ? 17.004 -33.823 35.809 1.00 90.69 355 LYS A CA 1
ATOM 2920 C C . LYS A 1 355 ? 17.962 -33.088 36.735 1.00 90.69 355 LYS A C 1
ATOM 2922 O O . LYS A 1 355 ? 18.791 -32.290 36.298 1.00 90.69 355 LYS A O 1
ATOM 2927 N N . ILE A 1 356 ? 17.826 -33.356 38.027 1.00 91.56 356 ILE A N 1
ATOM 2928 C CA . ILE A 1 356 ? 18.609 -32.689 39.065 1.00 91.56 356 ILE A CA 1
ATOM 2929 C C . ILE A 1 356 ? 19.258 -33.724 39.956 1.00 91.56 356 ILE A C 1
ATOM 2931 O O . ILE A 1 356 ? 18.583 -34.611 40.469 1.00 91.56 356 ILE A O 1
ATOM 2935 N N . ARG A 1 357 ? 20.557 -33.556 40.180 1.00 93.19 357 ARG A N 1
ATOM 2936 C CA . ARG A 1 357 ? 21.329 -34.289 41.175 1.00 93.19 357 ARG A CA 1
ATOM 2937 C C . ARG A 1 357 ? 21.446 -33.439 42.440 1.00 93.19 357 ARG A C 1
ATOM 2939 O O . ARG A 1 357 ? 21.865 -32.285 42.364 1.00 93.19 357 ARG A O 1
ATOM 2946 N N . MET A 1 358 ? 21.060 -33.984 43.591 1.00 93.50 358 MET A N 1
ATOM 2947 C CA . MET A 1 358 ? 21.207 -33.351 44.907 1.00 93.50 358 MET A CA 1
ATOM 2948 C C . MET A 1 358 ? 22.258 -34.102 45.715 1.00 93.50 358 MET A C 1
ATOM 2950 O O . MET A 1 358 ? 22.120 -35.307 45.895 1.00 93.50 358 MET A O 1
ATOM 2954 N N . TYR A 1 359 ? 23.260 -33.393 46.234 1.00 92.12 359 TYR A N 1
ATOM 2955 C CA . TYR A 1 359 ? 24.303 -33.979 47.078 1.00 92.12 359 TYR A CA 1
ATOM 2956 C C . TYR A 1 359 ? 24.012 -33.749 48.561 1.00 92.12 359 TYR A C 1
ATOM 2958 O O . TYR A 1 359 ? 23.734 -32.617 48.972 1.00 92.12 359 TYR A O 1
ATOM 2966 N N . SER A 1 360 ? 24.132 -34.813 49.346 1.00 83.75 360 SER A N 1
ATOM 2967 C CA . SER A 1 360 ? 24.129 -34.812 50.807 1.00 83.75 360 SER A CA 1
ATOM 2968 C C . SER A 1 360 ? 25.477 -34.346 51.368 1.00 83.75 360 SER A C 1
ATOM 2970 O O . SER A 1 360 ? 26.479 -34.255 50.658 1.00 83.75 360 SER A O 1
ATOM 2972 N N . SER A 1 361 ? 25.514 -34.051 52.669 1.00 79.56 361 SER A N 1
ATOM 2973 C CA . SER A 1 361 ? 26.715 -33.568 53.367 1.00 79.56 361 SER A CA 1
ATOM 2974 C C . SER A 1 361 ? 27.875 -34.567 53.389 1.00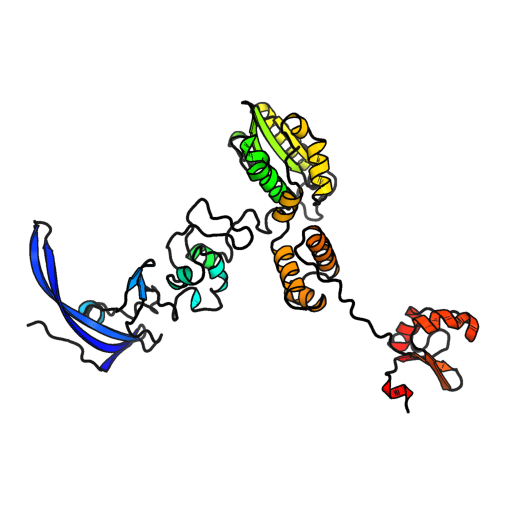 79.56 361 SER A C 1
ATOM 2976 O O . SER A 1 361 ? 29.022 -34.158 53.528 1.00 79.56 361 SER A O 1
ATOM 2978 N N . ASP A 1 362 ? 27.582 -35.859 53.257 1.00 81.81 362 ASP A N 1
ATOM 2979 C CA . ASP A 1 362 ? 28.561 -36.951 53.188 1.00 81.81 362 ASP A CA 1
ATOM 2980 C C . ASP A 1 362 ? 29.092 -37.204 51.763 1.00 81.81 362 ASP A C 1
ATOM 2982 O O . ASP A 1 362 ? 29.916 -38.091 51.557 1.00 81.81 362 ASP A O 1
ATOM 2986 N N . GLY A 1 363 ? 28.637 -36.426 50.774 1.00 79.94 363 GLY A N 1
ATOM 2987 C CA . GLY A 1 363 ? 29.025 -36.567 49.371 1.00 79.94 363 GLY A CA 1
ATOM 2988 C C . GLY A 1 363 ? 28.186 -37.566 48.570 1.00 79.94 363 GLY A C 1
ATOM 2989 O O . GLY A 1 363 ? 28.334 -37.611 47.348 1.00 79.94 363 GLY A O 1
ATOM 2990 N N . SER A 1 364 ? 27.274 -38.312 49.207 1.00 86.94 364 SER A N 1
ATOM 2991 C CA . SER A 1 364 ? 26.286 -39.131 48.493 1.00 86.94 364 SER A CA 1
ATOM 2992 C C . SER A 1 364 ? 25.314 -38.250 47.703 1.00 86.94 364 SER A C 1
ATOM 2994 O O . SER A 1 364 ? 25.142 -37.067 48.012 1.00 86.94 364 SER A O 1
ATOM 2996 N N . TYR A 1 365 ? 24.682 -38.795 46.659 1.00 91.31 365 TYR A N 1
ATOM 2997 C CA . TYR A 1 365 ? 23.732 -38.030 45.856 1.00 91.31 365 TYR A CA 1
ATOM 2998 C C . TYR A 1 365 ? 22.478 -38.809 45.475 1.00 91.31 365 TYR A C 1
ATOM 3000 O O . TYR A 1 365 ? 22.483 -40.032 45.360 1.00 91.31 365 TYR A O 1
ATOM 3008 N N . GLU A 1 366 ? 21.408 -38.061 45.212 1.00 92.44 366 GLU A N 1
ATOM 3009 C CA . GLU A 1 366 ? 20.155 -38.571 44.662 1.00 92.44 366 GLU A CA 1
ATOM 3010 C C . GLU A 1 366 ? 19.750 -37.798 43.404 1.00 92.44 366 GLU A C 1
ATOM 3012 O O . GLU A 1 366 ? 19.956 -36.585 43.307 1.00 92.44 366 GLU A O 1
ATOM 3017 N N . VAL A 1 367 ? 19.151 -38.503 42.442 1.00 92.19 367 VAL A N 1
ATOM 3018 C CA . VAL A 1 367 ? 18.682 -37.933 41.174 1.00 92.19 367 VAL A CA 1
ATOM 3019 C C . VAL A 1 367 ? 17.163 -37.806 41.170 1.00 92.19 367 VAL A C 1
ATOM 3021 O O . VAL A 1 367 ? 16.439 -38.744 41.499 1.00 92.19 367 VAL A O 1
ATOM 3024 N N . PHE A 1 368 ? 16.683 -36.650 40.725 1.00 91.25 368 PHE A N 1
ATOM 3025 C CA . PHE A 1 368 ? 15.271 -36.320 40.574 1.00 91.25 368 PHE A CA 1
ATOM 3026 C C . PHE A 1 368 ? 14.965 -35.978 39.120 1.00 91.25 368 PHE A C 1
ATOM 3028 O O . PHE A 1 368 ? 15.777 -35.370 38.420 1.00 91.25 368 PHE A O 1
ATOM 3035 N N . LYS A 1 369 ? 13.756 -36.314 38.672 1.00 87.38 369 LYS A N 1
ATOM 3036 C CA . LYS A 1 369 ? 13.245 -36.023 37.328 1.00 87.38 369 LYS A CA 1
ATOM 3037 C C . LYS A 1 369 ? 13.176 -34.522 37.054 1.00 87.38 369 LYS A C 1
ATOM 3039 O O . LYS A 1 369 ? 13.242 -34.122 35.899 1.00 87.38 369 LYS A O 1
ATOM 3044 N N . SER A 1 370 ? 13.006 -33.694 38.092 1.00 88.94 370 SER A N 1
ATOM 3045 C CA . SER A 1 370 ? 13.062 -32.228 37.988 1.00 88.94 370 SER A CA 1
ATOM 3046 C C . SER A 1 370 ? 13.121 -31.525 39.352 1.00 88.94 370 SER A C 1
ATOM 3048 O O . SER A 1 370 ? 12.773 -32.110 40.379 1.00 88.94 370 SER A O 1
ATOM 3050 N N . ALA A 1 371 ? 13.425 -30.218 39.362 1.00 89.81 371 ALA A N 1
ATOM 3051 C CA . ALA A 1 371 ? 13.255 -29.374 40.560 1.00 89.81 371 ALA A CA 1
ATOM 3052 C C . ALA A 1 371 ? 11.810 -29.346 41.065 1.00 89.81 371 ALA A C 1
ATOM 3054 O O . ALA A 1 371 ? 11.583 -29.180 42.260 1.00 89.81 371 ALA A O 1
ATOM 3055 N N . VAL A 1 372 ? 10.833 -29.464 40.158 1.00 88.88 372 VAL A N 1
ATOM 3056 C CA . VAL A 1 372 ? 9.405 -29.426 40.501 1.00 88.88 372 VAL A CA 1
ATOM 3057 C C . VAL A 1 372 ? 8.996 -30.703 41.226 1.00 88.88 372 VAL A C 1
ATOM 3059 O O . VAL A 1 372 ? 8.219 -30.647 42.175 1.00 88.88 372 VAL A O 1
ATOM 3062 N N . GLU A 1 373 ? 9.515 -31.854 40.796 1.00 90.81 373 GLU A N 1
ATOM 3063 C CA . GLU A 1 373 ? 9.335 -33.111 41.524 1.00 90.81 373 GLU A CA 1
ATOM 3064 C C . GLU A 1 373 ? 9.961 -33.006 42.913 1.00 90.81 373 GLU A C 1
ATOM 3066 O O . GLU A 1 373 ? 9.283 -33.271 43.906 1.00 90.81 373 GLU A O 1
ATOM 3071 N N . LEU A 1 374 ? 11.214 -32.546 42.985 1.00 92.38 374 LEU A N 1
ATOM 3072 C CA . LEU A 1 374 ? 11.920 -32.409 44.250 1.00 92.38 374 LEU A CA 1
ATOM 3073 C C . LEU A 1 374 ? 11.186 -31.465 45.217 1.00 92.38 374 LEU A C 1
ATOM 3075 O O . LEU A 1 374 ? 10.962 -31.834 46.364 1.00 92.38 374 LEU A O 1
ATOM 3079 N N . GLU A 1 375 ? 10.728 -30.298 44.759 1.00 93.56 375 GLU A N 1
ATOM 3080 C CA . GLU A 1 375 ? 9.925 -29.354 45.555 1.00 93.56 375 GLU A CA 1
ATOM 3081 C C . GLU A 1 375 ? 8.658 -29.999 46.145 1.00 93.56 375 GLU A C 1
ATOM 3083 O O . GLU A 1 375 ? 8.297 -29.716 47.289 1.00 93.56 375 GLU A O 1
ATOM 3088 N N . LYS A 1 376 ? 7.992 -30.894 45.401 1.00 92.06 376 LYS A N 1
ATOM 3089 C CA . LYS A 1 376 ? 6.781 -31.585 45.874 1.00 92.06 376 LYS A CA 1
ATOM 3090 C C . LYS A 1 376 ? 7.077 -32.607 46.969 1.00 92.06 376 LYS A C 1
ATOM 3092 O O . LYS A 1 376 ? 6.292 -32.731 47.907 1.00 92.06 376 LYS A O 1
ATOM 3097 N N . ILE A 1 377 ? 8.175 -33.353 46.848 1.00 92.50 377 ILE A N 1
ATOM 3098 C CA . ILE A 1 377 ? 8.472 -34.476 47.750 1.00 92.50 377 ILE A CA 1
ATOM 3099 C C . ILE A 1 377 ? 9.381 -34.094 48.918 1.00 92.50 377 ILE A C 1
ATOM 3101 O O . ILE A 1 377 ? 9.427 -34.822 49.910 1.00 92.50 377 ILE A O 1
ATOM 3105 N N . SER A 1 378 ? 10.093 -32.966 48.838 1.00 92.00 378 SER A N 1
ATOM 3106 C CA . SER A 1 378 ? 11.210 -32.692 49.743 1.00 92.00 378 SER A CA 1
ATOM 3107 C C . SER A 1 378 ? 10.806 -32.603 51.207 1.00 92.00 378 SER A C 1
ATOM 3109 O O . SER A 1 378 ? 11.524 -33.091 52.072 1.00 92.00 378 SER A O 1
ATOM 3111 N N . CYS A 1 379 ? 9.642 -32.017 51.495 1.00 91.25 379 CYS A N 1
ATOM 3112 C CA . CYS A 1 379 ? 9.193 -31.851 52.872 1.00 91.25 379 CYS A CA 1
ATOM 3113 C C . CYS A 1 379 ? 8.906 -33.204 53.529 1.00 91.25 379 CYS A C 1
ATOM 3115 O O . CYS A 1 379 ? 9.216 -33.392 54.699 1.00 91.25 379 CYS A O 1
ATOM 3117 N N . LYS A 1 380 ? 8.350 -34.152 52.765 1.00 91.19 380 LYS A N 1
ATOM 3118 C CA . LYS A 1 380 ? 8.067 -35.510 53.240 1.00 91.19 380 LYS A CA 1
ATOM 3119 C C . LYS A 1 380 ? 9.338 -36.358 53.318 1.00 91.19 380 LYS A C 1
ATOM 3121 O O . LYS A 1 380 ? 9.469 -37.154 54.236 1.00 91.19 380 LYS A O 1
ATOM 3126 N N . LYS A 1 381 ? 10.249 -36.204 52.353 1.00 90.69 381 LYS A N 1
ATOM 3127 C CA . LYS A 1 381 ? 11.438 -37.056 52.215 1.00 90.69 381 LYS A CA 1
ATOM 3128 C C . LYS A 1 381 ? 12.621 -36.603 53.075 1.00 90.69 381 LYS A C 1
ATOM 3130 O O . LYS A 1 381 ? 13.321 -37.442 53.621 1.00 90.69 381 LYS A O 1
ATOM 3135 N N . PHE A 1 382 ? 12.820 -35.295 53.218 1.00 88.38 382 PHE A N 1
ATOM 3136 C CA . PHE A 1 382 ? 13.986 -34.705 53.888 1.00 88.38 382 PHE A CA 1
ATOM 3137 C C . PHE A 1 382 ? 13.614 -33.854 55.107 1.00 88.38 382 PHE A C 1
ATOM 3139 O O . PHE A 1 382 ? 14.484 -33.226 55.700 1.00 88.38 382 PHE A O 1
ATOM 3146 N N . GLY A 1 383 ? 12.324 -33.739 55.447 1.00 88.38 383 GLY A N 1
ATOM 3147 C CA . GLY A 1 383 ? 11.853 -32.847 56.517 1.00 88.38 383 GLY A CA 1
ATOM 3148 C C . GLY A 1 383 ? 12.007 -31.352 56.201 1.00 88.38 383 GLY A C 1
ATOM 3149 O O . GLY A 1 383 ? 11.680 -30.506 57.028 1.00 88.38 383 GLY A O 1
ATOM 3150 N N . ILE A 1 384 ? 12.486 -31.005 55.000 1.00 89.75 384 ILE A N 1
ATOM 3151 C CA . ILE A 1 384 ? 12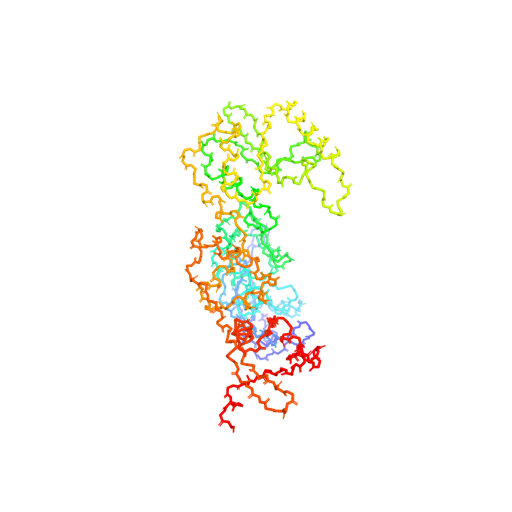.791 -29.635 54.581 1.00 89.75 384 ILE A CA 1
ATOM 3152 C C . ILE A 1 384 ? 12.020 -29.313 53.304 1.00 89.75 384 ILE A C 1
ATOM 3154 O O . ILE A 1 384 ? 12.070 -30.035 52.307 1.00 89.75 384 ILE A O 1
ATOM 3158 N N . LYS A 1 385 ? 11.319 -28.179 53.296 1.00 93.00 385 LYS A N 1
ATOM 3159 C CA . LYS A 1 385 ? 10.648 -27.675 52.095 1.00 93.00 385 LYS A CA 1
ATOM 3160 C C . LYS A 1 385 ? 11.635 -26.904 51.214 1.00 93.00 385 LYS A C 1
ATOM 3162 O O . LYS A 1 385 ? 12.075 -25.807 51.574 1.00 93.00 385 LYS A O 1
ATOM 3167 N N . PHE A 1 386 ? 11.961 -27.463 50.054 1.00 93.12 386 PHE A N 1
ATOM 3168 C CA . PHE A 1 386 ? 12.705 -26.766 49.013 1.00 93.12 386 PHE A CA 1
ATOM 3169 C C . PHE A 1 386 ? 11.751 -25.949 48.144 1.00 93.12 386 PHE A C 1
ATOM 3171 O O . PHE A 1 386 ? 10.592 -26.308 47.969 1.00 93.12 386 PHE A O 1
ATOM 3178 N N . ASN A 1 387 ? 12.251 -24.844 47.595 1.00 92.25 387 ASN A N 1
ATOM 3179 C CA . ASN A 1 387 ? 11.581 -24.098 46.540 1.00 92.25 387 ASN A CA 1
ATOM 3180 C C . ASN A 1 387 ? 12.362 -24.258 45.233 1.00 92.25 387 ASN A C 1
ATOM 3182 O O . ASN A 1 387 ? 13.589 -24.115 45.234 1.00 92.25 387 ASN A O 1
ATOM 3186 N N . ARG A 1 388 ? 11.661 -24.495 44.118 1.00 91.12 388 ARG A N 1
ATOM 3187 C CA . ARG A 1 388 ? 12.304 -24.736 42.814 1.00 91.12 388 ARG A CA 1
ATOM 3188 C C . ARG A 1 388 ? 13.238 -23.613 42.362 1.00 91.12 388 ARG A C 1
ATOM 3190 O O . ARG A 1 388 ? 14.278 -23.902 41.788 1.00 91.12 388 ARG A O 1
ATOM 3197 N N . TYR A 1 389 ? 12.934 -22.348 42.664 1.00 92.44 389 TYR A N 1
ATOM 3198 C CA . TYR A 1 389 ? 13.802 -21.227 42.286 1.00 92.44 389 TYR A CA 1
ATOM 3199 C C . TYR A 1 389 ? 15.109 -21.219 43.086 1.00 92.44 389 TYR A C 1
ATOM 3201 O O . TYR A 1 389 ? 16.150 -20.838 42.558 1.00 92.44 389 TYR A O 1
ATOM 3209 N N . GLY A 1 390 ? 15.075 -21.683 44.340 1.00 91.62 390 GLY A N 1
ATOM 3210 C CA . GLY A 1 390 ? 16.278 -21.886 45.148 1.00 91.62 390 GLY A CA 1
ATOM 3211 C C . GLY A 1 390 ? 17.162 -23.007 44.603 1.00 91.62 390 GLY A C 1
ATOM 3212 O O . GLY A 1 390 ? 18.378 -22.841 44.546 1.00 91.62 390 GLY A O 1
ATOM 3213 N N . ILE A 1 391 ? 16.542 -24.097 44.140 1.00 92.69 391 ILE A N 1
ATOM 3214 C CA . ILE A 1 391 ? 17.232 -25.205 43.469 1.00 92.69 391 ILE A CA 1
ATOM 3215 C C . ILE A 1 391 ? 17.872 -24.710 42.163 1.00 92.69 391 ILE A C 1
ATOM 3217 O O . ILE A 1 391 ? 19.066 -24.900 41.967 1.00 92.69 391 ILE A O 1
ATOM 3221 N N . TYR A 1 392 ? 17.128 -23.992 41.314 1.00 92.12 392 TYR A N 1
ATOM 3222 C CA . TYR A 1 392 ? 17.661 -23.434 40.064 1.00 92.12 392 TYR A CA 1
ATOM 3223 C C . TYR A 1 392 ? 18.831 -22.479 40.294 1.00 92.12 392 TYR A C 1
ATOM 3225 O O . TYR A 1 392 ? 19.818 -22.535 39.569 1.00 92.12 392 TYR A O 1
ATOM 3233 N N . ALA A 1 393 ? 18.747 -21.616 41.310 1.00 89.88 393 ALA A N 1
ATOM 3234 C CA . ALA A 1 393 ? 19.837 -20.710 41.658 1.00 89.88 393 ALA A CA 1
ATOM 3235 C C . ALA A 1 393 ? 21.107 -21.464 42.086 1.00 89.88 393 ALA A C 1
ATOM 3237 O O . ALA A 1 393 ? 22.209 -20.988 41.817 1.00 89.88 393 ALA A O 1
ATOM 3238 N N . ALA A 1 394 ? 20.959 -22.625 42.732 1.00 91.44 394 ALA A N 1
ATOM 3239 C CA . ALA A 1 394 ? 22.084 -23.489 43.068 1.00 91.44 394 ALA A CA 1
ATOM 3240 C C . ALA A 1 394 ? 22.646 -24.207 41.829 1.00 91.44 394 ALA A C 1
ATOM 3242 O O . ALA A 1 394 ? 23.846 -24.122 41.589 1.00 91.44 394 ALA A O 1
ATOM 3243 N N . CYS A 1 395 ? 21.794 -24.804 40.986 1.00 89.75 395 CYS A N 1
ATOM 3244 C CA . CYS A 1 395 ? 22.232 -25.459 39.747 1.00 89.75 395 CYS A CA 1
ATOM 3245 C C . CYS A 1 395 ? 22.929 -24.497 38.772 1.00 89.75 395 CYS A C 1
ATOM 3247 O O . CYS A 1 395 ? 23.885 -24.874 38.106 1.00 89.75 395 CYS A O 1
ATOM 3249 N N . ASN A 1 396 ? 22.471 -23.243 38.696 1.00 87.56 396 ASN A N 1
ATOM 3250 C CA . ASN A 1 396 ? 23.058 -22.207 37.840 1.00 87.56 396 ASN A CA 1
ATOM 3251 C C . ASN A 1 396 ? 24.335 -21.579 38.434 1.00 87.56 396 ASN A C 1
ATOM 3253 O O . ASN A 1 396 ? 24.848 -20.606 37.884 1.00 87.56 396 ASN A O 1
ATOM 3257 N N . GLY A 1 397 ? 24.805 -22.046 39.597 1.00 85.25 397 GLY A N 1
ATOM 3258 C CA . GLY A 1 397 ? 25.990 -21.510 40.273 1.00 85.25 397 GLY A CA 1
ATOM 3259 C C . GLY A 1 397 ? 25.812 -20.113 40.880 1.00 85.25 397 GLY A C 1
ATOM 3260 O O . GLY A 1 397 ? 26.756 -19.565 41.443 1.00 85.25 397 GLY A O 1
ATOM 3261 N N . THR A 1 398 ? 24.606 -19.532 40.831 1.00 89.25 398 THR A N 1
ATOM 3262 C CA . THR A 1 398 ? 24.292 -18.249 41.489 1.00 89.25 398 THR A CA 1
ATOM 3263 C C . THR A 1 398 ? 24.409 -18.362 43.012 1.00 89.25 398 THR A C 1
ATOM 3265 O O . THR A 1 398 ? 24.698 -17.384 43.699 1.00 89.25 398 THR A O 1
ATOM 3268 N N . LYS A 1 399 ? 24.199 -19.565 43.555 1.00 85.75 399 LYS A N 1
ATOM 3269 C CA . LYS A 1 399 ? 24.486 -19.921 44.947 1.00 85.75 399 LYS A CA 1
ATOM 3270 C C . LYS A 1 399 ? 25.294 -21.212 44.981 1.00 85.75 399 LYS A C 1
ATOM 3272 O O . LYS A 1 399 ? 24.968 -22.149 44.268 1.00 85.75 399 LYS A O 1
ATOM 3277 N N . LYS A 1 400 ? 26.303 -21.291 45.855 1.00 86.00 400 LYS A N 1
ATOM 3278 C CA . LYS A 1 400 ? 27.093 -22.526 46.033 1.00 86.00 400 LYS A CA 1
ATOM 3279 C C . LYS A 1 400 ? 26.256 -23.680 46.595 1.00 86.00 400 LYS A C 1
ATOM 3281 O O . LYS A 1 400 ? 26.460 -24.827 46.222 1.00 86.00 400 LYS A O 1
ATOM 3286 N N . THR A 1 401 ? 25.322 -23.372 47.493 1.00 89.38 401 THR A N 1
ATOM 3287 C CA . THR A 1 401 ? 24.394 -24.335 48.096 1.00 89.38 401 THR A CA 1
ATOM 3288 C C . THR A 1 401 ? 23.023 -23.695 48.307 1.00 89.38 401 THR A C 1
ATOM 3290 O O . THR A 1 401 ? 22.882 -22.468 48.359 1.00 89.38 401 THR A O 1
ATOM 3293 N N . TYR A 1 402 ? 21.992 -24.523 48.457 1.00 91.81 402 TYR A N 1
ATOM 3294 C CA . TYR A 1 402 ? 20.664 -24.096 48.881 1.00 91.81 402 TYR A CA 1
ATOM 3295 C C . TYR A 1 402 ? 20.198 -24.962 50.051 1.00 91.81 402 TYR A C 1
ATOM 3297 O O . TYR A 1 402 ? 20.116 -26.181 49.945 1.00 91.81 402 TYR A O 1
ATOM 3305 N N . ARG A 1 403 ? 19.929 -24.315 51.195 1.00 88.69 403 ARG A N 1
ATOM 3306 C CA . ARG A 1 403 ? 19.555 -24.977 52.460 1.00 88.69 403 ARG A CA 1
ATOM 3307 C C . ARG A 1 403 ? 20.519 -26.106 52.875 1.00 88.69 403 ARG A C 1
ATOM 3309 O O . ARG A 1 403 ? 20.081 -27.119 53.398 1.00 88.69 403 ARG A O 1
ATOM 3316 N N . GLY A 1 404 ? 21.818 -25.917 52.636 1.00 86.38 404 GLY A N 1
ATOM 3317 C CA . GLY A 1 404 ? 22.862 -26.881 53.007 1.00 86.38 404 GLY A CA 1
ATOM 3318 C C . GLY A 1 404 ? 23.162 -27.959 51.961 1.00 86.38 404 GLY A C 1
ATOM 3319 O O . GLY A 1 404 ? 24.128 -28.686 52.139 1.00 86.38 404 GLY A O 1
ATOM 3320 N N . TYR A 1 405 ? 22.410 -28.019 50.857 1.00 90.19 405 TYR A N 1
ATOM 3321 C CA . TYR A 1 405 ? 22.602 -29.009 49.791 1.00 90.19 405 TYR A CA 1
ATOM 3322 C C . TYR A 1 405 ? 23.201 -28.376 48.532 1.00 90.19 405 TYR A C 1
ATOM 3324 O O . TYR A 1 405 ? 22.925 -27.210 48.218 1.00 90.19 405 TYR A O 1
ATOM 3332 N N . ARG A 1 406 ? 24.001 -29.150 47.791 1.00 92.56 406 ARG A N 1
ATOM 3333 C CA . ARG A 1 406 ? 24.474 -28.789 46.444 1.00 92.56 406 ARG A CA 1
ATOM 3334 C C . ARG A 1 406 ? 23.557 -29.417 45.398 1.00 92.56 406 ARG A C 1
ATOM 3336 O O . ARG A 1 406 ? 23.142 -30.563 45.557 1.00 92.56 406 ARG A O 1
ATOM 3343 N N . PHE A 1 407 ? 23.274 -28.671 44.334 1.00 93.56 407 PHE A N 1
ATOM 3344 C CA . PHE A 1 407 ? 22.414 -29.105 43.238 1.00 93.56 407 PHE A CA 1
ATOM 3345 C C . PHE A 1 407 ? 23.114 -28.905 41.901 1.00 93.56 407 PHE A C 1
ATOM 3347 O O . PHE A 1 407 ? 23.737 -27.866 41.696 1.00 93.56 407 PHE A O 1
ATOM 3354 N N . GLU A 1 408 ? 22.979 -29.874 41.002 1.00 92.50 408 GLU A N 1
ATOM 3355 C CA . GLU A 1 408 ? 23.530 -29.828 39.645 1.00 92.50 408 GLU A CA 1
ATOM 3356 C C . GLU A 1 408 ? 22.477 -30.310 38.640 1.00 92.50 408 GLU A C 1
ATOM 3358 O O . GLU A 1 408 ? 21.693 -31.218 38.937 1.00 92.50 408 GLU A O 1
ATOM 3363 N N . TYR A 1 409 ? 22.442 -29.694 37.454 1.00 90.88 409 TYR A N 1
ATOM 3364 C CA . TYR A 1 409 ? 21.710 -30.267 36.326 1.00 90.88 409 TYR A CA 1
ATOM 3365 C C . TYR A 1 409 ? 22.496 -31.434 35.759 1.00 90.88 409 TYR A C 1
ATOM 3367 O O . TYR A 1 409 ? 23.718 -31.357 35.667 1.00 90.88 409 TYR A O 1
ATOM 3375 N N . ILE A 1 410 ? 21.779 -32.476 35.356 1.00 86.50 410 ILE A N 1
ATOM 3376 C CA . ILE A 1 410 ? 22.380 -33.630 34.697 1.00 86.50 410 ILE A CA 1
ATOM 3377 C C . ILE A 1 410 ? 21.608 -33.984 33.433 1.00 86.50 410 ILE A C 1
ATOM 3379 O O . ILE A 1 410 ? 20.394 -33.771 33.329 1.00 86.50 410 ILE A O 1
ATOM 3383 N N . THR A 1 411 ? 22.340 -34.533 32.481 1.00 76.69 411 THR A N 1
ATOM 3384 C CA . THR A 1 411 ? 21.831 -35.108 31.241 1.00 76.69 411 THR A CA 1
ATOM 3385 C C . THR A 1 411 ? 21.450 -36.574 31.447 1.00 76.69 411 THR A C 1
ATOM 3387 O O . THR A 1 411 ? 21.818 -37.198 32.442 1.00 76.69 411 THR A O 1
ATOM 3390 N N . ASP A 1 412 ? 20.682 -37.143 30.517 1.00 68.31 412 ASP A N 1
ATOM 3391 C CA . ASP A 1 412 ? 20.289 -38.555 30.594 1.00 68.31 412 ASP A CA 1
ATOM 3392 C C . ASP A 1 412 ? 21.484 -39.517 30.457 1.00 68.31 412 ASP A C 1
ATOM 3394 O O . ASP A 1 412 ? 21.439 -40.614 31.008 1.00 68.31 412 ASP A O 1
ATOM 3398 N N . GLU A 1 413 ? 22.566 -39.089 29.803 1.00 61.22 413 GLU A N 1
ATOM 3399 C CA . GLU A 1 413 ? 23.809 -39.855 29.625 1.00 61.22 413 GLU A CA 1
ATOM 3400 C C . GLU A 1 413 ? 24.587 -40.011 30.947 1.00 61.22 413 GLU A C 1
ATOM 3402 O O . GLU A 1 413 ? 25.150 -41.067 31.220 1.00 61.22 413 GLU A O 1
ATOM 3407 N N . GLU A 1 414 ? 24.537 -39.005 31.827 1.00 60.31 414 GLU A N 1
ATOM 3408 C CA . GLU A 1 414 ? 25.223 -38.982 33.134 1.00 60.31 414 GLU A CA 1
ATOM 3409 C C . GLU A 1 414 ? 24.512 -39.790 34.236 1.00 60.31 414 GLU A C 1
ATOM 3411 O O . GLU A 1 414 ? 24.953 -39.788 35.388 1.00 60.31 414 GLU A O 1
ATOM 3416 N N . VAL A 1 415 ? 23.381 -40.429 33.920 1.00 59.28 415 VAL A N 1
ATOM 3417 C CA . VAL A 1 415 ? 22.601 -41.272 34.849 1.00 59.28 415 VAL A CA 1
ATOM 3418 C C . VAL A 1 415 ? 22.879 -42.767 34.629 1.00 59.28 415 VAL A C 1
ATOM 3420 O O . VAL A 1 415 ? 22.510 -43.581 35.470 1.00 59.28 415 VAL A O 1
ATOM 3423 N N . VAL A 1 416 ? 23.505 -43.134 33.503 1.00 49.91 416 VAL A N 1
ATOM 3424 C CA . VAL A 1 416 ? 23.733 -44.533 33.079 1.00 49.91 416 VAL A CA 1
ATOM 3425 C C . VAL A 1 416 ? 25.173 -45.009 33.358 1.00 49.91 416 VAL A C 1
ATOM 3427 O O . VAL A 1 416 ? 25.461 -46.195 33.210 1.00 49.91 416 VAL A O 1
ATOM 3430 N N . ALA A 1 417 ? 26.058 -44.109 33.796 1.00 40.62 417 ALA A N 1
ATOM 3431 C CA . ALA A 1 417 ? 27.397 -44.407 34.314 1.00 40.62 417 ALA A CA 1
ATOM 3432 C C . ALA A 1 417 ? 27.391 -44.378 35.846 1.00 40.62 417 ALA A C 1
ATOM 3434 O O . ALA A 1 417 ? 28.110 -45.210 36.443 1.00 40.62 417 ALA A O 1
#

Mean predicted aligned error: 12.04 Å

pLDDT: mean 89.07, std 10.95, range [40.62, 98.5]

Solvent-accessible surface area (backbone atoms only — not comparable to full-atom values): 23784 Å² total; per-residue (Å²): 134,95,74,83,90,72,54,72,68,43,70,52,74,57,99,80,28,42,35,32,28,69,44,74,50,76,46,81,41,80,43,77,42,99,83,73,50,73,47,80,47,77,44,49,32,34,28,33,34,25,80,80,71,67,52,59,33,48,63,33,16,53,98,63,44,81,41,71,66,46,72,46,47,50,60,43,52,68,77,66,59,54,53,52,48,59,79,32,98,78,55,68,42,18,28,44,81,66,50,10,22,65,42,35,85,92,39,42,80,54,29,61,30,36,79,60,24,64,80,48,32,29,32,34,34,48,78,31,84,54,66,40,58,38,26,38,76,88,76,66,51,64,47,96,56,68,44,43,43,27,53,39,66,72,68,75,56,77,95,51,77,58,36,74,93,50,54,46,56,64,27,24,51,44,41,40,49,70,64,64,37,39,93,72,47,40,80,74,37,68,62,38,57,55,79,89,47,67,92,45,67,38,53,29,30,34,30,46,97,94,40,40,38,33,41,36,66,44,51,44,76,47,75,64,73,56,72,61,97,83,57,92,66,52,51,67,57,35,50,50,51,50,53,50,52,52,51,51,36,50,78,69,66,24,50,77,44,78,33,65,30,58,54,88,42,56,74,55,34,53,51,36,44,64,72,35,74,54,51,81,74,47,86,62,91,83,52,60,62,65,58,19,40,65,53,23,44,44,55,67,50,51,53,52,25,43,45,50,54,71,63,79,56,54,72,70,57,51,26,68,75,69,75,44,54,70,67,58,49,52,51,42,48,58,50,26,40,77,76,64,56,29,79,77,75,87,82,73,78,80,73,78,64,60,27,30,38,39,34,50,92,88,69,50,73,50,80,36,72,18,50,68,55,43,32,72,44,24,40,82,76,69,74,42,78,53,52,45,69,49,49,49,35,14,42,71,62,78,27,84,48,45,99,84,28,38,42,39,73,49,58,81,73,76,72,78,114

Nearest PDB structures (foldseek):
  7bhy-assembly1_A  TM=8.051E-01  e=5.205E-01  Bacillus subtilis subsp. subtilis str. 168
  7bhy-assembly2_C-2  TM=8.005E-01  e=1.272E+00  Bacillus subtilis subsp. subtilis str. 168
  7qh5-assembly2_B  TM=7.060E-01  e=5.433E+00  Streptomyces tsukubensis NRRL18488
  7qh5-assembly1_A  TM=4.810E-01  e=2.351E+00  Streptomyces tsukubensis NRRL18488
  4oro-assembly3_C  TM=1.905E-01  e=2.518E-01  Influenza B virus